Protein AF-A0A7E6EYT2-F1 (afdb_monomer)

pLDDT: mean 74.18, std 20.53, range [27.89, 96.69]

Mean predicted aligned error: 19.69 Å

Structure (mmCIF, N/CA/C/O backbone):
data_AF-A0A7E6EYT2-F1
#
_entry.id   AF-A0A7E6EYT2-F1
#
loop_
_atom_site.group_PDB
_atom_site.id
_atom_site.type_symbol
_atom_site.label_atom_id
_atom_site.label_alt_id
_atom_site.label_comp_id
_atom_site.label_asym_id
_atom_site.label_entity_id
_atom_site.label_seq_id
_atom_site.pdbx_PDB_ins_code
_atom_site.Cartn_x
_atom_site.Cartn_y
_atom_site.Cartn_z
_atom_site.occupancy
_atom_site.B_iso_or_equiv
_atom_site.auth_seq_id
_atom_site.auth_comp_id
_atom_site.auth_asym_id
_atom_site.auth_atom_id
_atom_site.pdbx_PDB_model_num
ATOM 1 N N . MET A 1 1 ? 39.490 -4.498 -5.759 1.00 29.00 1 MET A N 1
ATOM 2 C CA . MET A 1 1 ? 38.347 -5.374 -5.406 1.00 29.00 1 MET A CA 1
ATOM 3 C C . MET A 1 1 ? 37.064 -4.761 -5.963 1.00 29.00 1 MET A C 1
ATOM 5 O O . MET A 1 1 ? 36.734 -3.642 -5.595 1.00 29.00 1 MET A O 1
ATOM 9 N N . SER A 1 2 ? 36.392 -5.420 -6.915 1.00 32.00 2 SER A N 1
ATOM 10 C CA . SER A 1 2 ? 35.188 -4.877 -7.566 1.00 32.00 2 SER A CA 1
ATOM 11 C C . SER A 1 2 ? 33.991 -4.974 -6.620 1.00 32.00 2 SER A C 1
ATOM 13 O O . SER A 1 2 ? 33.563 -6.072 -6.261 1.00 32.00 2 SER A O 1
ATOM 15 N N . VAL A 1 3 ? 33.477 -3.822 -6.185 1.00 36.47 3 VAL A N 1
ATOM 16 C CA . VAL A 1 3 ? 32.246 -3.711 -5.395 1.00 36.47 3 VAL A CA 1
ATOM 17 C C . VAL A 1 3 ? 31.139 -4.429 -6.164 1.00 36.47 3 VAL A C 1
ATOM 19 O O . VAL A 1 3 ? 30.743 -3.981 -7.242 1.00 36.47 3 VAL A O 1
ATOM 22 N N . ARG A 1 4 ? 30.640 -5.554 -5.631 1.00 40.66 4 ARG A N 1
ATOM 23 C CA . ARG A 1 4 ? 29.461 -6.251 -6.161 1.00 40.66 4 ARG A CA 1
ATOM 24 C C . ARG A 1 4 ? 28.268 -5.298 -6.066 1.00 40.66 4 ARG A C 1
ATOM 26 O O . ARG A 1 4 ? 27.556 -5.288 -5.069 1.00 40.66 4 ARG A O 1
ATOM 33 N N . ARG A 1 5 ? 28.063 -4.465 -7.091 1.00 54.81 5 ARG A N 1
ATOM 34 C CA . ARG A 1 5 ? 26.854 -3.647 -7.212 1.00 54.81 5 ARG A CA 1
ATOM 35 C C . ARG A 1 5 ? 25.676 -4.608 -7.316 1.00 54.81 5 ARG A C 1
ATOM 37 O O . ARG A 1 5 ? 25.618 -5.427 -8.242 1.00 54.81 5 ARG A O 1
ATOM 44 N N . GLY A 1 6 ? 24.819 -4.555 -6.299 1.00 58.38 6 GLY A N 1
ATOM 45 C CA . GLY A 1 6 ? 23.594 -5.336 -6.230 1.00 58.38 6 GLY A CA 1
ATOM 46 C C . GLY A 1 6 ? 22.692 -5.011 -7.415 1.00 58.38 6 GLY A C 1
ATOM 47 O O . GLY A 1 6 ? 22.708 -3.888 -7.921 1.00 58.38 6 GLY A O 1
ATOM 48 N N . ARG A 1 7 ? 21.938 -6.016 -7.865 1.00 71.88 7 ARG A N 1
ATOM 49 C CA . ARG A 1 7 ? 20.916 -5.861 -8.900 1.00 71.88 7 ARG A CA 1
ATOM 50 C C . ARG A 1 7 ? 19.985 -4.694 -8.530 1.00 71.88 7 ARG A C 1
ATOM 52 O O . ARG A 1 7 ? 19.529 -4.660 -7.383 1.00 71.88 7 ARG A O 1
ATOM 59 N N . PRO A 1 8 ? 19.709 -3.753 -9.448 1.00 74.62 8 PRO A N 1
ATOM 60 C CA . PRO A 1 8 ? 18.767 -2.668 -9.197 1.00 74.62 8 PRO A CA 1
ATOM 61 C C . PRO A 1 8 ? 17.395 -3.202 -8.758 1.00 74.62 8 PRO A C 1
ATOM 63 O O . PRO A 1 8 ? 16.953 -4.250 -9.222 1.00 74.62 8 PRO A O 1
ATOM 66 N N . THR A 1 9 ? 16.721 -2.506 -7.842 1.00 68.94 9 THR A N 1
ATOM 67 C CA . THR A 1 9 ? 15.414 -2.926 -7.296 1.00 68.94 9 THR A CA 1
ATOM 68 C C . THR A 1 9 ? 14.226 -2.466 -8.134 1.00 68.94 9 THR A C 1
ATOM 70 O O . THR A 1 9 ? 13.137 -3.014 -7.995 1.00 68.94 9 THR A O 1
ATOM 73 N N . VAL A 1 10 ? 14.427 -1.470 -8.994 1.00 75.69 10 VAL A N 1
ATOM 74 C CA . VAL A 1 10 ? 13.397 -0.889 -9.860 1.00 75.69 10 VAL A CA 1
ATOM 75 C C . VAL A 1 10 ? 13.814 -1.136 -11.309 1.00 75.69 10 VAL A C 1
ATOM 77 O O . VAL A 1 10 ? 15.003 -1.007 -11.597 1.00 75.69 10 VAL A O 1
ATOM 80 N N . PRO A 1 11 ? 12.900 -1.512 -12.218 1.00 82.19 11 PRO A N 1
ATOM 81 C CA . PRO A 1 11 ? 13.237 -1.616 -13.631 1.00 82.19 11 PRO A CA 1
ATOM 82 C C . PRO A 1 11 ? 13.555 -0.229 -14.228 1.00 82.19 11 PRO A C 1
ATOM 84 O O . PRO A 1 11 ? 12.967 0.773 -13.807 1.00 82.19 11 PRO A O 1
ATOM 87 N N . PRO A 1 12 ? 14.466 -0.145 -15.213 1.00 84.06 12 PRO A N 1
ATOM 88 C CA . PRO A 1 12 ? 14.675 1.081 -15.988 1.00 84.06 12 PRO A CA 1
ATOM 89 C C . PRO A 1 12 ? 13.378 1.494 -16.701 1.00 84.06 12 PRO A C 1
ATOM 91 O O . PRO A 1 12 ? 12.661 0.640 -17.205 1.00 84.06 12 PRO A O 1
ATOM 94 N N . THR A 1 13 ? 13.071 2.795 -16.742 1.00 78.62 13 THR A N 1
ATOM 95 C CA . THR A 1 13 ? 11.832 3.301 -17.373 1.00 78.62 13 THR A CA 1
ATOM 96 C C . THR A 1 13 ? 11.981 3.442 -18.885 1.00 78.62 13 THR A C 1
ATOM 98 O O . THR A 1 13 ? 11.019 3.255 -19.624 1.00 78.62 13 THR A O 1
ATOM 101 N N . TYR A 1 14 ? 13.192 3.754 -19.348 1.00 85.44 14 TYR A N 1
ATOM 102 C CA . TYR A 1 14 ? 13.521 3.887 -20.761 1.00 85.44 14 TYR A CA 1
ATOM 103 C C . TYR A 1 14 ? 14.777 3.085 -21.098 1.00 85.44 14 TYR A C 1
ATOM 105 O O . TYR A 1 14 ? 15.676 2.939 -20.268 1.00 85.44 14 TYR A O 1
ATOM 113 N N . PHE A 1 15 ? 14.895 2.627 -22.346 1.00 87.00 15 PHE A N 1
ATOM 114 C CA . PHE A 1 15 ? 16.053 1.847 -22.785 1.00 87.00 15 PHE A CA 1
ATOM 115 C C . PHE A 1 15 ? 17.385 2.589 -22.600 1.00 87.00 15 PHE A C 1
ATOM 117 O O . PHE A 1 15 ? 18.375 2.002 -22.172 1.00 87.00 15 PHE A O 1
ATOM 124 N N . ARG A 1 16 ? 17.408 3.911 -22.803 1.00 86.88 16 ARG A N 1
ATOM 125 C CA . ARG A 1 16 ? 18.602 4.739 -22.546 1.00 86.88 16 ARG A CA 1
ATOM 126 C C . ARG A 1 16 ? 19.124 4.623 -21.107 1.00 86.88 16 ARG A C 1
ATOM 128 O O . ARG A 1 16 ? 20.330 4.709 -20.882 1.00 86.88 16 ARG A O 1
ATOM 135 N N . ASP A 1 17 ? 18.237 4.392 -20.138 1.00 84.94 17 ASP A N 1
ATOM 136 C CA . ASP A 1 17 ? 18.592 4.324 -18.719 1.00 84.94 17 ASP A CA 1
ATOM 137 C C . ASP A 1 17 ? 19.430 3.073 -18.426 1.00 84.94 17 ASP A C 1
ATOM 139 O O . ASP A 1 17 ? 20.234 3.061 -17.490 1.00 84.94 17 ASP A O 1
ATOM 143 N N . VAL A 1 18 ? 19.311 2.042 -19.270 1.00 86.81 18 VAL A N 1
ATOM 144 C CA . VAL A 1 18 ? 20.090 0.801 -19.202 1.00 86.81 18 VAL A CA 1
ATOM 145 C C . VAL A 1 18 ? 21.590 1.070 -19.315 1.00 86.81 18 VAL A C 1
ATOM 147 O O . VAL A 1 18 ? 22.387 0.393 -18.670 1.00 86.81 18 VAL A O 1
ATOM 150 N N . PHE A 1 19 ? 21.992 2.096 -20.067 1.00 84.94 19 PHE A N 1
ATOM 151 C CA . PHE A 1 19 ? 23.401 2.455 -20.252 1.00 84.94 19 PHE A CA 1
ATOM 152 C C . PHE A 1 19 ? 23.980 3.286 -19.098 1.00 84.94 19 PHE A C 1
ATOM 154 O O . PHE A 1 19 ? 25.182 3.564 -19.076 1.00 84.94 19 PHE A O 1
ATOM 161 N N . SER A 1 20 ? 23.163 3.660 -18.109 1.00 83.12 20 SER A N 1
ATOM 162 C CA . SER A 1 20 ? 23.640 4.338 -16.903 1.00 83.12 20 SER A CA 1
ATOM 163 C C . SER A 1 20 ? 24.510 3.417 -16.034 1.00 83.12 20 SER A C 1
ATOM 165 O O . SER A 1 20 ? 24.392 2.190 -16.055 1.00 83.12 20 SER A O 1
ATOM 167 N N . LYS A 1 21 ? 25.358 4.015 -15.183 1.00 78.50 21 LYS A N 1
ATOM 168 C CA . LYS A 1 21 ? 26.237 3.285 -14.242 1.00 78.50 21 LYS A CA 1
ATOM 169 C C . LYS A 1 21 ? 25.484 2.327 -13.301 1.00 78.50 21 LYS A C 1
ATOM 171 O O . LYS A 1 21 ? 26.125 1.458 -12.706 1.00 78.50 21 LYS A O 1
ATOM 176 N N . LEU A 1 22 ? 24.173 2.519 -13.133 1.00 79.00 22 LEU A N 1
ATOM 177 C CA . LEU A 1 22 ? 23.316 1.723 -12.259 1.00 79.00 22 LEU A CA 1
ATOM 178 C C . LEU A 1 22 ? 22.883 0.405 -12.917 1.00 79.00 22 LEU A C 1
ATOM 180 O O . LEU A 1 22 ? 22.969 -0.643 -12.284 1.00 79.00 22 LEU A O 1
ATOM 184 N N . TYR A 1 23 ? 22.458 0.452 -14.183 1.00 84.56 23 TYR A N 1
ATOM 185 C CA . TYR A 1 23 ? 21.845 -0.686 -14.878 1.00 84.56 23 TYR A CA 1
ATOM 186 C C . TYR A 1 23 ? 22.794 -1.416 -15.832 1.00 84.56 23 TYR A C 1
ATOM 188 O O . TYR A 1 23 ? 22.587 -2.601 -16.087 1.00 84.56 23 TYR A O 1
ATOM 196 N N . LYS A 1 24 ? 23.855 -0.755 -16.317 1.00 86.31 24 LYS A N 1
ATOM 197 C CA . LYS A 1 24 ? 24.719 -1.285 -17.386 1.00 86.31 24 LYS A CA 1
ATOM 198 C C . LYS A 1 24 ? 25.335 -2.640 -17.046 1.00 86.31 24 LYS A C 1
ATOM 200 O O . LYS A 1 24 ? 25.332 -3.547 -17.873 1.00 86.31 24 LYS A O 1
ATOM 205 N N . GLU A 1 25 ? 25.826 -2.797 -15.819 1.00 87.50 25 GLU A N 1
ATOM 206 C CA . GLU A 1 25 ? 26.486 -4.033 -15.390 1.00 87.50 25 GLU A CA 1
ATOM 207 C C . GLU A 1 25 ? 25.494 -5.184 -15.179 1.00 87.50 25 GLU A C 1
ATOM 209 O O . GLU A 1 25 ? 25.805 -6.339 -15.464 1.00 87.50 25 GLU A O 1
ATOM 214 N N . ASP A 1 26 ? 24.284 -4.880 -14.706 1.00 87.56 26 ASP A N 1
ATOM 215 C CA . ASP A 1 26 ? 23.232 -5.884 -14.527 1.00 87.56 26 ASP A CA 1
ATOM 216 C C . ASP A 1 26 ? 22.687 -6.351 -15.878 1.00 87.56 26 ASP A C 1
ATOM 218 O O . ASP A 1 26 ? 22.588 -7.550 -16.142 1.00 87.56 26 ASP A O 1
ATOM 222 N N . PHE A 1 27 ? 22.460 -5.408 -16.788 1.00 91.12 27 PHE A N 1
ATOM 223 C CA . PHE A 1 27 ? 22.047 -5.701 -18.149 1.00 91.12 27 PHE A CA 1
ATOM 224 C C . PHE A 1 27 ? 23.096 -6.508 -18.919 1.00 91.12 27 PHE A C 1
ATOM 226 O O . PHE A 1 27 ? 22.760 -7.471 -19.606 1.00 91.12 27 PHE A O 1
ATOM 233 N N . ARG A 1 28 ? 24.387 -6.201 -18.731 1.00 91.62 28 ARG A N 1
ATOM 234 C CA . ARG A 1 28 ? 25.496 -7.004 -19.264 1.00 91.62 28 ARG A CA 1
ATOM 235 C C . ARG A 1 28 ? 25.422 -8.457 -18.788 1.00 91.62 28 ARG A C 1
ATOM 237 O O . ARG A 1 28 ? 25.578 -9.370 -19.596 1.00 91.62 28 ARG A O 1
ATOM 244 N N . ARG A 1 29 ? 25.154 -8.691 -17.496 1.00 88.94 29 ARG A N 1
ATOM 245 C CA . ARG A 1 29 ? 24.977 -10.048 -16.939 1.00 88.94 29 ARG A CA 1
ATOM 246 C C . ARG A 1 29 ? 23.735 -10.736 -17.499 1.00 88.94 29 ARG A C 1
ATOM 248 O O . ARG A 1 29 ? 23.789 -11.927 -17.795 1.00 88.94 29 ARG A O 1
ATOM 255 N N . PHE A 1 30 ? 22.634 -10.004 -17.660 1.00 91.69 30 PHE A N 1
ATOM 256 C CA . PHE A 1 30 ? 21.414 -10.522 -18.274 1.00 91.69 30 PHE A CA 1
ATOM 257 C C . PHE A 1 30 ? 21.665 -10.987 -19.713 1.00 91.69 30 PHE A C 1
ATOM 259 O O . PHE A 1 30 ? 21.321 -12.116 -20.061 1.00 91.69 30 PHE A O 1
ATOM 266 N N . LEU A 1 31 ? 22.322 -10.166 -20.532 1.00 92.12 31 LEU A N 1
ATOM 267 C CA . LEU A 1 31 ? 22.670 -10.528 -21.905 1.00 92.12 31 LEU A CA 1
ATOM 268 C C . LEU A 1 31 ? 23.655 -11.698 -21.962 1.00 92.12 31 LEU A C 1
ATOM 270 O O . LEU A 1 31 ? 23.486 -12.592 -22.787 1.00 92.12 31 LEU A O 1
ATOM 274 N N . LEU A 1 32 ? 24.638 -11.741 -21.057 1.00 91.19 32 LEU A N 1
ATOM 275 C CA . LEU A 1 32 ? 25.566 -12.868 -20.944 1.00 91.19 32 LEU A CA 1
ATOM 276 C C . LEU A 1 32 ? 24.823 -14.179 -20.643 1.00 91.19 32 LEU A C 1
ATOM 278 O O . LEU A 1 32 ? 25.075 -15.189 -21.296 1.00 91.19 32 LEU A O 1
ATOM 282 N N . LYS A 1 33 ? 23.861 -14.156 -19.711 1.00 89.94 33 LYS A N 1
ATOM 283 C CA . LYS A 1 33 ? 23.032 -15.325 -19.375 1.00 89.94 33 LYS A CA 1
ATOM 284 C C . LYS A 1 33 ? 22.214 -15.825 -20.570 1.00 89.94 33 LYS A C 1
ATOM 286 O O . LYS A 1 33 ? 22.012 -17.026 -20.703 1.00 89.94 33 LYS A O 1
ATOM 291 N N . ASN A 1 34 ? 21.773 -14.917 -21.438 1.00 88.56 34 ASN A N 1
ATOM 292 C CA . ASN A 1 34 ? 21.004 -15.238 -22.640 1.00 88.56 34 ASN A CA 1
ATOM 293 C C . ASN A 1 34 ? 21.873 -15.388 -23.903 1.00 88.56 34 ASN A C 1
ATOM 295 O O . ASN A 1 34 ? 21.336 -15.399 -25.006 1.00 88.56 34 ASN A O 1
ATOM 299 N N . ARG A 1 35 ? 23.205 -15.490 -23.758 1.00 87.81 35 ARG A N 1
ATOM 300 C CA . ARG A 1 35 ? 24.170 -15.636 -24.867 1.00 87.81 35 ARG A CA 1
ATOM 301 C C . ARG A 1 35 ? 24.072 -14.537 -25.940 1.00 87.81 35 ARG A C 1
ATOM 303 O O . ARG A 1 35 ? 24.417 -14.764 -27.089 1.00 87.81 35 ARG A O 1
ATOM 310 N N . SER A 1 36 ? 23.657 -13.330 -25.558 1.00 90.62 36 SER A N 1
ATOM 311 C CA . SER A 1 36 ? 23.461 -12.188 -26.462 1.00 90.62 36 SER A CA 1
ATOM 312 C C . SER A 1 36 ? 24.298 -10.971 -26.055 1.00 90.62 36 SER A C 1
ATOM 314 O O . SER A 1 36 ? 23.836 -9.829 -26.036 1.00 90.62 36 SER A O 1
ATOM 316 N N . LEU A 1 37 ? 25.550 -11.207 -25.665 1.00 91.75 37 LEU A N 1
ATOM 317 C CA . LEU A 1 37 ? 26.445 -10.143 -25.207 1.00 91.75 37 LEU A CA 1
ATOM 318 C C . LEU A 1 37 ? 27.099 -9.361 -26.363 1.00 91.75 37 LEU A C 1
ATOM 320 O O . LEU A 1 37 ? 27.483 -8.205 -26.177 1.00 91.75 37 LEU A O 1
ATOM 324 N N . ALA A 1 38 ? 27.219 -9.971 -27.544 1.00 91.12 38 ALA A N 1
ATOM 325 C CA . ALA A 1 38 ? 27.900 -9.397 -28.704 1.00 91.12 38 ALA A CA 1
ATOM 326 C C . ALA A 1 38 ? 27.357 -8.017 -29.149 1.00 91.12 38 ALA A C 1
ATOM 328 O O . ALA A 1 38 ? 28.180 -7.112 -29.308 1.00 91.12 38 ALA A O 1
ATOM 329 N N . PRO A 1 39 ? 26.030 -7.774 -29.225 1.00 91.94 39 PRO A N 1
ATOM 330 C CA . PRO A 1 39 ? 25.482 -6.456 -29.561 1.00 91.94 39 PRO A CA 1
ATOM 331 C C . PRO A 1 39 ? 25.955 -5.345 -28.610 1.00 91.94 39 PRO A C 1
ATOM 333 O O . PRO A 1 39 ? 26.342 -4.261 -29.040 1.00 91.94 39 PRO A O 1
ATOM 336 N N . LEU A 1 40 ? 25.996 -5.619 -27.300 1.00 91.69 40 LEU A N 1
ATOM 337 C CA . LEU A 1 40 ? 26.439 -4.641 -26.301 1.00 91.69 40 LEU A CA 1
ATOM 338 C C . LEU A 1 40 ? 27.949 -4.368 -26.397 1.00 91.69 40 LEU A C 1
ATOM 340 O O . LEU A 1 40 ? 28.377 -3.224 -26.254 1.00 91.69 40 LEU A O 1
ATOM 344 N N . GLN A 1 41 ? 28.754 -5.402 -26.669 1.00 91.69 41 GLN A N 1
ATOM 345 C CA . GLN A 1 41 ? 30.199 -5.251 -26.880 1.00 91.69 41 GLN A CA 1
ATOM 346 C C . GLN A 1 41 ? 30.509 -4.397 -28.108 1.00 91.69 41 GLN A C 1
ATOM 348 O O . GLN A 1 41 ? 31.413 -3.565 -28.055 1.00 91.69 41 GLN A O 1
ATOM 353 N N . PHE A 1 42 ? 29.755 -4.581 -29.192 1.00 93.56 42 PHE A N 1
ATOM 354 C CA . PHE A 1 42 ? 29.883 -3.756 -30.386 1.00 93.56 42 PHE A CA 1
ATOM 355 C C . PHE A 1 42 ? 29.644 -2.273 -30.064 1.00 93.56 42 PHE A C 1
ATOM 357 O O . PHE A 1 42 ? 30.496 -1.435 -30.359 1.00 93.56 42 PHE A O 1
ATOM 364 N N . LEU A 1 43 ? 28.546 -1.945 -29.372 1.00 92.38 43 LEU A N 1
ATOM 365 C CA . LEU A 1 43 ? 28.231 -0.561 -28.986 1.00 92.38 43 LEU A CA 1
ATOM 366 C C . LEU A 1 43 ? 29.311 0.066 -28.084 1.00 92.38 43 LEU A C 1
ATOM 368 O O . LEU A 1 43 ? 29.651 1.244 -28.253 1.00 92.38 43 LEU A O 1
ATOM 372 N N . ASP A 1 44 ? 29.868 -0.705 -27.144 1.00 90.69 44 ASP A N 1
ATOM 373 C CA . ASP A 1 44 ? 30.968 -0.257 -26.280 1.00 90.69 44 ASP A CA 1
ATOM 374 C C . ASP A 1 44 ? 32.224 0.076 -27.108 1.00 90.69 44 ASP A C 1
ATOM 376 O O . ASP A 1 44 ? 32.788 1.162 -26.961 1.00 90.69 44 ASP A O 1
ATOM 380 N N . LEU A 1 45 ? 32.609 -0.796 -28.044 1.00 91.88 45 LEU A N 1
ATOM 381 C CA . LEU A 1 45 ? 33.794 -0.612 -28.890 1.00 91.88 45 LEU A CA 1
ATOM 382 C C . LEU A 1 45 ? 33.660 0.582 -29.847 1.00 91.88 45 LEU A C 1
ATOM 384 O O . LEU A 1 45 ? 34.610 1.348 -30.012 1.00 91.88 45 LEU A O 1
ATOM 388 N N . ILE A 1 46 ? 32.479 0.811 -30.430 1.00 92.00 46 ILE A N 1
ATOM 389 C CA . ILE A 1 46 ? 32.225 2.012 -31.246 1.00 92.00 46 ILE A CA 1
ATOM 390 C C . ILE A 1 46 ? 32.324 3.287 -30.396 1.00 92.00 46 ILE A C 1
ATOM 392 O O . ILE A 1 46 ? 32.872 4.303 -30.836 1.00 92.00 46 ILE A O 1
ATOM 396 N N . SER A 1 47 ? 31.841 3.234 -29.153 1.00 89.81 47 SER A N 1
ATOM 397 C CA . SER A 1 47 ? 31.935 4.356 -28.212 1.00 89.81 47 SER A CA 1
ATOM 398 C C . SER A 1 47 ? 33.383 4.647 -27.797 1.00 89.81 47 SER A C 1
ATOM 400 O O . SER A 1 47 ? 33.730 5.804 -27.564 1.00 89.81 47 SER A O 1
ATOM 402 N N . GLU A 1 48 ? 34.238 3.625 -27.725 1.00 89.19 48 GLU A N 1
ATOM 403 C CA . GLU A 1 48 ? 35.680 3.769 -27.491 1.00 89.19 48 GLU A CA 1
ATOM 404 C C . GLU A 1 48 ? 36.402 4.367 -28.700 1.00 89.19 48 GLU A C 1
ATOM 406 O O . GLU A 1 48 ? 37.174 5.310 -28.534 1.00 89.19 48 GLU A O 1
ATOM 411 N N . ILE A 1 49 ? 36.092 3.907 -29.917 1.00 91.00 49 ILE A N 1
ATOM 412 C CA . ILE A 1 49 ? 36.649 4.452 -31.168 1.00 91.00 49 ILE A CA 1
ATOM 413 C C . ILE A 1 49 ? 36.418 5.966 -31.2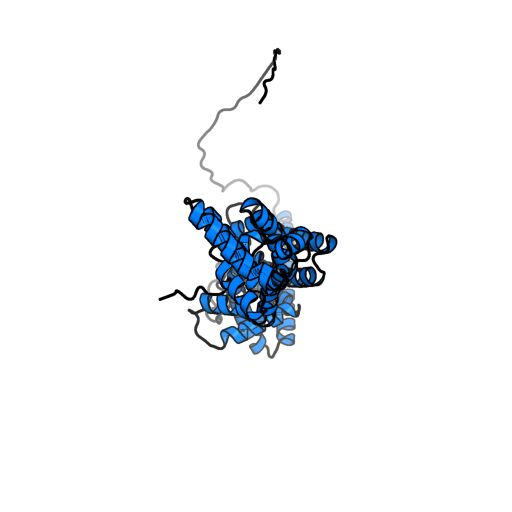58 1.00 91.00 49 ILE A C 1
ATOM 415 O O . ILE A 1 49 ? 37.292 6.709 -31.707 1.00 91.00 49 ILE A O 1
ATOM 419 N N . ASN A 1 50 ? 35.269 6.456 -30.788 1.00 85.19 50 ASN A N 1
ATOM 420 C CA . ASN A 1 50 ? 34.965 7.888 -30.773 1.00 85.19 50 ASN A CA 1
ATOM 421 C C . ASN A 1 50 ? 35.911 8.724 -29.905 1.00 85.19 50 ASN A C 1
ATOM 423 O O . ASN A 1 50 ? 36.107 9.895 -30.217 1.00 85.19 50 ASN A O 1
ATOM 427 N N . LYS A 1 51 ? 36.514 8.134 -28.871 1.00 87.88 51 LYS A N 1
ATOM 428 C CA . LYS A 1 51 ? 37.424 8.821 -27.942 1.00 87.88 51 LYS A CA 1
ATOM 429 C C . LYS A 1 51 ? 38.870 8.860 -28.441 1.00 87.88 51 LYS A C 1
ATOM 431 O O . LYS A 1 51 ? 39.677 9.605 -27.897 1.00 87.88 51 LYS A O 1
ATOM 436 N N . ILE A 1 52 ? 39.198 8.066 -29.461 1.00 89.81 52 ILE A N 1
ATOM 437 C CA . ILE A 1 52 ? 40.532 8.022 -30.063 1.00 89.81 52 ILE A CA 1
ATOM 438 C C . ILE A 1 52 ? 40.722 9.252 -30.961 1.00 89.81 52 ILE A C 1
ATOM 440 O O . ILE A 1 52 ? 39.913 9.493 -31.868 1.00 89.81 52 ILE A O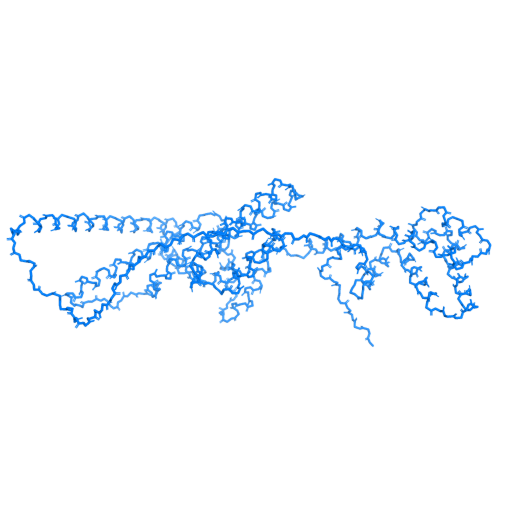 1
ATOM 444 N N . GLN A 1 53 ? 41.804 9.992 -30.702 1.00 83.81 53 GLN A N 1
ATOM 445 C CA . GLN A 1 53 ? 42.221 11.179 -31.458 1.00 83.81 53 GLN A CA 1
ATOM 446 C C . GLN A 1 53 ? 43.081 10.819 -32.682 1.00 83.81 53 GLN A C 1
ATOM 448 O O . GLN A 1 53 ? 42.891 11.389 -33.753 1.00 83.81 53 GLN A O 1
ATOM 453 N N . ASP A 1 54 ? 43.978 9.835 -32.551 1.00 88.62 54 ASP A N 1
ATOM 454 C CA . ASP A 1 54 ? 44.839 9.380 -33.648 1.00 88.62 54 ASP A CA 1
ATOM 455 C C . ASP A 1 54 ? 44.031 8.655 -34.739 1.00 88.62 54 ASP A C 1
ATOM 457 O O . ASP A 1 54 ? 43.415 7.613 -34.500 1.00 88.62 54 ASP A O 1
ATOM 461 N N . LYS A 1 55 ? 44.057 9.203 -35.958 1.00 85.56 55 LYS A N 1
ATOM 462 C CA . LYS A 1 55 ? 43.329 8.689 -37.125 1.00 85.56 55 LYS A CA 1
ATOM 463 C C . LYS A 1 55 ? 43.799 7.293 -37.543 1.00 85.56 55 LYS A C 1
ATOM 465 O O . LYS A 1 55 ? 42.955 6.461 -37.882 1.00 85.56 55 LYS A O 1
ATOM 470 N N . ASN A 1 56 ? 45.101 7.012 -37.470 1.00 82.44 56 ASN A N 1
ATOM 471 C CA . ASN A 1 56 ? 45.666 5.729 -37.895 1.00 82.44 56 ASN A CA 1
ATOM 472 C C . ASN A 1 56 ? 45.259 4.619 -36.924 1.00 82.44 56 ASN A C 1
ATOM 474 O O . ASN A 1 56 ? 44.736 3.576 -37.326 1.00 82.44 56 ASN A O 1
ATOM 478 N N . PHE A 1 57 ? 45.388 4.885 -35.623 1.00 84.44 57 PHE A N 1
ATOM 479 C CA . PHE A 1 57 ? 44.953 3.954 -34.587 1.00 84.44 57 PHE A CA 1
ATOM 480 C C . PHE A 1 57 ? 43.428 3.746 -34.578 1.00 84.44 57 PHE A C 1
ATOM 482 O O . PHE A 1 57 ? 42.938 2.637 -34.343 1.00 84.44 57 PHE A O 1
ATOM 489 N N . LYS A 1 58 ? 42.656 4.790 -34.899 1.00 86.19 58 LYS A N 1
ATOM 490 C CA . LYS A 1 58 ? 41.195 4.718 -35.032 1.00 86.19 58 LYS A CA 1
ATOM 491 C C . LYS A 1 58 ? 40.775 3.800 -36.178 1.00 86.19 58 LYS A C 1
ATOM 493 O O . LYS A 1 58 ? 39.915 2.946 -35.970 1.00 86.19 58 LYS A O 1
ATOM 498 N N . GLN A 1 59 ? 41.409 3.917 -37.346 1.00 87.94 59 GLN A N 1
ATOM 499 C CA . GLN A 1 59 ? 41.144 3.035 -38.487 1.00 87.94 59 GLN A CA 1
ATOM 500 C C . GLN A 1 59 ? 41.573 1.587 -38.204 1.00 87.94 59 GLN A C 1
ATOM 502 O O . GLN A 1 59 ? 40.852 0.647 -38.540 1.00 87.94 59 GLN A O 1
ATOM 507 N N . TYR A 1 60 ? 42.696 1.384 -37.510 1.00 89.31 60 TYR A N 1
ATOM 508 C CA . TYR A 1 60 ? 43.095 0.056 -37.043 1.00 89.31 60 TYR A CA 1
ATOM 509 C C . TYR A 1 60 ? 42.027 -0.580 -36.136 1.00 89.31 60 TYR A C 1
ATOM 511 O O . TYR A 1 60 ? 41.638 -1.733 -36.337 1.00 89.31 60 TYR A O 1
ATOM 519 N N . LYS A 1 61 ? 41.490 0.181 -35.172 1.00 88.94 61 LYS A N 1
ATOM 520 C CA . LYS A 1 61 ? 40.416 -0.292 -34.286 1.00 88.94 61 LYS A CA 1
ATOM 521 C C . LYS A 1 61 ? 39.108 -0.573 -35.023 1.00 88.94 61 LYS A C 1
ATOM 523 O O . LYS A 1 61 ? 38.462 -1.569 -34.711 1.00 88.94 61 LYS A O 1
ATOM 528 N N . VAL A 1 62 ? 38.748 0.234 -36.019 1.00 90.38 62 VAL A N 1
ATOM 529 C CA . VAL A 1 62 ? 37.604 -0.028 -36.915 1.00 90.38 62 VAL A CA 1
ATOM 530 C C . VAL A 1 62 ? 37.762 -1.374 -37.605 1.00 90.38 62 VAL A C 1
ATOM 532 O O . VAL A 1 62 ? 36.860 -2.202 -37.519 1.00 90.38 62 VAL A O 1
ATOM 535 N N . ASN A 1 63 ? 38.928 -1.636 -38.198 1.00 89.19 63 ASN A N 1
ATOM 536 C CA . ASN A 1 63 ? 39.201 -2.902 -38.873 1.00 89.19 63 ASN A CA 1
ATOM 537 C C . ASN A 1 63 ? 39.131 -4.097 -37.906 1.00 89.19 63 ASN A C 1
ATOM 539 O O . ASN A 1 63 ? 38.631 -5.156 -38.281 1.00 89.19 63 ASN A O 1
ATOM 543 N N . GLN A 1 64 ? 39.583 -3.941 -36.654 1.00 90.62 64 GLN A N 1
ATOM 544 C CA . GLN A 1 64 ? 39.437 -4.985 -35.631 1.00 90.62 64 GLN A CA 1
ATOM 545 C C . GLN A 1 64 ? 37.971 -5.270 -35.284 1.00 90.62 64 GLN A C 1
ATOM 547 O O . GLN A 1 64 ? 37.575 -6.433 -35.215 1.00 90.62 64 GLN A O 1
ATOM 552 N N . VAL A 1 65 ? 37.167 -4.226 -35.056 1.00 91.06 65 VAL A N 1
ATOM 553 C CA . VAL A 1 65 ? 35.735 -4.371 -34.749 1.00 91.06 65 VAL A CA 1
ATOM 554 C C . VAL A 1 65 ? 35.008 -5.004 -35.931 1.00 91.06 65 VAL A C 1
ATOM 556 O O . VAL A 1 65 ? 34.260 -5.961 -35.747 1.00 91.06 65 VAL A O 1
ATOM 559 N N . TRP A 1 66 ? 35.277 -4.523 -37.142 1.00 90.81 66 TRP A N 1
ATOM 560 C CA . TRP A 1 66 ? 34.690 -5.056 -38.362 1.00 90.81 66 TRP A CA 1
ATOM 561 C C . TRP A 1 66 ? 34.983 -6.553 -38.536 1.00 90.81 66 TRP A C 1
ATOM 563 O O . TRP A 1 66 ? 34.054 -7.353 -38.647 1.00 90.81 66 TRP A O 1
ATOM 573 N N . ARG A 1 67 ? 36.256 -6.965 -38.438 1.00 89.00 67 ARG A N 1
ATOM 574 C CA . ARG A 1 67 ? 36.634 -8.386 -38.531 1.00 89.00 67 ARG A CA 1
ATOM 575 C C . ARG A 1 67 ? 35.922 -9.245 -37.489 1.00 89.00 67 ARG A C 1
ATOM 577 O O . ARG A 1 67 ? 35.480 -10.338 -37.809 1.00 89.00 67 ARG A O 1
ATOM 584 N N . ARG A 1 68 ? 35.799 -8.743 -36.258 1.00 88.56 68 ARG A N 1
ATOM 585 C CA . ARG A 1 68 ? 35.224 -9.491 -35.136 1.00 88.56 68 ARG A CA 1
ATOM 586 C C . ARG A 1 68 ? 33.721 -9.738 -35.263 1.00 88.56 68 ARG A C 1
ATOM 588 O O . ARG A 1 68 ? 33.280 -10.800 -34.849 1.00 88.56 68 ARG A O 1
ATOM 595 N N . PHE A 1 69 ? 32.947 -8.766 -35.745 1.00 87.69 69 PHE A N 1
ATOM 596 C CA . PHE A 1 69 ? 31.479 -8.859 -35.735 1.00 87.69 69 PHE A CA 1
ATOM 597 C C . PHE A 1 69 ? 30.862 -9.116 -37.110 1.00 87.69 69 PHE A C 1
ATOM 599 O O . PHE A 1 69 ? 29.778 -9.680 -37.170 1.00 87.69 69 PHE A O 1
ATOM 606 N N . PHE A 1 70 ? 31.533 -8.730 -38.198 1.00 87.94 70 PHE A N 1
ATOM 607 C CA . PHE A 1 70 ? 30.952 -8.768 -39.544 1.00 87.94 70 PHE A CA 1
ATOM 608 C C . PHE A 1 70 ? 31.635 -9.766 -40.474 1.00 87.94 70 PHE A C 1
ATOM 610 O O . PHE A 1 70 ? 30.952 -10.326 -41.321 1.00 87.94 70 PHE A O 1
ATOM 617 N N . LYS A 1 71 ? 32.945 -10.014 -40.318 1.00 82.88 71 LYS A N 1
ATOM 618 C CA . LYS A 1 71 ? 33.687 -10.942 -41.192 1.00 82.88 71 LYS A CA 1
ATOM 619 C C . LYS A 1 71 ? 33.567 -12.410 -40.770 1.00 82.88 71 LYS A C 1
ATOM 621 O O . LYS A 1 71 ? 33.597 -13.282 -41.626 1.00 82.88 71 LYS A O 1
ATOM 626 N N . THR A 1 72 ? 33.484 -12.683 -39.468 1.00 77.31 72 THR A N 1
ATOM 627 C CA . THR A 1 72 ? 33.417 -14.062 -38.952 1.00 77.31 72 THR A CA 1
ATOM 628 C C . THR A 1 72 ? 31.998 -14.627 -38.994 1.00 77.31 72 THR A C 1
ATOM 630 O O . THR A 1 72 ? 31.814 -15.755 -39.430 1.00 77.31 72 THR A O 1
ATOM 633 N N . ASP A 1 73 ? 31.011 -13.825 -38.586 1.00 73.94 73 ASP A N 1
ATOM 634 C CA . ASP A 1 73 ? 29.632 -14.283 -38.357 1.00 73.94 73 ASP A CA 1
ATOM 635 C C . ASP A 1 73 ? 28.608 -13.528 -39.224 1.00 73.94 73 ASP A C 1
ATOM 637 O O . ASP A 1 73 ? 27.434 -13.501 -38.887 1.00 73.94 73 ASP A O 1
ATOM 641 N N . ASN A 1 74 ? 29.034 -12.824 -40.280 1.00 79.44 74 ASN A N 1
ATOM 642 C CA . ASN A 1 74 ? 28.153 -12.017 -41.143 1.00 79.44 74 ASN A CA 1
ATOM 643 C C . ASN A 1 74 ? 27.211 -11.041 -40.401 1.00 79.44 74 ASN A C 1
ATOM 645 O O . ASN A 1 74 ? 26.139 -10.702 -40.885 1.00 79.44 74 ASN A O 1
ATOM 649 N N . GLY A 1 75 ? 27.594 -10.579 -39.207 1.00 77.94 75 GLY A N 1
ATOM 650 C CA . GLY A 1 75 ? 26.731 -9.727 -38.389 1.00 77.94 75 GLY A CA 1
ATOM 651 C C . GLY A 1 75 ? 25.633 -10.476 -37.622 1.00 77.94 75 GLY A C 1
ATOM 652 O O . GLY A 1 75 ? 24.970 -9.850 -36.795 1.00 77.94 75 GLY A O 1
ATOM 653 N N . ASP A 1 76 ? 25.491 -11.797 -37.771 1.00 82.31 76 ASP A N 1
ATOM 654 C CA . ASP A 1 76 ? 24.475 -12.611 -37.082 1.00 82.31 76 ASP A CA 1
ATOM 655 C C . ASP A 1 76 ? 24.605 -12.519 -35.558 1.00 82.31 76 ASP A C 1
ATOM 657 O O . ASP A 1 76 ? 23.614 -12.457 -34.822 1.00 82.31 76 ASP A O 1
ATOM 661 N N . ALA A 1 77 ? 25.842 -12.411 -35.063 1.00 83.69 77 ALA A N 1
ATOM 662 C CA . ALA A 1 77 ? 26.137 -12.200 -33.649 1.00 83.69 77 ALA A CA 1
ATOM 663 C C . ALA A 1 77 ? 25.517 -10.902 -33.086 1.00 83.69 77 ALA A C 1
ATOM 665 O O . ALA A 1 77 ? 25.313 -10.789 -31.875 1.00 83.69 77 ALA A O 1
ATOM 666 N N . LEU A 1 78 ? 25.208 -9.919 -33.941 1.00 87.00 78 LEU A N 1
ATOM 667 C CA . LEU A 1 78 ? 24.557 -8.663 -33.562 1.00 87.00 78 LEU A CA 1
ATOM 668 C C . LEU A 1 78 ? 23.028 -8.785 -33.476 1.00 87.00 78 LEU A C 1
ATOM 670 O O . LEU A 1 78 ? 22.386 -7.892 -32.920 1.00 87.00 78 LEU A O 1
ATOM 674 N N . GLN A 1 79 ? 22.459 -9.900 -33.953 1.00 85.38 79 GLN A N 1
ATOM 675 C CA . GLN A 1 79 ? 21.027 -10.211 -33.896 1.00 85.38 79 GLN A CA 1
ATOM 676 C C . GLN A 1 79 ? 20.143 -9.097 -34.474 1.00 85.38 79 GLN A C 1
ATOM 678 O O . GLN A 1 79 ? 19.079 -8.771 -33.935 1.00 85.38 79 GLN A O 1
ATOM 683 N N . CYS A 1 80 ? 20.604 -8.491 -35.564 1.00 86.06 80 CYS A N 1
ATOM 684 C CA . CYS A 1 80 ? 19.890 -7.464 -36.304 1.00 86.06 80 CYS A CA 1
ATOM 685 C C . CYS A 1 80 ? 19.903 -7.803 -37.795 1.00 86.06 80 CYS A C 1
ATOM 687 O O . CYS A 1 80 ? 20.953 -8.131 -38.334 1.00 86.06 80 CYS A O 1
ATOM 689 N N . SER A 1 81 ? 18.748 -7.682 -38.449 1.00 80.25 81 SER A N 1
ATOM 690 C CA . SER A 1 81 ? 18.614 -7.795 -39.901 1.00 80.25 81 SER A CA 1
ATOM 691 C C . SER A 1 81 ? 18.385 -6.405 -40.490 1.00 80.25 81 SER A C 1
ATOM 693 O O . SER A 1 81 ? 17.333 -5.796 -40.298 1.00 80.25 81 SER A O 1
ATOM 695 N N . ASP A 1 82 ? 19.398 -5.873 -41.168 1.00 88.62 82 ASP A N 1
ATOM 696 C CA . ASP A 1 82 ? 19.325 -4.594 -41.871 1.00 88.62 82 ASP A CA 1
ATOM 697 C C . ASP A 1 82 ? 20.313 -4.602 -43.040 1.00 88.62 82 ASP A C 1
ATOM 699 O O . ASP A 1 82 ? 21.421 -5.122 -42.918 1.00 88.62 82 ASP A O 1
ATOM 703 N N . ARG A 1 83 ? 19.941 -3.958 -44.148 1.00 86.38 83 ARG A N 1
ATOM 704 C CA . ARG A 1 83 ? 20.759 -3.889 -45.367 1.00 86.38 83 ARG A CA 1
ATOM 705 C C . ARG A 1 83 ? 22.156 -3.321 -45.112 1.00 86.38 83 ARG A C 1
ATOM 707 O O . ARG A 1 83 ? 23.097 -3.680 -45.809 1.00 86.38 83 ARG A O 1
ATOM 714 N N . ILE A 1 84 ? 22.306 -2.427 -44.132 1.00 86.31 84 ILE A N 1
ATOM 715 C CA . ILE A 1 84 ? 23.610 -1.852 -43.769 1.00 86.31 84 ILE A CA 1
ATOM 716 C C . ILE A 1 84 ? 24.519 -2.897 -43.105 1.00 86.31 84 ILE A C 1
ATOM 718 O O . ILE A 1 84 ? 25.732 -2.850 -43.295 1.00 86.31 84 ILE A O 1
ATOM 722 N N . ILE A 1 85 ? 23.951 -3.836 -42.345 1.00 88.62 85 ILE A N 1
ATOM 723 C CA . ILE A 1 85 ? 24.694 -4.928 -41.703 1.00 88.62 85 ILE A CA 1
ATOM 724 C C . ILE A 1 85 ? 25.176 -5.912 -42.767 1.00 88.62 85 ILE A C 1
ATOM 726 O O . ILE A 1 85 ? 26.366 -6.218 -42.797 1.00 88.62 85 ILE A O 1
ATOM 730 N N . ASP A 1 86 ? 24.292 -6.286 -43.695 1.00 87.25 86 ASP A N 1
ATOM 731 C CA . ASP A 1 86 ? 24.626 -7.158 -44.826 1.00 87.25 86 ASP A CA 1
ATOM 732 C C . ASP A 1 86 ? 25.753 -6.545 -45.671 1.00 87.25 86 ASP A C 1
ATOM 734 O O . ASP A 1 86 ? 26.761 -7.192 -45.959 1.00 87.25 86 ASP A O 1
ATOM 738 N N . LEU A 1 87 ? 25.632 -5.251 -45.992 1.00 87.00 87 LEU A N 1
ATOM 739 C CA . LEU A 1 87 ? 26.633 -4.526 -46.772 1.00 87.00 87 LEU A CA 1
ATOM 740 C C . LEU A 1 87 ? 27.978 -4.426 -46.036 1.00 87.00 87 LEU A C 1
ATOM 742 O O . LEU A 1 87 ? 29.032 -4.528 -46.663 1.00 87.00 87 LEU A O 1
ATOM 746 N N . LEU A 1 88 ? 27.975 -4.244 -44.710 1.00 87.69 88 LEU A N 1
ATOM 747 C CA . LEU A 1 88 ? 29.199 -4.250 -43.902 1.00 87.69 88 LEU A CA 1
ATOM 748 C C . LEU A 1 88 ? 29.882 -5.620 -43.899 1.00 87.69 88 LEU A C 1
ATOM 750 O O . LEU A 1 88 ? 31.108 -5.674 -43.840 1.00 87.69 88 LEU A O 1
ATOM 754 N N . SER A 1 89 ? 29.125 -6.710 -43.976 1.00 87.31 89 SER A N 1
ATOM 755 C CA . SER A 1 89 ? 29.672 -8.066 -44.032 1.00 87.31 89 SER A CA 1
ATOM 756 C C . SER A 1 89 ? 30.276 -8.423 -45.387 1.00 87.31 89 SER A C 1
ATOM 758 O O . SER A 1 89 ? 31.274 -9.140 -45.427 1.00 87.31 89 SER A O 1
ATOM 760 N N . THR A 1 90 ? 29.753 -7.869 -46.482 1.00 87.12 90 THR A N 1
ATOM 761 C CA . THR A 1 90 ? 30.291 -8.098 -47.834 1.00 87.12 90 THR A CA 1
ATOM 762 C C . THR A 1 90 ? 31.392 -7.117 -48.244 1.00 87.12 90 THR A C 1
ATOM 764 O O . THR A 1 90 ? 32.072 -7.342 -49.240 1.00 87.12 90 THR A O 1
ATOM 767 N N . SER A 1 91 ? 31.566 -6.008 -47.524 1.00 87.56 91 SER A N 1
ATOM 768 C CA . SER A 1 91 ? 32.529 -4.962 -47.892 1.00 87.56 91 SER A CA 1
ATOM 769 C C . SER A 1 91 ? 33.976 -5.375 -47.620 1.00 87.56 91 SER A C 1
ATOM 771 O O . SER A 1 91 ? 34.301 -5.796 -46.519 1.00 87.56 91 SER A O 1
ATOM 773 N N . GLU A 1 92 ? 34.886 -5.164 -48.573 1.00 84.56 92 GLU A N 1
ATOM 774 C CA . GLU A 1 92 ? 36.323 -5.434 -48.377 1.00 84.56 92 GLU A CA 1
ATOM 775 C C . GLU A 1 92 ? 37.023 -4.384 -47.500 1.00 84.56 92 GLU A C 1
ATOM 777 O O . GLU A 1 92 ? 37.994 -4.681 -46.796 1.00 84.56 92 GLU A O 1
ATOM 782 N N . TYR A 1 93 ? 36.513 -3.151 -47.526 1.00 84.69 93 TYR A N 1
ATOM 783 C CA . TYR A 1 93 ? 37.042 -2.015 -46.783 1.00 84.69 93 TYR A CA 1
ATOM 784 C C . TYR A 1 93 ? 35.923 -1.273 -46.054 1.00 84.69 93 TYR A C 1
ATOM 786 O O . TYR A 1 93 ? 34.881 -0.965 -46.631 1.00 84.69 93 TYR A O 1
ATOM 794 N N . VAL A 1 94 ? 36.153 -0.944 -44.780 1.00 88.00 94 VAL A N 1
ATOM 795 C CA . VAL A 1 94 ? 35.161 -0.273 -43.933 1.00 88.00 94 VAL A CA 1
ATOM 796 C C . VAL A 1 94 ? 35.716 1.031 -43.378 1.00 88.00 94 VAL A C 1
ATOM 798 O O . VAL A 1 94 ? 36.724 1.069 -42.670 1.00 88.00 94 VAL A O 1
ATOM 801 N N . THR A 1 95 ? 35.013 2.121 -43.674 1.00 89.19 95 THR A N 1
ATOM 802 C CA . THR A 1 95 ? 35.310 3.450 -43.135 1.00 89.19 95 THR A CA 1
ATOM 803 C C . THR A 1 95 ? 34.654 3.652 -41.766 1.00 89.19 95 THR A C 1
ATOM 805 O O . THR A 1 95 ? 33.641 3.031 -41.433 1.00 89.19 95 THR A O 1
ATOM 808 N N . ILE A 1 96 ? 35.198 4.574 -40.962 1.00 88.75 96 ILE A N 1
ATOM 809 C CA . ILE A 1 96 ? 34.619 4.948 -39.657 1.00 88.75 96 ILE A CA 1
ATOM 810 C C . ILE A 1 96 ? 33.131 5.347 -39.766 1.00 88.75 96 ILE A C 1
ATOM 812 O O . ILE A 1 96 ? 32.345 4.858 -38.952 1.00 88.75 96 ILE A O 1
ATOM 816 N N . PRO A 1 97 ? 32.704 6.223 -40.705 1.00 89.88 97 PRO A N 1
ATOM 817 C CA . PRO A 1 97 ? 31.298 6.614 -40.814 1.00 89.88 97 PRO A CA 1
ATOM 818 C C . PRO A 1 97 ? 30.396 5.434 -41.170 1.00 89.88 97 PRO A C 1
ATOM 820 O O . PRO A 1 97 ? 29.297 5.324 -40.630 1.00 89.88 97 PRO A O 1
ATOM 823 N N . PHE A 1 98 ? 30.883 4.525 -42.015 1.00 90.62 98 PHE A N 1
ATOM 824 C CA . PHE A 1 98 ? 30.109 3.370 -42.441 1.00 90.62 98 PHE A CA 1
ATOM 825 C C . PHE A 1 98 ? 29.885 2.381 -41.290 1.00 90.62 98 PHE A C 1
ATOM 827 O O . PHE A 1 98 ? 28.753 1.982 -41.030 1.00 90.62 98 PHE A O 1
ATOM 834 N N . LEU A 1 99 ? 30.916 2.107 -40.483 1.00 90.62 99 LEU A N 1
ATOM 835 C CA . LEU A 1 99 ? 30.762 1.301 -39.268 1.00 90.62 99 LEU A CA 1
ATOM 836 C C . LEU A 1 99 ? 29.843 1.975 -38.227 1.00 90.62 99 LEU A C 1
ATOM 838 O O . LEU A 1 99 ? 29.108 1.303 -37.505 1.00 90.62 99 LEU A O 1
ATOM 842 N N . LYS A 1 100 ? 29.853 3.313 -38.144 1.00 90.12 100 LYS A N 1
ATOM 843 C CA . LYS A 1 100 ? 28.963 4.073 -37.249 1.00 90.12 100 LYS A CA 1
ATOM 844 C C . LYS A 1 100 ? 27.498 4.016 -37.663 1.00 90.12 100 LYS A C 1
ATOM 846 O O . LYS A 1 100 ? 26.646 4.096 -36.781 1.00 90.12 100 LYS A O 1
ATOM 851 N N . ALA A 1 101 ? 27.197 3.863 -38.952 1.00 91.31 101 ALA A N 1
ATOM 852 C CA . ALA A 1 101 ? 25.822 3.731 -39.429 1.00 91.31 101 ALA A CA 1
ATOM 853 C C . ALA A 1 101 ? 25.120 2.495 -38.830 1.00 91.31 101 ALA A C 1
ATOM 855 O O . ALA A 1 101 ? 23.920 2.537 -38.575 1.00 91.31 101 ALA A O 1
ATOM 856 N N . ALA A 1 102 ? 25.877 1.445 -38.489 1.00 90.88 102 ALA A N 1
ATOM 857 C CA . ALA A 1 102 ? 25.355 0.270 -37.790 1.00 90.88 102 ALA A CA 1
ATOM 858 C C . ALA A 1 102 ? 25.004 0.519 -36.311 1.00 90.88 102 ALA A C 1
ATOM 860 O O . ALA A 1 102 ? 24.218 -0.227 -35.732 1.00 90.88 102 ALA A O 1
ATOM 861 N N . TYR A 1 103 ? 25.541 1.566 -35.673 1.00 91.75 103 TYR A N 1
ATOM 862 C CA . TYR A 1 103 ? 25.310 1.842 -34.249 1.00 91.75 103 TYR A CA 1
ATOM 863 C C . TYR A 1 103 ? 23.824 2.014 -33.882 1.00 91.75 103 TYR A C 1
ATOM 865 O O . TYR A 1 103 ? 23.350 1.272 -33.019 1.00 91.75 103 TYR A O 1
ATOM 873 N N . PRO A 1 104 ? 23.054 2.937 -34.499 1.00 91.00 104 PRO A N 1
ATOM 874 C CA . PRO A 1 104 ? 21.634 3.098 -34.177 1.00 91.00 104 PRO A CA 1
ATOM 875 C C . PRO A 1 104 ? 20.796 1.854 -34.512 1.00 91.00 104 PRO A C 1
ATOM 877 O O . PRO A 1 104 ? 19.801 1.597 -33.838 1.00 91.00 104 PRO A O 1
ATOM 880 N N . ILE A 1 105 ? 21.212 1.064 -35.505 1.00 92.69 105 ILE A N 1
ATOM 881 C CA . ILE A 1 105 ? 20.534 -0.172 -35.923 1.00 92.69 105 ILE A CA 1
ATOM 882 C C . ILE A 1 105 ? 20.673 -1.236 -34.835 1.00 92.69 105 ILE A C 1
ATOM 884 O O . ILE A 1 105 ? 19.673 -1.746 -34.330 1.00 92.69 105 ILE A O 1
ATOM 888 N N . VAL A 1 106 ? 21.909 -1.506 -34.407 1.00 92.50 106 VAL A N 1
ATOM 889 C CA . VAL A 1 106 ? 22.198 -2.461 -33.330 1.00 92.50 106 VAL A CA 1
ATOM 890 C C . VAL A 1 106 ? 21.557 -2.001 -32.024 1.00 92.50 106 VAL A C 1
ATOM 892 O O . VAL A 1 106 ? 20.982 -2.812 -31.304 1.00 92.50 106 VAL A O 1
ATOM 895 N N . LEU A 1 107 ? 21.588 -0.698 -31.731 1.00 91.56 107 LEU A N 1
ATOM 896 C CA . LEU A 1 107 ? 20.944 -0.126 -30.550 1.00 91.56 107 LEU A CA 1
ATOM 897 C C . LEU A 1 107 ? 19.431 -0.410 -30.534 1.00 91.56 107 LEU A C 1
ATOM 899 O O . LEU A 1 107 ? 18.906 -0.867 -29.519 1.00 91.56 107 LEU A O 1
ATOM 903 N N . LYS A 1 108 ? 18.749 -0.206 -31.666 1.00 90.75 108 LYS A N 1
ATOM 904 C CA . LYS A 1 108 ? 17.309 -0.458 -31.819 1.00 90.75 108 LYS A CA 1
ATOM 905 C C . LYS A 1 108 ? 16.965 -1.948 -31.774 1.00 90.75 108 LYS A C 1
ATOM 907 O O . LYS A 1 108 ? 15.971 -2.326 -31.158 1.00 90.75 108 LYS A O 1
ATOM 912 N N . ALA A 1 109 ? 17.789 -2.802 -32.378 1.00 90.81 109 ALA A N 1
ATOM 913 C CA . ALA A 1 109 ? 17.620 -4.252 -32.300 1.00 90.81 109 ALA A CA 1
ATOM 914 C C . ALA A 1 109 ? 17.752 -4.753 -30.855 1.00 90.81 109 ALA A C 1
ATOM 916 O O . ALA A 1 109 ? 16.962 -5.576 -30.396 1.00 90.81 109 ALA A O 1
ATOM 917 N N . LEU A 1 110 ? 18.704 -4.201 -30.103 1.00 92.12 110 LEU A N 1
ATOM 918 C CA . LEU A 1 110 ? 18.925 -4.524 -28.698 1.00 92.12 110 LEU A CA 1
ATOM 919 C C . LEU A 1 110 ? 17.731 -4.087 -27.829 1.00 92.12 110 LEU A C 1
ATOM 921 O O . LEU A 1 110 ? 17.272 -4.850 -26.974 1.00 92.12 110 LEU A O 1
ATOM 925 N N . GLU A 1 111 ? 17.174 -2.904 -28.095 1.00 92.00 111 GLU A N 1
ATOM 926 C CA . GLU A 1 111 ? 15.933 -2.443 -27.469 1.00 92.00 111 GLU A CA 1
ATOM 927 C C . GLU A 1 111 ? 14.767 -3.398 -27.760 1.00 92.00 111 GLU A C 1
ATOM 929 O O . GLU A 1 111 ? 14.116 -3.901 -26.844 1.00 92.00 111 GLU A O 1
ATOM 934 N N . TYR A 1 112 ? 14.530 -3.718 -29.029 1.00 90.12 112 TYR A N 1
ATOM 935 C CA . TYR A 1 112 ? 13.391 -4.537 -29.433 1.00 90.12 112 TYR A CA 1
ATOM 936 C C . TYR A 1 112 ? 13.481 -5.984 -28.916 1.00 90.12 112 TYR A C 1
ATOM 938 O O . TYR A 1 112 ? 12.518 -6.510 -28.354 1.00 90.12 112 TYR A O 1
ATOM 946 N N . ASN A 1 113 ? 14.651 -6.614 -29.050 1.00 90.31 113 ASN A N 1
ATOM 947 C CA . ASN A 1 113 ? 14.836 -8.039 -28.771 1.00 90.31 113 ASN A CA 1
ATOM 948 C C . ASN A 1 113 ? 15.031 -8.351 -27.282 1.00 90.31 113 ASN A C 1
ATOM 950 O O . ASN A 1 113 ? 14.645 -9.436 -26.826 1.00 90.31 113 ASN A O 1
ATOM 954 N N . TRP A 1 114 ? 15.637 -7.428 -26.523 1.00 92.31 114 TRP A N 1
ATOM 955 C CA . TRP A 1 114 ? 16.146 -7.722 -25.180 1.00 92.31 114 TRP A CA 1
ATOM 956 C C . TRP A 1 114 ? 15.639 -6.805 -24.081 1.00 92.31 114 TRP A C 1
ATOM 958 O O . TRP A 1 114 ? 15.520 -7.273 -22.949 1.00 92.31 114 TRP A O 1
ATOM 968 N N . PHE A 1 115 ? 15.310 -5.543 -24.368 1.00 90.19 115 PHE A N 1
ATOM 969 C CA . PHE A 1 115 ? 14.899 -4.613 -23.314 1.00 90.19 115 PHE A CA 1
ATOM 970 C C . PHE A 1 115 ? 13.616 -5.071 -22.613 1.00 90.19 115 PHE A C 1
ATOM 972 O O . PHE A 1 115 ? 13.610 -5.196 -21.390 1.00 90.19 115 PHE A O 1
ATOM 979 N N . ARG A 1 116 ? 12.576 -5.454 -23.368 1.00 87.38 116 ARG A N 1
ATOM 980 C CA . ARG A 1 116 ? 11.323 -5.970 -22.779 1.00 87.38 116 ARG A CA 1
ATOM 981 C C . ARG A 1 116 ? 11.543 -7.225 -21.935 1.00 87.38 116 ARG A C 1
ATOM 983 O O . ARG A 1 116 ? 11.061 -7.309 -20.809 1.00 87.38 116 ARG A O 1
ATOM 990 N N . LYS A 1 117 ? 12.328 -8.180 -22.445 1.00 90.12 117 LYS A N 1
ATOM 991 C CA . LYS A 1 117 ? 12.665 -9.418 -21.719 1.00 90.12 117 LYS A CA 1
ATOM 992 C C . LYS A 1 117 ? 13.441 -9.113 -20.438 1.00 90.12 117 LYS A C 1
ATOM 994 O O . LYS A 1 117 ? 13.220 -9.748 -19.410 1.00 90.12 117 LYS A O 1
ATOM 999 N N . TYR A 1 118 ? 14.335 -8.128 -20.483 1.00 89.38 118 TYR A N 1
ATOM 1000 C CA . TYR A 1 118 ? 15.064 -7.659 -19.314 1.00 89.38 118 TYR A CA 1
ATOM 1001 C C . TYR A 1 118 ? 14.127 -7.023 -18.282 1.00 89.38 118 TYR A C 1
ATOM 1003 O O . TYR A 1 118 ? 14.191 -7.405 -17.116 1.00 89.38 118 TYR A O 1
ATOM 1011 N N . GLU A 1 119 ? 13.207 -6.141 -18.680 1.00 88.00 119 GLU A N 1
ATOM 1012 C CA . GLU A 1 119 ? 12.190 -5.567 -17.784 1.00 88.00 119 GLU A CA 1
ATOM 1013 C C . GLU A 1 119 ? 11.309 -6.648 -17.131 1.00 88.00 119 GLU A C 1
ATOM 1015 O O . GLU A 1 119 ? 11.012 -6.596 -15.933 1.00 88.00 119 GLU A O 1
ATOM 1020 N N . GLU A 1 120 ? 10.931 -7.681 -17.884 1.00 85.06 120 GLU A N 1
ATOM 1021 C CA . GLU A 1 120 ? 10.153 -8.814 -17.377 1.00 85.06 120 GLU A CA 1
ATOM 1022 C C . GLU A 1 120 ? 10.887 -9.600 -16.284 1.00 85.06 120 GLU A C 1
ATOM 1024 O O . GLU A 1 120 ? 10.247 -10.101 -15.353 1.00 85.06 120 GLU A O 1
ATOM 1029 N N . THR A 1 121 ? 12.225 -9.638 -16.303 1.00 82.56 121 THR A N 1
ATOM 1030 C CA . THR A 1 121 ? 12.993 -10.287 -15.228 1.00 82.56 121 THR A CA 1
ATOM 1031 C C . THR A 1 121 ? 12.817 -9.610 -13.868 1.00 82.56 121 THR A C 1
ATOM 1033 O O . THR A 1 121 ? 13.035 -10.259 -12.839 1.00 82.56 121 THR A O 1
ATOM 1036 N N . PHE A 1 122 ? 12.430 -8.330 -13.826 1.00 77.06 122 PHE A N 1
ATOM 1037 C CA . PHE A 1 122 ? 12.090 -7.637 -12.580 1.00 77.06 122 PHE A CA 1
ATOM 1038 C C . PHE A 1 122 ? 10.708 -8.086 -12.083 1.00 77.06 122 PHE A C 1
ATOM 1040 O O . PHE A 1 122 ? 10.540 -8.376 -10.898 1.00 77.06 122 PHE A O 1
ATOM 1047 N N . ARG A 1 123 ? 9.749 -8.289 -12.998 1.00 67.81 123 ARG A N 1
ATOM 1048 C CA . ARG A 1 123 ? 8.395 -8.792 -12.687 1.00 67.81 123 ARG A CA 1
ATOM 1049 C C . ARG A 1 123 ? 8.396 -10.247 -12.203 1.00 67.81 123 ARG A C 1
ATOM 1051 O O . ARG A 1 123 ? 7.630 -10.601 -11.310 1.00 67.81 123 ARG A O 1
ATOM 1058 N N . GLN A 1 124 ? 9.282 -11.088 -12.735 1.00 53.91 124 GLN A N 1
ATOM 1059 C CA . GLN A 1 124 ? 9.435 -12.478 -12.282 1.00 53.91 124 GLN A CA 1
ATOM 1060 C C . GLN A 1 124 ? 10.136 -12.583 -10.915 1.00 53.91 124 GLN A C 1
ATOM 1062 O O . GLN A 1 124 ? 9.814 -13.471 -10.118 1.00 53.91 124 GLN A O 1
ATOM 1067 N N . SER A 1 125 ? 11.033 -11.643 -10.577 1.00 47.56 125 SER A N 1
ATOM 1068 C CA . SER A 1 125 ? 11.554 -11.545 -9.204 1.00 47.56 125 SER A CA 1
ATOM 1069 C C . SER A 1 125 ? 10.506 -11.057 -8.197 1.00 47.56 125 SER A C 1
ATOM 1071 O O . SER A 1 125 ? 10.538 -11.483 -7.045 1.00 47.56 125 SER A O 1
ATOM 1073 N N . GLU A 1 126 ? 9.517 -10.263 -8.629 1.00 43.81 126 GLU A N 1
ATOM 1074 C CA . GLU A 1 126 ? 8.367 -9.885 -7.789 1.00 43.81 126 GLU A CA 1
ATOM 1075 C C . GLU A 1 126 ? 7.404 -11.056 -7.520 1.00 43.81 126 GLU A C 1
ATOM 1077 O O . GLU A 1 126 ? 6.783 -11.110 -6.459 1.00 43.81 126 GLU A O 1
ATOM 1082 N N . GLN A 1 127 ? 7.274 -12.023 -8.438 1.00 40.47 127 GLN A N 1
ATOM 1083 C CA . GLN A 1 127 ? 6.399 -13.191 -8.240 1.00 40.47 127 GLN A CA 1
ATOM 1084 C C . GLN A 1 127 ? 7.003 -14.256 -7.309 1.00 40.47 127 GLN A C 1
ATOM 1086 O O . GLN A 1 127 ? 6.260 -14.963 -6.627 1.00 40.47 127 GLN A O 1
ATOM 1091 N N . SER A 1 128 ? 8.333 -14.339 -7.224 1.00 38.84 128 SER A N 1
ATOM 1092 C CA . SER A 1 128 ? 9.052 -15.279 -6.347 1.00 38.84 128 SER A CA 1
ATOM 1093 C C . SER A 1 128 ? 9.448 -14.676 -4.989 1.00 38.84 128 SER A C 1
ATOM 1095 O O . SER A 1 128 ? 9.669 -15.413 -4.024 1.00 38.84 128 SER A O 1
ATOM 1097 N N . GLN A 1 129 ? 9.432 -13.348 -4.836 1.00 39.16 129 GLN A N 1
ATOM 1098 C CA . GLN A 1 129 ? 9.557 -12.692 -3.534 1.00 39.16 129 GLN A CA 1
ATOM 1099 C C . GLN A 1 129 ? 8.189 -12.383 -2.914 1.00 39.16 129 GLN A C 1
ATOM 1101 O O . GLN A 1 129 ? 7.621 -11.310 -3.056 1.00 39.16 129 GLN A O 1
ATOM 1106 N N . LYS A 1 130 ? 7.716 -13.364 -2.136 1.00 37.50 130 LYS A N 1
ATOM 1107 C CA . LYS A 1 130 ? 6.908 -13.219 -0.912 1.00 37.50 130 LYS A CA 1
ATOM 1108 C C . LYS A 1 130 ? 5.735 -12.228 -0.974 1.00 37.50 130 LYS A C 1
ATOM 1110 O O . LYS A 1 130 ? 5.878 -11.027 -0.793 1.00 37.50 130 LYS A O 1
ATOM 1115 N N . ARG A 1 131 ? 4.534 -12.818 -1.007 1.00 35.38 131 ARG A N 1
ATOM 1116 C CA . ARG A 1 131 ? 3.244 -12.297 -0.509 1.00 35.38 131 ARG A CA 1
ATOM 1117 C C . ARG A 1 131 ? 3.330 -10.919 0.202 1.00 35.38 131 ARG A C 1
ATOM 1119 O O . ARG A 1 131 ? 3.946 -10.837 1.269 1.00 35.38 131 ARG A O 1
ATOM 1126 N N . PRO A 1 132 ? 2.523 -9.912 -0.195 1.00 45.25 132 PRO A N 1
ATOM 1127 C CA . PRO A 1 132 ? 2.430 -8.593 0.459 1.00 45.25 132 PRO A CA 1
ATOM 1128 C C . PRO A 1 132 ? 1.815 -8.617 1.879 1.00 45.25 132 PRO A C 1
ATOM 1130 O O . PRO A 1 132 ? 1.391 -7.585 2.404 1.00 45.25 132 PRO A O 1
ATOM 1133 N N . LYS A 1 133 ? 1.744 -9.795 2.517 1.00 47.75 133 LYS A N 1
ATOM 1134 C CA . LYS A 1 133 ? 1.484 -9.955 3.951 1.00 47.75 133 LYS A CA 1
ATOM 1135 C C . LYS A 1 133 ? 2.723 -9.625 4.789 1.00 47.75 133 LYS A C 1
ATOM 1137 O O . LYS A 1 133 ? 2.546 -9.235 5.931 1.00 47.75 133 LYS A O 1
ATOM 1142 N N . PHE A 1 134 ? 3.940 -9.782 4.254 1.00 45.41 134 PHE A N 1
ATOM 1143 C CA . PHE A 1 134 ? 5.164 -9.729 5.062 1.00 45.41 134 PHE A CA 1
ATOM 1144 C C . PHE A 1 134 ? 5.764 -8.324 5.198 1.00 45.41 134 PHE A C 1
ATOM 1146 O O . PHE A 1 134 ? 6.313 -8.006 6.240 1.00 45.41 134 PHE A O 1
ATOM 1153 N N . GLU A 1 135 ? 5.629 -7.452 4.201 1.00 46.75 135 GLU A N 1
ATOM 1154 C CA . GLU A 1 135 ? 6.294 -6.140 4.212 1.00 46.75 135 GLU A CA 1
ATOM 1155 C C . GLU A 1 135 ? 5.683 -5.173 5.237 1.00 46.75 135 GLU A C 1
ATOM 1157 O O . GLU A 1 135 ? 6.398 -4.629 6.072 1.00 46.75 135 GLU A O 1
ATOM 1162 N N . LEU A 1 136 ? 4.347 -5.086 5.269 1.00 51.75 136 LEU A N 1
ATOM 1163 C CA . LEU A 1 136 ? 3.591 -4.333 6.280 1.00 51.75 136 LEU A CA 1
ATOM 1164 C C . LEU A 1 136 ? 3.811 -4.904 7.690 1.00 51.75 136 LEU A C 1
ATOM 1166 O O . LEU A 1 136 ? 3.850 -4.172 8.667 1.00 51.75 136 LEU A O 1
ATOM 1170 N N . LEU A 1 137 ? 3.986 -6.224 7.789 1.00 50.38 137 LEU A N 1
ATOM 1171 C CA . LEU A 1 137 ? 4.239 -6.927 9.045 1.00 50.38 137 LEU A CA 1
ATOM 1172 C C . LEU A 1 137 ? 5.677 -6.700 9.550 1.00 50.38 137 LEU A C 1
ATOM 1174 O O . LEU A 1 137 ? 5.906 -6.607 10.753 1.00 50.38 137 LEU A O 1
ATOM 1178 N N . MET A 1 138 ? 6.651 -6.589 8.642 1.00 51.50 138 MET A N 1
ATOM 1179 C CA . MET A 1 138 ? 8.069 -6.403 8.964 1.00 51.50 138 MET A CA 1
ATOM 1180 C C . MET A 1 138 ? 8.436 -4.941 9.218 1.00 51.50 138 MET A C 1
ATOM 1182 O O . MET A 1 138 ? 9.254 -4.686 10.103 1.00 51.50 138 MET A O 1
ATOM 1186 N N . SER A 1 139 ? 7.826 -3.981 8.514 1.00 56.06 139 SER A N 1
ATOM 1187 C CA . SER A 1 139 ? 7.917 -2.560 8.874 1.00 56.06 139 SER A CA 1
ATOM 1188 C C . SER A 1 139 ? 7.281 -2.311 10.246 1.00 56.06 139 SER A C 1
ATOM 1190 O O .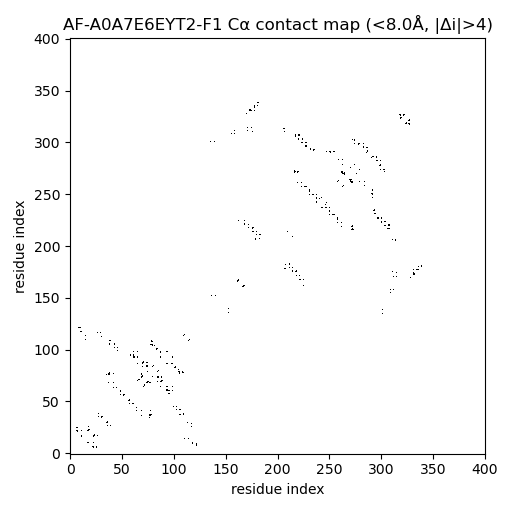 SER A 1 139 ? 7.853 -1.605 11.074 1.00 56.06 139 SER A O 1
ATOM 1192 N N . PHE A 1 140 ? 6.197 -3.021 10.567 1.00 56.59 140 PHE A N 1
ATOM 1193 C CA . PHE A 1 140 ? 5.578 -2.969 11.890 1.00 56.59 140 PHE A CA 1
ATOM 1194 C C . PHE A 1 140 ? 6.389 -3.684 12.979 1.00 56.59 140 PHE A C 1
ATOM 1196 O O . PHE A 1 140 ? 6.521 -3.156 14.076 1.00 56.59 140 PHE A O 1
ATOM 1203 N N . LYS A 1 141 ? 7.034 -4.827 12.689 1.00 55.72 141 LYS A N 1
ATOM 1204 C CA . LYS A 1 141 ? 8.009 -5.462 13.606 1.00 55.72 141 LYS A CA 1
ATOM 1205 C C . LYS A 1 141 ? 9.159 -4.509 13.958 1.00 55.72 141 LYS A C 1
ATOM 1207 O O . LYS A 1 141 ? 9.737 -4.615 15.036 1.00 55.72 141 LYS A O 1
ATOM 1212 N N . ARG A 1 142 ? 9.528 -3.599 13.048 1.00 62.66 142 ARG A N 1
ATOM 1213 C CA . ARG A 1 142 ? 10.517 -2.541 13.317 1.00 62.66 142 ARG A CA 1
ATOM 1214 C C . ARG A 1 142 ? 9.935 -1.444 14.214 1.00 62.66 142 ARG A C 1
ATOM 1216 O O . ARG A 1 142 ? 10.606 -1.075 15.168 1.00 62.66 142 ARG A O 1
ATOM 1223 N N . ALA A 1 143 ? 8.703 -0.998 13.965 1.00 55.44 143 ALA A N 1
ATOM 1224 C CA . ALA A 1 143 ? 8.032 0.039 14.759 1.00 55.44 143 ALA A CA 1
ATOM 1225 C C . ALA A 1 143 ? 7.650 -0.420 16.185 1.00 55.44 143 ALA A C 1
ATOM 1227 O O . ALA A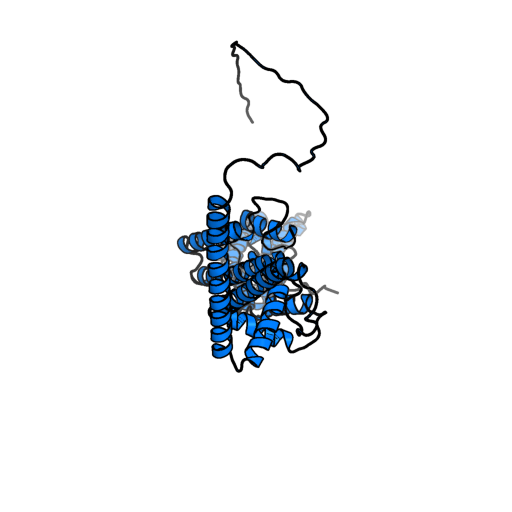 1 143 ? 7.810 0.323 17.145 1.00 55.44 143 ALA A O 1
ATOM 1228 N N . MET A 1 144 ? 7.213 -1.672 16.342 1.00 51.03 144 MET A N 1
ATOM 1229 C CA . MET A 1 144 ? 6.731 -2.256 17.605 1.00 51.03 144 MET A CA 1
ATOM 1230 C C . MET A 1 144 ? 7.787 -3.076 18.348 1.00 51.03 144 MET A C 1
ATOM 1232 O O . MET A 1 144 ? 7.467 -3.768 19.308 1.00 51.03 144 MET A O 1
ATOM 1236 N N . ARG A 1 145 ? 9.059 -3.007 17.938 1.00 55.53 145 ARG A N 1
ATOM 1237 C CA . ARG A 1 145 ? 10.161 -3.776 18.545 1.00 55.53 145 ARG A CA 1
ATOM 1238 C C . ARG A 1 145 ? 10.371 -3.471 20.041 1.00 55.53 145 ARG A C 1
ATOM 1240 O O . ARG A 1 145 ? 11.020 -4.250 20.724 1.00 55.53 145 ARG A O 1
ATOM 1247 N N . LYS A 1 146 ? 9.794 -2.367 20.537 1.00 54.56 146 LYS A N 1
ATOM 1248 C CA . LYS A 1 146 ? 9.761 -1.972 21.955 1.00 54.56 146 LYS A CA 1
ATOM 1249 C C . LYS A 1 146 ? 8.687 -2.696 22.788 1.00 54.56 146 LYS A C 1
ATOM 1251 O O . LYS A 1 146 ? 8.729 -2.613 24.006 1.00 54.56 146 LYS A O 1
ATOM 1256 N N . ILE A 1 147 ? 7.739 -3.401 22.164 1.00 52.56 147 ILE A N 1
ATOM 1257 C CA . ILE A 1 147 ? 6.666 -4.141 22.844 1.00 52.56 147 ILE A CA 1
ATOM 1258 C C . ILE A 1 147 ? 6.941 -5.634 22.619 1.00 52.56 147 ILE A C 1
ATOM 1260 O O . ILE A 1 147 ? 6.774 -6.165 21.523 1.00 52.56 147 ILE A O 1
ATOM 1264 N N . SER A 1 148 ? 7.481 -6.277 23.653 1.00 41.28 148 SER A N 1
ATOM 1265 C CA . SER A 1 148 ? 8.014 -7.644 23.642 1.00 41.28 148 SER A CA 1
ATOM 1266 C C . SER A 1 148 ? 6.958 -8.708 23.282 1.00 41.28 148 SER A C 1
ATOM 1268 O O . SER A 1 148 ? 5.846 -8.682 23.806 1.00 41.28 148 SER A O 1
ATOM 1270 N N . GLY A 1 149 ? 7.313 -9.669 22.413 1.00 55.47 149 GLY A N 1
ATOM 1271 C CA . GLY A 1 149 ? 6.592 -10.945 22.259 1.00 55.47 149 GLY A CA 1
ATOM 1272 C C . GLY A 1 149 ? 6.361 -11.433 20.818 1.00 55.47 149 GLY A C 1
ATOM 1273 O O . GLY A 1 149 ? 5.705 -10.777 20.008 1.00 55.47 149 GLY A O 1
ATOM 1274 N N . SER A 1 150 ? 6.802 -12.661 20.516 1.00 59.56 150 SER A N 1
ATOM 1275 C CA . SER A 1 150 ? 6.551 -13.397 19.257 1.00 59.56 150 SER A CA 1
ATOM 1276 C C . SER A 1 150 ? 5.058 -13.562 18.906 1.00 59.56 150 SER A C 1
ATOM 1278 O O . SER A 1 150 ? 4.705 -13.732 17.737 1.00 59.56 150 SER A O 1
ATOM 1280 N N . ASN A 1 151 ? 4.165 -13.426 19.892 1.00 72.44 151 ASN A N 1
ATOM 1281 C CA . ASN A 1 151 ? 2.714 -13.557 19.742 1.00 72.44 151 ASN A CA 1
ATOM 1282 C C . ASN A 1 151 ? 2.018 -12.326 19.134 1.00 72.44 151 ASN A C 1
ATOM 1284 O O . ASN A 1 151 ? 0.910 -12.451 18.607 1.00 72.44 151 ASN A O 1
ATOM 1288 N N . ILE A 1 152 ? 2.656 -11.151 19.141 1.00 74.81 152 ILE A N 1
ATOM 1289 C CA . ILE A 1 152 ? 2.056 -9.907 18.628 1.00 74.81 152 ILE A CA 1
ATOM 1290 C C . ILE A 1 152 ? 1.794 -9.995 17.123 1.00 74.81 152 ILE A C 1
ATOM 1292 O O . ILE A 1 152 ? 0.726 -9.613 16.653 1.00 74.81 152 ILE A O 1
ATOM 1296 N N . LEU A 1 153 ? 2.719 -10.575 16.353 1.00 73.75 153 LEU A N 1
ATOM 1297 C CA . LEU A 1 153 ? 2.544 -10.736 14.906 1.00 73.75 153 LEU A CA 1
ATOM 1298 C C . LEU A 1 153 ? 1.355 -11.640 14.567 1.00 73.75 153 LEU A C 1
ATOM 1300 O O . LEU A 1 153 ? 0.633 -11.383 13.603 1.00 73.75 153 LEU A O 1
ATOM 1304 N N . ARG A 1 154 ? 1.131 -12.676 15.382 1.00 80.25 154 ARG A N 1
ATOM 1305 C CA . ARG A 1 154 ? -0.012 -13.582 15.245 1.00 80.25 154 ARG A CA 1
ATOM 1306 C C . ARG A 1 154 ? -1.317 -12.854 15.553 1.00 80.25 154 ARG A C 1
ATOM 1308 O O . ARG A 1 154 ? -2.248 -12.940 14.757 1.00 80.25 154 ARG A O 1
ATOM 1315 N N . LYS A 1 155 ? -1.353 -12.081 16.645 1.00 80.12 155 LYS A N 1
ATOM 1316 C CA . LYS A 1 155 ? -2.501 -11.248 17.034 1.00 80.12 155 LYS A CA 1
ATOM 1317 C C . LYS A 1 155 ? -2.834 -10.181 15.985 1.00 80.12 155 LYS A C 1
ATOM 1319 O O . LYS A 1 155 ? -3.990 -10.039 15.615 1.00 80.12 155 LYS A O 1
ATOM 1324 N N . ILE A 1 156 ? -1.837 -9.492 15.430 1.00 80.88 156 ILE A N 1
ATOM 1325 C CA . ILE A 1 156 ? -2.039 -8.518 14.343 1.00 80.88 156 ILE A CA 1
ATOM 1326 C C . ILE A 1 156 ? -2.523 -9.215 13.074 1.00 80.88 156 ILE A C 1
ATOM 1328 O O . ILE A 1 156 ? -3.440 -8.737 12.411 1.00 80.88 156 ILE A O 1
ATOM 1332 N N . GLY A 1 157 ? -1.924 -10.356 12.723 1.00 83.38 157 GLY A N 1
ATOM 1333 C CA . GLY A 1 157 ? -2.385 -11.168 11.603 1.00 83.38 157 GLY A CA 1
ATOM 1334 C C . GLY A 1 157 ? -3.856 -11.548 11.759 1.00 83.38 157 GLY A C 1
ATOM 1335 O O . GLY A 1 157 ? -4.619 -11.440 10.798 1.00 83.38 157 GLY A O 1
ATOM 1336 N N . TYR A 1 158 ? -4.261 -11.919 12.972 1.00 85.06 158 TYR A N 1
ATOM 1337 C CA . TYR A 1 158 ? -5.645 -12.209 13.317 1.00 85.06 158 TYR A CA 1
ATOM 1338 C C . TYR A 1 158 ? -6.540 -10.965 13.213 1.00 85.06 158 TYR A C 1
ATOM 1340 O O . TYR A 1 158 ? -7.513 -11.010 12.467 1.00 85.06 158 TYR A O 1
ATOM 1348 N N . LEU A 1 159 ? -6.157 -9.828 13.807 1.00 86.31 159 LEU A N 1
ATOM 1349 C CA . LEU A 1 159 ? -6.849 -8.538 13.667 1.00 86.31 159 LEU A CA 1
ATOM 1350 C C . LEU A 1 159 ? -7.088 -8.170 12.196 1.00 86.31 159 LEU A C 1
ATOM 1352 O O . LEU A 1 159 ? -8.216 -7.915 11.787 1.00 86.31 159 LEU A O 1
ATOM 1356 N N . LEU A 1 160 ? -6.042 -8.194 11.367 1.00 84.44 160 LEU A N 1
ATOM 1357 C CA . LEU A 1 160 ? -6.145 -7.872 9.941 1.00 84.44 160 LEU A CA 1
ATOM 1358 C C . LEU A 1 160 ? -7.036 -8.857 9.179 1.00 84.44 160 LEU A C 1
ATOM 1360 O O . LEU A 1 160 ? -7.649 -8.492 8.176 1.00 84.44 160 LEU A O 1
ATOM 1364 N N . THR A 1 161 ? -7.071 -10.117 9.609 1.00 84.00 161 THR A N 1
ATOM 1365 C CA . THR A 1 161 ? -7.938 -11.135 9.008 1.00 84.00 161 THR A CA 1
ATOM 1366 C C . THR A 1 161 ? -9.391 -10.899 9.405 1.00 84.00 161 THR A C 1
ATOM 1368 O O . THR A 1 161 ? -10.267 -10.958 8.548 1.00 84.00 161 THR A O 1
ATOM 1371 N N . GLU A 1 162 ? -9.638 -10.547 10.662 1.00 81.56 162 GLU A N 1
ATOM 1372 C CA . GLU A 1 162 ? -10.966 -10.254 11.192 1.00 81.56 162 GLU A CA 1
ATOM 1373 C C . GLU A 1 162 ? -11.549 -8.941 10.646 1.00 81.56 162 GLU A C 1
ATOM 1375 O O . GLU A 1 162 ? -12.718 -8.911 10.261 1.00 81.56 162 GLU A O 1
ATOM 1380 N N . ILE A 1 163 ? -10.740 -7.884 10.490 1.00 82.12 163 ILE A N 1
ATOM 1381 C CA . ILE A 1 163 ? -11.165 -6.636 9.824 1.00 82.12 163 ILE A CA 1
ATOM 1382 C C . ILE A 1 163 ? -11.593 -6.920 8.377 1.00 82.12 163 ILE A C 1
ATOM 1384 O O . ILE A 1 163 ? -12.614 -6.412 7.917 1.00 82.12 163 ILE A O 1
ATOM 1388 N N . ARG A 1 164 ? -10.857 -7.775 7.651 1.00 78.19 164 ARG A N 1
ATOM 1389 C CA . ARG A 1 164 ? -11.187 -8.128 6.256 1.00 78.19 164 ARG A CA 1
ATOM 1390 C C . ARG A 1 164 ? -12.474 -8.931 6.105 1.00 78.19 164 ARG A C 1
ATOM 1392 O O . ARG A 1 164 ? -13.067 -8.886 5.034 1.00 78.19 164 ARG A O 1
ATOM 1399 N N . LYS A 1 165 ? -12.896 -9.669 7.132 1.00 78.44 165 LYS A N 1
ATOM 1400 C CA . LYS A 1 165 ? -14.134 -10.462 7.110 1.00 78.44 165 LYS A CA 1
ATOM 1401 C C . LYS A 1 165 ? -15.399 -9.613 7.327 1.00 78.44 165 LYS A C 1
ATOM 1403 O O . LYS A 1 165 ? -16.464 -10.175 7.537 1.00 78.44 165 LYS A O 1
ATOM 1408 N N . HIS A 1 166 ? -15.294 -8.279 7.279 1.00 60.72 166 HIS A N 1
ATOM 1409 C CA . HIS A 1 166 ? -16.362 -7.278 7.443 1.00 60.72 166 HIS A CA 1
ATOM 1410 C C . HIS A 1 166 ? -17.085 -7.264 8.809 1.00 60.72 166 HIS A C 1
ATOM 1412 O O . HIS A 1 166 ? -17.526 -6.206 9.241 1.00 60.72 166 HIS A O 1
ATOM 1418 N N . GLY A 1 167 ? -17.130 -8.369 9.559 1.00 66.69 167 GLY A N 1
ATOM 1419 C CA . GLY A 1 167 ? -17.838 -8.434 10.843 1.00 66.69 167 GLY A CA 1
ATOM 1420 C C . GLY A 1 167 ? -17.121 -7.789 12.037 1.00 66.69 167 GLY A C 1
ATOM 1421 O O . GLY A 1 167 ? -17.770 -7.468 13.032 1.00 66.69 167 GLY A O 1
ATOM 1422 N N . LEU A 1 168 ? -15.789 -7.635 12.006 1.00 75.12 168 LEU A N 1
ATOM 1423 C CA . LEU A 1 168 ? -15.057 -7.034 13.135 1.00 75.12 168 LEU A CA 1
ATOM 1424 C C . LEU A 1 168 ? -15.170 -5.512 13.141 1.00 75.12 168 LEU A C 1
ATOM 1426 O O . LEU A 1 168 ? -15.217 -4.930 14.213 1.00 75.12 168 LEU A O 1
ATOM 1430 N N . SER A 1 169 ? -15.238 -4.885 11.964 1.00 77.25 169 SER A N 1
ATOM 1431 C CA . SER A 1 169 ? -15.370 -3.431 11.841 1.00 77.25 169 SER A CA 1
ATOM 1432 C C . SER A 1 169 ? -16.595 -2.932 12.601 1.00 77.25 169 SER A C 1
ATOM 1434 O O . SER A 1 169 ? -16.443 -2.105 13.490 1.00 77.25 169 SER A O 1
ATOM 1436 N N . SER A 1 170 ? -17.775 -3.503 12.334 1.00 82.69 170 SER A N 1
ATOM 1437 C CA . SER A 1 170 ? -18.996 -3.071 13.014 1.00 82.69 170 SER A CA 1
ATOM 1438 C C . SER A 1 170 ? -18.931 -3.353 14.514 1.00 82.69 170 SER A C 1
ATOM 1440 O O . SER A 1 170 ? -19.281 -2.501 15.310 1.00 82.69 170 SER A O 1
ATOM 1442 N N . THR A 1 171 ? -18.405 -4.515 14.916 1.00 84.56 171 THR A N 1
ATOM 1443 C CA . THR A 1 171 ? -18.342 -4.901 16.336 1.00 84.56 171 THR A CA 1
ATOM 1444 C C . THR A 1 171 ? -17.361 -4.023 17.118 1.00 84.56 171 THR A C 1
ATOM 1446 O O . THR A 1 171 ? -17.643 -3.651 18.251 1.00 84.56 171 THR A O 1
ATOM 1449 N N . LEU A 1 172 ? -16.218 -3.677 16.518 1.00 86.62 172 LEU A N 1
ATOM 1450 C CA . LEU A 1 172 ? -15.229 -2.790 17.122 1.00 86.62 172 LEU A CA 1
ATOM 1451 C C . LEU A 1 172 ? -15.750 -1.354 17.194 1.00 86.62 172 LEU A C 1
ATOM 1453 O O . LEU A 1 172 ? -15.591 -0.716 18.230 1.00 86.62 172 LEU A O 1
ATOM 1457 N N . SER A 1 173 ? -16.403 -0.862 16.140 1.00 85.75 173 SER A N 1
ATOM 1458 C CA . SER A 1 173 ? -17.031 0.462 16.150 1.00 85.75 173 SER A CA 1
ATOM 1459 C C . SER A 1 173 ? -18.172 0.543 17.171 1.00 85.75 173 SER A C 1
ATOM 1461 O O . SER A 1 173 ? -18.211 1.502 17.936 1.00 85.75 173 SER A O 1
ATOM 1463 N N . ASP A 1 174 ? -19.031 -0.479 17.262 1.00 86.19 174 ASP A N 1
ATOM 1464 C CA . ASP A 1 174 ? -20.096 -0.581 18.273 1.00 86.19 174 ASP A CA 1
ATOM 1465 C C . ASP A 1 174 ? -19.511 -0.613 19.693 1.00 86.19 174 ASP A C 1
ATOM 1467 O O . ASP A 1 174 ? -20.035 0.022 20.604 1.00 86.19 174 ASP A O 1
ATOM 1471 N N . TYR A 1 175 ? -18.404 -1.332 19.894 1.00 87.06 175 TYR A N 1
ATOM 1472 C CA . TYR A 1 175 ? -17.721 -1.389 21.185 1.00 87.06 175 TYR A CA 1
ATOM 1473 C C . TYR A 1 175 ? -17.118 -0.036 21.582 1.00 87.06 175 TYR A C 1
ATOM 1475 O O . TYR A 1 175 ? -17.299 0.404 22.715 1.00 87.06 175 TYR A O 1
ATOM 1483 N N . ILE A 1 176 ? -16.442 0.649 20.653 1.00 86.75 176 ILE A N 1
ATOM 1484 C CA . ILE A 1 176 ? -15.896 1.996 20.881 1.00 86.75 176 ILE A CA 1
ATOM 1485 C C . ILE A 1 176 ? -17.027 2.981 21.202 1.00 86.75 176 ILE A C 1
ATOM 1487 O O . ILE A 1 176 ? -16.887 3.778 22.127 1.00 86.75 176 ILE A O 1
ATOM 1491 N N . GLU A 1 177 ? -18.149 2.906 20.482 1.00 86.12 177 GLU A N 1
ATOM 1492 C CA . GLU A 1 177 ? -19.334 3.725 20.752 1.00 86.12 177 GLU A CA 1
ATOM 1493 C C . GLU A 1 177 ? -19.919 3.418 22.134 1.00 86.12 177 GLU A C 1
ATOM 1495 O O . GLU A 1 177 ? -20.206 4.333 22.896 1.00 86.12 177 GLU A O 1
ATOM 1500 N N . CYS A 1 178 ? -20.032 2.141 22.503 1.00 84.31 178 CYS A N 1
ATOM 1501 C CA . CYS A 1 178 ? -20.517 1.732 23.819 1.00 84.31 178 CYS A CA 1
ATOM 1502 C C . CYS A 1 178 ? -19.659 2.332 24.937 1.00 84.31 178 CYS A C 1
ATOM 1504 O O . CYS A 1 178 ? -20.201 2.897 25.880 1.00 84.31 178 CYS A O 1
ATOM 1506 N N . LEU A 1 179 ? -18.331 2.260 24.815 1.00 81.06 179 LEU A N 1
ATOM 1507 C CA . LEU A 1 179 ? -17.415 2.845 25.796 1.00 81.06 179 LEU A CA 1
ATOM 1508 C C . LEU A 1 179 ? -17.513 4.375 25.859 1.00 81.06 179 LEU A C 1
ATOM 1510 O O . LEU A 1 179 ? -17.448 4.947 26.945 1.00 81.06 179 LEU A O 1
ATOM 1514 N N . TYR A 1 180 ? -17.681 5.034 24.710 1.00 82.88 180 TYR A N 1
ATOM 1515 C CA . TYR A 1 180 ? -17.877 6.481 24.639 1.00 82.88 180 TYR A CA 1
ATOM 1516 C C . TYR A 1 180 ? -19.153 6.913 25.373 1.00 82.88 180 TYR A C 1
ATOM 1518 O O . TYR A 1 180 ? -19.123 7.839 26.182 1.00 82.88 180 TYR A O 1
ATOM 1526 N N . GLN A 1 181 ? -20.258 6.212 25.124 1.00 81.62 181 GLN A N 1
ATOM 1527 C CA . GLN A 1 181 ? -21.551 6.492 25.744 1.00 81.62 181 GLN A CA 1
ATOM 1528 C C . GLN A 1 181 ? -21.553 6.163 27.247 1.00 81.62 181 GLN A C 1
ATOM 1530 O O . GLN A 1 181 ? -22.104 6.928 28.034 1.00 81.62 181 GLN A O 1
ATOM 1535 N N . GLU A 1 182 ? -20.889 5.077 27.668 1.00 78.25 182 GLU A N 1
ATOM 1536 C CA . GLU A 1 182 ? -20.665 4.773 29.092 1.00 78.25 182 GLU A CA 1
ATOM 1537 C C . GLU A 1 182 ? -19.896 5.914 29.784 1.00 78.25 182 GLU A C 1
ATOM 1539 O O . GLU A 1 182 ? -20.281 6.346 30.863 1.00 78.25 182 GLU A O 1
ATOM 1544 N N . GLN A 1 183 ? -18.847 6.456 29.156 1.00 77.19 183 GLN A N 1
ATOM 1545 C CA . GLN A 1 183 ? -18.087 7.563 29.742 1.00 77.19 183 GLN A CA 1
ATOM 1546 C C . GLN A 1 183 ? -18.880 8.877 29.789 1.00 77.19 183 GLN A C 1
ATOM 1548 O O . GLN A 1 183 ? -18.742 9.629 30.751 1.00 77.19 183 GLN A O 1
ATOM 1553 N N . LEU A 1 184 ? -19.687 9.180 28.766 1.00 76.62 184 LEU A N 1
ATOM 1554 C CA . LEU A 1 184 ? -20.572 10.350 28.787 1.00 76.62 184 LEU A CA 1
ATOM 1555 C C . LEU A 1 184 ? -21.562 10.275 29.947 1.00 76.62 184 LEU A C 1
ATOM 1557 O O . LEU A 1 184 ? -21.712 11.260 30.666 1.00 76.62 184 LEU A O 1
ATOM 1561 N N . ARG A 1 185 ? -22.175 9.104 30.144 1.00 74.62 185 ARG A N 1
ATOM 1562 C CA . ARG A 1 185 ? -23.053 8.845 31.283 1.00 74.62 185 ARG A CA 1
ATOM 1563 C C . ARG A 1 185 ? -22.311 9.039 32.601 1.00 74.62 185 ARG A C 1
ATOM 1565 O O . ARG A 1 185 ? -22.772 9.826 33.408 1.00 74.62 185 ARG A O 1
ATOM 1572 N N . ASP A 1 186 ? -21.143 8.415 32.783 1.00 72.06 186 ASP A N 1
ATOM 1573 C CA . ASP A 1 186 ? -20.344 8.576 34.008 1.00 72.06 186 ASP A CA 1
ATOM 1574 C C . ASP A 1 186 ? -20.033 10.067 34.286 1.00 72.06 186 ASP A C 1
ATOM 1576 O O . ASP A 1 186 ? -20.026 10.501 35.431 1.00 72.06 186 ASP A O 1
ATOM 1580 N N . ILE A 1 187 ? -19.769 10.883 33.255 1.00 70.50 187 ILE A N 1
ATOM 1581 C CA . ILE A 1 187 ? -19.511 12.328 33.411 1.00 70.50 187 ILE A CA 1
ATOM 1582 C C . ILE A 1 187 ? -20.785 13.102 33.787 1.00 70.50 187 ILE A C 1
ATOM 1584 O O . ILE A 1 187 ? -20.708 14.034 34.591 1.00 70.50 187 ILE A O 1
ATOM 1588 N N . GLN A 1 188 ? -21.937 12.740 33.219 1.00 71.38 188 GLN A N 1
ATOM 1589 C CA . GLN A 1 188 ? -23.235 13.317 33.584 1.00 71.38 188 GLN A CA 1
ATOM 1590 C C . GLN A 1 188 ? -23.598 12.946 35.026 1.00 71.38 188 GLN A C 1
ATOM 1592 O O . GLN A 1 188 ? -23.850 13.836 35.832 1.00 71.38 188 GLN A O 1
ATOM 1597 N N . GLU A 1 189 ? -23.469 11.667 35.380 1.00 68.62 189 GLU A N 1
ATOM 1598 C CA . GLU A 1 189 ? -23.678 11.153 36.734 1.00 68.62 189 GLU A CA 1
ATOM 1599 C C . GLU A 1 189 ? -22.714 11.803 37.729 1.00 68.62 189 GLU A C 1
ATOM 1601 O O . GLU A 1 189 ? -23.156 12.222 38.780 1.00 68.62 189 GLU A O 1
ATOM 1606 N N . ILE A 1 190 ? -21.430 12.015 37.410 1.00 65.38 190 ILE A N 1
ATOM 1607 C CA . ILE A 1 190 ? -20.498 12.742 38.300 1.00 65.38 190 ILE A CA 1
ATOM 1608 C C . ILE A 1 190 ? -20.883 14.223 38.451 1.00 65.38 190 ILE A C 1
ATOM 1610 O O . ILE A 1 190 ? -20.618 14.824 39.495 1.00 65.38 190 ILE A O 1
ATOM 1614 N N . THR A 1 191 ? -21.468 14.841 37.423 1.00 58.72 191 THR A N 1
ATOM 1615 C CA . THR A 1 191 ? -21.990 16.214 37.518 1.00 58.72 191 THR A CA 1
ATOM 1616 C C . THR A 1 191 ? -23.187 16.278 38.475 1.00 58.72 191 THR A C 1
ATOM 1618 O O . THR A 1 191 ? -23.295 17.242 39.229 1.00 58.72 191 THR A O 1
ATOM 1621 N N . GLU A 1 192 ? -24.011 15.229 38.521 1.00 54.69 192 GLU A N 1
ATOM 1622 C CA . GLU A 1 192 ? -25.168 15.098 39.420 1.00 54.69 192 GLU A CA 1
ATOM 1623 C C . GLU A 1 192 ? -24.783 14.592 40.836 1.00 54.69 192 GLU A C 1
ATOM 1625 O O . GLU A 1 192 ? -25.216 15.147 41.843 1.00 54.69 192 GLU A O 1
ATOM 1630 N N . GLU A 1 193 ? -23.881 13.613 40.957 1.00 50.00 193 GLU A N 1
ATOM 1631 C CA . GLU A 1 193 ? -23.367 13.018 42.205 1.00 50.00 193 GLU A CA 1
ATOM 1632 C C . GLU A 1 193 ? -22.282 13.860 42.889 1.00 50.00 193 GLU A C 1
ATOM 1634 O O . GLU A 1 193 ? -21.955 13.627 44.054 1.00 50.00 193 GLU A O 1
ATOM 1639 N N . LYS A 1 194 ? -21.751 14.914 42.257 1.00 46.41 194 LYS A N 1
ATOM 1640 C CA . LYS A 1 194 ? -21.032 15.956 43.013 1.00 46.41 194 LYS A CA 1
ATOM 1641 C C . LYS A 1 194 ? -21.940 16.704 44.001 1.00 46.41 194 LYS A C 1
ATOM 1643 O O . LYS A 1 194 ? -21.406 17.421 44.847 1.00 46.41 194 LYS A O 1
ATOM 1648 N N . LEU A 1 195 ? -23.255 16.457 43.980 1.00 45.78 195 LEU A N 1
ATOM 1649 C CA . LEU A 1 195 ? -24.174 16.796 45.066 1.00 45.78 195 LEU A CA 1
ATOM 1650 C C . LEU A 1 195 ? -24.213 15.751 46.204 1.00 45.78 195 LEU A C 1
ATOM 1652 O O . LEU A 1 195 ? -24.595 16.105 47.312 1.00 45.78 195 LEU A O 1
ATOM 1656 N N . ASN A 1 196 ? -23.779 14.500 45.995 1.00 44.19 196 ASN A N 1
ATOM 1657 C CA . ASN A 1 196 ? -23.827 13.428 46.999 1.00 44.19 196 ASN A CA 1
ATOM 1658 C C . ASN A 1 196 ? -22.580 12.526 46.958 1.00 44.19 196 ASN A C 1
ATOM 1660 O O . ASN A 1 196 ? -22.430 11.596 46.173 1.00 44.19 196 ASN A O 1
ATOM 1664 N N . ARG A 1 197 ? -21.649 12.822 47.866 1.00 43.41 197 ARG A N 1
ATOM 1665 C CA . ARG A 1 197 ? -20.332 12.190 47.999 1.00 43.41 197 ARG A CA 1
ATOM 1666 C C . ARG A 1 197 ? -20.362 10.660 48.213 1.00 43.41 197 ARG A C 1
ATOM 1668 O O . ARG A 1 197 ? -21.069 10.161 49.078 1.00 43.41 197 ARG A O 1
ATOM 1675 N N . ARG A 1 198 ? -19.323 10.025 47.638 1.00 49.59 198 ARG A N 1
ATOM 1676 C CA . ARG A 1 198 ? -18.636 8.757 48.009 1.00 49.59 198 ARG A CA 1
ATOM 1677 C C . ARG A 1 198 ? -19.301 7.438 47.587 1.00 49.59 198 ARG A C 1
ATOM 1679 O O . ARG A 1 198 ? -20.009 6.817 48.370 1.00 49.59 198 ARG A O 1
ATOM 1686 N N . ARG A 1 199 ? -18.814 6.886 46.473 1.00 46.38 199 ARG A N 1
ATOM 1687 C CA . ARG A 1 199 ? -18.142 5.569 46.293 1.00 46.38 199 ARG A CA 1
ATOM 1688 C C . ARG A 1 199 ? -17.935 5.431 44.777 1.00 46.38 199 ARG A C 1
ATOM 1690 O O . ARG A 1 199 ? -18.765 5.884 44.018 1.00 46.38 199 ARG A O 1
ATOM 1697 N N . ILE A 1 200 ? -16.793 4.991 44.260 1.00 42.66 200 ILE A N 1
ATOM 1698 C CA . ILE A 1 200 ? -16.593 3.614 43.778 1.00 42.66 200 ILE A CA 1
ATOM 1699 C C . ILE A 1 200 ? -15.106 3.514 43.395 1.00 42.66 200 ILE A C 1
ATOM 1701 O O . ILE A 1 200 ? -14.652 4.159 42.452 1.00 42.66 200 ILE A O 1
ATOM 1705 N N . SER A 1 201 ? -14.332 2.706 44.122 1.00 39.62 201 SER A N 1
ATOM 1706 C CA . SER A 1 201 ? -12.883 2.525 43.923 1.00 39.62 201 SER A CA 1
ATOM 1707 C C . SER A 1 201 ? -12.519 1.134 43.389 1.00 39.62 201 SER A C 1
ATOM 1709 O O . SER A 1 201 ? -11.444 0.612 43.671 1.00 39.62 201 SER A O 1
ATOM 1711 N N . HIS A 1 202 ? -13.401 0.492 42.617 1.00 40.53 202 HIS A N 1
ATOM 1712 C CA . HIS A 1 202 ? -13.181 -0.896 42.183 1.00 40.53 202 HIS A CA 1
ATOM 1713 C C . HIS A 1 202 ? -13.678 -1.146 40.754 1.00 40.53 202 HIS A C 1
ATOM 1715 O O . HIS A 1 202 ? -14.630 -1.885 40.524 1.00 40.53 202 HIS A O 1
ATOM 1721 N N . LEU A 1 203 ? -13.019 -0.557 39.751 1.00 39.47 203 LEU A N 1
ATOM 1722 C CA . LEU A 1 203 ? -13.227 -0.949 38.354 1.00 39.47 203 LEU A CA 1
ATOM 1723 C C . LEU A 1 203 ? -11.886 -1.151 37.631 1.00 39.47 203 LEU A C 1
ATOM 1725 O O . LEU A 1 203 ? -11.117 -0.222 37.418 1.00 39.47 203 LEU A O 1
ATOM 1729 N N . LYS A 1 204 ? -11.663 -2.431 37.299 1.00 43.91 204 LYS A N 1
ATOM 1730 C CA . LYS A 1 204 ? -10.602 -3.089 36.508 1.00 43.91 204 LYS A CA 1
ATOM 1731 C C . LYS A 1 204 ? -10.102 -2.291 35.283 1.00 43.91 204 LYS A C 1
ATOM 1733 O O . LYS A 1 204 ? -10.832 -1.429 34.801 1.00 43.91 204 LYS A O 1
ATOM 1738 N N . PRO A 1 205 ? -8.913 -2.619 34.724 1.00 41.00 205 PRO A N 1
ATOM 1739 C CA . PRO A 1 205 ? -8.277 -1.863 33.639 1.00 41.00 205 PRO A CA 1
ATOM 1740 C C . PRO A 1 205 ? -9.170 -1.815 32.394 1.00 41.00 205 PRO A C 1
ATOM 1742 O O . PRO A 1 205 ? -9.206 -2.744 31.591 1.00 41.00 205 PRO A O 1
ATOM 1745 N N . ARG A 1 206 ? -9.921 -0.723 32.256 1.00 53.00 206 ARG A N 1
ATOM 1746 C CA . ARG A 1 206 ? -10.767 -0.397 31.106 1.00 53.00 206 ARG A CA 1
ATOM 1747 C C . ARG A 1 206 ? -10.086 0.702 30.295 1.00 53.00 206 ARG A C 1
ATOM 1749 O O . ARG A 1 206 ? -9.287 1.471 30.821 1.00 53.00 206 ARG A O 1
ATOM 1756 N N . LEU A 1 207 ? -10.501 0.869 29.042 1.00 53.00 207 LEU A N 1
ATOM 1757 C CA . LEU A 1 207 ? -10.242 2.079 28.243 1.00 53.00 207 LEU A CA 1
ATOM 1758 C C . LEU A 1 207 ? -10.777 3.383 28.883 1.00 53.00 207 LEU A C 1
ATOM 1760 O O . LEU A 1 207 ? -10.582 4.445 28.302 1.00 53.00 207 LEU A O 1
ATOM 1764 N N . LYS A 1 208 ? -11.374 3.325 30.089 1.00 52.41 208 LYS A N 1
ATOM 1765 C CA . LYS A 1 208 ? -11.950 4.430 30.886 1.00 52.41 208 LYS A CA 1
ATOM 1766 C C . LYS A 1 208 ? -11.056 5.670 31.056 1.00 52.41 208 LYS A C 1
ATOM 1768 O O . LYS A 1 208 ? -11.557 6.703 31.478 1.00 52.41 208 LYS A O 1
ATOM 1773 N N . TYR A 1 209 ? -9.771 5.591 30.723 1.00 56.47 209 TYR A N 1
ATOM 1774 C CA . TYR A 1 209 ? -8.828 6.708 30.817 1.00 56.47 209 TYR A CA 1
ATOM 1775 C C . TYR A 1 209 ? -8.654 7.508 29.523 1.00 56.47 209 TYR A C 1
ATOM 1777 O O . TYR A 1 209 ? -7.933 8.503 29.538 1.00 56.47 209 TYR A O 1
ATOM 1785 N N . LEU A 1 210 ? -9.264 7.091 28.407 1.00 63.41 210 LEU A N 1
ATOM 1786 C CA . LEU A 1 210 ? -9.257 7.920 27.206 1.00 63.41 210 LEU A CA 1
ATOM 1787 C C . LEU A 1 210 ? -10.134 9.157 27.423 1.00 63.41 210 LEU A C 1
ATOM 1789 O O . LEU A 1 210 ? -11.216 9.069 28.002 1.00 63.41 210 LEU A O 1
ATOM 1793 N N . LYS A 1 211 ? -9.690 10.314 26.935 1.00 76.06 211 LYS A N 1
ATOM 1794 C CA . LYS A 1 211 ? -10.536 11.515 26.877 1.00 76.06 211 LYS A CA 1
ATOM 1795 C C . LYS A 1 211 ? -11.678 11.276 25.881 1.00 76.06 211 LYS A C 1
ATOM 1797 O O . LYS A 1 211 ? -11.486 10.591 24.880 1.00 76.06 211 LYS A O 1
ATOM 1802 N N . LEU A 1 212 ? -12.842 11.900 26.079 1.00 73.56 212 LEU A N 1
ATOM 1803 C CA . LEU A 1 212 ? -13.980 11.802 25.141 1.00 73.56 212 LEU A CA 1
ATOM 1804 C C . LEU A 1 212 ? -13.586 12.104 23.680 1.00 73.56 212 LEU A C 1
ATOM 1806 O O . LEU A 1 212 ? -14.081 11.472 22.746 1.00 73.56 212 LEU A O 1
ATOM 1810 N N . SER A 1 213 ? -12.662 13.047 23.473 1.00 74.69 213 SER A N 1
ATOM 1811 C CA . SER A 1 213 ? -12.110 13.373 22.153 1.00 74.69 213 SER A CA 1
ATOM 1812 C C . SER A 1 213 ? -11.319 12.216 21.529 1.00 74.69 213 SER A C 1
ATOM 1814 O O . SER A 1 213 ? -11.366 12.023 20.315 1.00 74.69 213 SER A O 1
ATOM 1816 N N . GLU A 1 214 ? -10.643 11.399 22.335 1.00 82.94 214 GLU A N 1
ATOM 1817 C CA . GLU A 1 214 ? -9.833 10.270 21.874 1.00 82.94 214 GLU A CA 1
ATOM 1818 C C . GLU A 1 214 ? -10.691 9.104 21.374 1.00 82.94 214 GLU A C 1
ATOM 1820 O O . GLU A 1 214 ? -10.272 8.417 20.445 1.00 82.94 214 GLU A O 1
ATOM 1825 N N . TYR A 1 215 ? -11.910 8.917 21.896 1.00 82.88 215 TYR A N 1
ATOM 1826 C CA . TYR A 1 215 ? -12.863 7.935 21.358 1.00 82.88 215 TYR A CA 1
ATOM 1827 C C . TYR A 1 215 ? -13.304 8.285 19.939 1.00 82.88 215 TYR A C 1
ATOM 1829 O O . TYR A 1 215 ? -13.290 7.429 19.052 1.00 82.88 215 TYR A O 1
ATOM 1837 N N . ARG A 1 216 ? -13.640 9.559 19.701 1.00 84.00 216 ARG A N 1
ATOM 1838 C CA . ARG A 1 216 ? -14.005 10.046 18.363 1.00 84.00 216 ARG A CA 1
ATOM 1839 C C . ARG A 1 216 ? -12.842 9.888 17.384 1.00 84.00 216 ARG A C 1
ATOM 1841 O O . ARG A 1 216 ? -13.038 9.381 16.282 1.00 84.00 216 ARG A O 1
ATOM 1848 N N . ILE A 1 217 ? -11.626 10.240 17.810 1.00 88.88 217 ILE A N 1
ATOM 1849 C CA . ILE A 1 217 ? -10.403 10.042 17.015 1.00 88.88 217 ILE A CA 1
ATOM 1850 C C . ILE A 1 217 ? -10.183 8.556 16.715 1.00 88.88 217 ILE A C 1
ATOM 1852 O O . ILE A 1 217 ? -9.913 8.189 15.574 1.00 88.88 217 ILE A O 1
ATOM 1856 N N . LEU A 1 218 ? -10.319 7.682 17.711 1.00 89.06 218 LEU A N 1
ATOM 1857 C CA . LEU A 1 218 ? -10.134 6.245 17.541 1.00 89.06 218 LEU A CA 1
ATOM 1858 C C . LEU A 1 218 ? -11.148 5.649 16.555 1.00 89.06 218 LEU A C 1
ATOM 1860 O O . LEU A 1 218 ? -10.754 4.863 15.695 1.00 89.06 218 LEU A O 1
ATOM 1864 N N . LYS A 1 219 ? -12.421 6.054 16.632 1.00 88.31 219 LYS A N 1
ATOM 1865 C CA . LYS A 1 219 ? -13.461 5.652 15.674 1.00 88.31 219 LYS A CA 1
ATOM 1866 C C . LYS A 1 219 ? -13.090 6.073 14.250 1.00 88.31 219 LYS A C 1
ATOM 1868 O O . LYS A 1 219 ? -13.011 5.224 13.367 1.00 88.31 219 LYS A O 1
ATOM 1873 N N . MET A 1 220 ? -12.716 7.341 14.056 1.00 89.75 220 MET A N 1
ATOM 1874 C CA . MET A 1 220 ? -12.250 7.836 12.753 1.00 89.75 220 MET A CA 1
ATOM 1875 C C . MET A 1 220 ? -11.025 7.074 12.233 1.00 89.75 220 MET A C 1
ATOM 1877 O O . MET A 1 220 ? -10.938 6.781 11.043 1.00 89.75 220 MET A O 1
ATOM 1881 N N . ARG A 1 221 ? -10.082 6.712 13.111 1.00 91.69 221 ARG A N 1
ATOM 1882 C CA . ARG A 1 221 ? -8.912 5.900 12.750 1.00 91.69 221 ARG A CA 1
ATOM 1883 C C . ARG A 1 221 ? -9.301 4.501 12.281 1.00 91.69 221 ARG A C 1
ATOM 1885 O O . ARG A 1 221 ? -8.720 4.021 11.308 1.00 91.69 221 ARG A O 1
ATOM 1892 N N . VAL A 1 222 ? -10.257 3.854 12.949 1.00 90.69 222 VAL A N 1
ATOM 1893 C CA . VAL A 1 222 ? -10.792 2.546 12.536 1.00 90.69 222 VAL A CA 1
ATOM 1894 C C . VAL A 1 222 ? -11.416 2.648 11.145 1.00 90.69 222 VAL A C 1
ATOM 1896 O O . VAL A 1 222 ? -11.031 1.881 10.259 1.00 90.69 222 VAL A O 1
ATOM 1899 N N . ASP A 1 223 ? -12.296 3.627 10.933 1.00 90.06 223 ASP A N 1
ATOM 1900 C CA . ASP A 1 223 ? -12.992 3.838 9.659 1.00 90.06 223 ASP A CA 1
ATOM 1901 C C . ASP A 1 223 ? -12.007 4.129 8.517 1.00 90.06 223 ASP A C 1
ATOM 1903 O O . ASP A 1 223 ? -12.046 3.484 7.464 1.00 90.06 223 ASP A O 1
ATOM 1907 N N . PHE A 1 224 ? -11.035 5.014 8.757 1.00 93.88 224 PHE A N 1
ATOM 1908 C CA . PHE A 1 224 ? -9.952 5.283 7.815 1.00 93.88 224 PHE A CA 1
ATOM 1909 C C . PHE A 1 224 ? -9.147 4.024 7.485 1.00 93.88 224 PHE A C 1
ATOM 1911 O O . PHE A 1 224 ? -8.849 3.762 6.319 1.00 93.88 224 PHE A O 1
ATOM 1918 N N . PHE A 1 225 ? -8.783 3.225 8.490 1.00 92.81 225 PHE A N 1
ATOM 1919 C CA . PHE A 1 225 ? -7.982 2.022 8.282 1.00 92.81 225 PHE A CA 1
ATOM 1920 C C . PHE A 1 225 ? -8.722 0.985 7.426 1.00 92.81 225 PHE A C 1
ATOM 1922 O O . PHE A 1 225 ? -8.123 0.354 6.549 1.00 92.81 225 PHE A O 1
ATOM 1929 N N . ILE A 1 226 ? -10.033 0.836 7.631 1.00 90.56 226 ILE A N 1
ATOM 1930 C CA . ILE A 1 226 ? -10.895 -0.017 6.806 1.00 90.56 226 ILE A CA 1
ATOM 1931 C C . ILE A 1 226 ? -10.922 0.484 5.362 1.00 90.56 226 ILE A C 1
ATOM 1933 O O . ILE A 1 226 ? -10.700 -0.304 4.437 1.00 90.56 226 ILE A O 1
ATOM 1937 N N . GLU A 1 227 ? -11.124 1.785 5.153 1.00 93.56 227 GLU A N 1
ATOM 1938 C CA . GLU A 1 227 ? -11.126 2.365 3.811 1.00 93.56 227 GLU A CA 1
ATOM 1939 C C . GLU A 1 227 ? -9.760 2.262 3.122 1.00 93.56 227 GLU A C 1
ATOM 1941 O O . GLU A 1 227 ? -9.688 1.926 1.938 1.00 93.56 227 GLU A O 1
ATOM 1946 N N . ALA A 1 228 ? -8.658 2.423 3.856 1.00 93.81 228 ALA A N 1
ATOM 1947 C CA . ALA A 1 228 ? -7.307 2.221 3.338 1.00 93.81 228 ALA A CA 1
ATOM 1948 C C . ALA A 1 228 ? -7.074 0.763 2.888 1.00 93.81 228 ALA A C 1
ATOM 1950 O O . ALA A 1 228 ? -6.479 0.511 1.833 1.00 93.81 228 ALA A O 1
ATOM 1951 N N . LEU A 1 229 ? -7.581 -0.222 3.640 1.00 90.44 229 LEU A N 1
ATOM 1952 C CA . LEU A 1 229 ? -7.547 -1.633 3.236 1.00 90.44 229 LEU A CA 1
ATOM 1953 C C . LEU A 1 229 ? -8.444 -1.909 2.020 1.00 90.44 229 LEU A C 1
ATOM 1955 O O . LEU A 1 229 ? -8.045 -2.660 1.123 1.00 90.44 229 LEU A O 1
ATOM 1959 N N . SER A 1 230 ? -9.625 -1.290 1.971 1.00 91.56 230 SER A N 1
ATOM 1960 C CA . SER A 1 230 ? -10.559 -1.358 0.842 1.00 91.56 230 SER A CA 1
ATOM 1961 C C . SER A 1 230 ? -9.927 -0.786 -0.431 1.00 91.56 230 SER A C 1
ATOM 1963 O O . SER A 1 230 ? -9.958 -1.424 -1.485 1.00 91.56 230 SER A O 1
ATOM 1965 N N . TYR A 1 231 ? -9.247 0.360 -0.327 1.00 94.94 231 TYR A N 1
ATOM 1966 C CA . TYR A 1 231 ? -8.470 0.962 -1.409 1.00 94.94 231 TYR A CA 1
ATOM 1967 C C . TYR A 1 231 ? -7.361 0.029 -1.899 1.00 94.94 231 TYR A C 1
ATOM 1969 O O . TYR A 1 231 ? -7.233 -0.184 -3.103 1.00 94.94 231 TYR A O 1
ATOM 1977 N N . LYS A 1 232 ? -6.600 -0.599 -0.992 1.00 93.12 232 LYS A N 1
ATOM 1978 C CA . LYS A 1 232 ? -5.558 -1.565 -1.376 1.00 93.12 232 LYS A CA 1
ATOM 1979 C C . LYS A 1 232 ? -6.133 -2.743 -2.171 1.00 93.12 232 LYS A C 1
ATOM 1981 O O . LYS A 1 232 ? -5.538 -3.149 -3.167 1.00 93.12 232 LYS A O 1
ATOM 1986 N N . LYS A 1 233 ? -7.284 -3.286 -1.757 1.00 90.88 233 LYS A N 1
ATOM 1987 C CA . LYS A 1 233 ? -7.980 -4.366 -2.482 1.00 90.88 233 LYS A CA 1
ATOM 1988 C C . LYS A 1 233 ? -8.449 -3.895 -3.863 1.00 90.88 233 LYS A C 1
ATOM 1990 O O . LYS A 1 233 ? -8.218 -4.588 -4.850 1.00 90.88 233 LYS A O 1
ATOM 1995 N N . ALA A 1 234 ? -9.043 -2.706 -3.942 1.00 91.50 234 ALA A N 1
ATOM 1996 C CA . ALA A 1 234 ? -9.474 -2.111 -5.204 1.00 91.50 234 ALA A CA 1
ATOM 1997 C C . ALA A 1 234 ? -8.286 -1.869 -6.155 1.00 91.50 234 ALA A C 1
ATOM 1999 O O . ALA A 1 234 ? -8.362 -2.217 -7.329 1.00 91.50 234 ALA A O 1
ATOM 2000 N N . PHE A 1 235 ? -7.143 -1.404 -5.639 1.00 93.62 235 PHE A N 1
ATOM 2001 C CA . PHE A 1 235 ? -5.923 -1.229 -6.430 1.00 93.62 235 PHE A CA 1
ATOM 2002 C C . PHE A 1 235 ? -5.402 -2.561 -6.988 1.00 93.62 235 PHE A C 1
ATOM 2004 O O . PHE A 1 235 ? -4.946 -2.630 -8.126 1.00 93.62 235 PHE A O 1
ATOM 2011 N N . GLN A 1 236 ? -5.469 -3.641 -6.205 1.00 90.38 236 GLN A N 1
ATOM 2012 C CA . GLN A 1 236 ? -5.087 -4.972 -6.687 1.00 90.38 236 GLN A CA 1
ATOM 2013 C C . GLN A 1 236 ? -5.990 -5.446 -7.827 1.00 90.38 236 GLN A C 1
ATOM 2015 O O . GLN A 1 236 ? -5.487 -6.028 -8.785 1.00 90.38 236 GLN A O 1
ATOM 2020 N N . ASN A 1 237 ? -7.292 -5.172 -7.753 1.00 88.06 237 ASN A N 1
ATOM 2021 C CA . ASN A 1 237 ? -8.219 -5.466 -8.845 1.00 88.06 237 ASN A CA 1
ATOM 2022 C C . ASN A 1 237 ? -7.917 -4.599 -10.073 1.00 88.06 237 ASN A C 1
ATOM 2024 O O . ASN A 1 237 ? -7.792 -5.126 -11.172 1.00 88.06 237 ASN A O 1
ATOM 2028 N N . TYR A 1 238 ? -7.676 -3.303 -9.883 1.00 88.75 238 TYR A N 1
ATOM 2029 C CA . TYR A 1 238 ? -7.248 -2.398 -10.950 1.00 88.75 238 TYR A CA 1
ATOM 2030 C C . TYR A 1 238 ? -5.983 -2.891 -11.674 1.00 88.75 238 TYR A C 1
ATOM 2032 O O . TYR A 1 238 ? -5.941 -2.898 -12.904 1.00 88.75 238 TYR A O 1
ATOM 2040 N N . LYS A 1 239 ? -4.981 -3.385 -10.928 1.00 89.12 239 LYS A N 1
ATOM 2041 C CA . LYS A 1 239 ? -3.763 -3.989 -11.499 1.00 89.12 239 LYS A CA 1
ATOM 2042 C C . LYS A 1 239 ? -4.072 -5.255 -12.310 1.00 89.12 239 LYS A C 1
ATOM 2044 O O . LYS A 1 239 ? -3.445 -5.472 -13.340 1.00 89.12 239 LYS A O 1
ATOM 2049 N N . LYS A 1 240 ? -5.021 -6.088 -11.860 1.00 87.88 240 LYS A N 1
ATOM 2050 C CA . LYS A 1 240 ? -5.444 -7.301 -12.585 1.00 87.88 240 LYS A CA 1
ATOM 2051 C C . LYS A 1 240 ? -6.153 -6.980 -13.900 1.00 87.88 240 LYS A C 1
ATOM 2053 O O . LYS A 1 240 ? -5.979 -7.712 -14.863 1.00 87.88 240 LYS A O 1
ATOM 2058 N N . HIS A 1 241 ? -6.909 -5.888 -13.952 1.00 81.50 241 HIS A N 1
ATOM 2059 C CA . HIS A 1 241 ? -7.635 -5.452 -15.146 1.00 81.50 241 HIS A CA 1
ATOM 2060 C C . HIS A 1 241 ? -6.797 -4.555 -16.070 1.00 81.50 241 HIS A C 1
ATOM 2062 O O . HIS A 1 241 ? -7.344 -3.662 -16.708 1.00 81.50 241 HIS A O 1
ATOM 2068 N N . CYS A 1 242 ? -5.472 -4.744 -16.117 1.00 82.38 242 CYS A N 1
ATOM 2069 C CA . CYS A 1 242 ? -4.559 -4.062 -17.045 1.00 82.38 242 CYS A CA 1
ATOM 2070 C C . CYS A 1 242 ? -4.775 -2.542 -17.184 1.00 82.38 242 CYS A C 1
ATOM 2072 O O . CYS A 1 242 ? -4.622 -1.989 -18.268 1.00 82.38 242 CYS A O 1
ATOM 2074 N N . TYR A 1 243 ? -5.097 -1.852 -16.086 1.00 84.50 243 TYR A N 1
ATOM 2075 C CA . TYR A 1 243 ? -5.199 -0.391 -16.056 1.00 84.50 243 TYR A CA 1
ATOM 2076 C C . TYR A 1 243 ? -6.291 0.219 -16.962 1.00 84.50 243 TYR A C 1
ATOM 2078 O O . TYR A 1 243 ? -6.116 1.326 -17.475 1.00 84.50 243 TYR A O 1
ATOM 2086 N N . LEU A 1 244 ? -7.440 -0.455 -17.121 1.00 84.88 244 LEU A N 1
ATOM 2087 C CA . LEU A 1 244 ? -8.579 0.087 -17.876 1.00 84.88 244 LEU A CA 1
ATOM 2088 C C . LEU A 1 244 ? -8.970 1.515 -17.419 1.00 84.88 244 LEU A C 1
ATOM 2090 O O . LEU A 1 244 ? -9.028 1.777 -16.210 1.00 84.88 244 LEU A O 1
ATOM 2094 N N . PRO A 1 245 ? -9.321 2.437 -18.344 1.00 89.12 245 PRO A N 1
ATOM 2095 C CA . PRO A 1 245 ? -9.664 3.824 -18.005 1.00 89.12 245 PRO A CA 1
ATOM 2096 C C . PRO A 1 245 ? -10.818 3.968 -17.001 1.00 89.12 245 PRO A C 1
ATOM 2098 O O . PRO A 1 245 ? -10.771 4.825 -16.115 1.00 89.12 245 PRO A O 1
ATOM 2101 N N . VAL A 1 246 ? -11.836 3.107 -17.099 1.00 91.19 246 VAL A N 1
ATOM 2102 C CA . VAL A 1 246 ? -12.992 3.095 -16.183 1.00 91.19 246 VAL A CA 1
ATOM 2103 C C . VAL A 1 246 ? -12.557 2.750 -14.758 1.00 91.19 246 VAL A C 1
ATOM 2105 O O . VAL A 1 246 ? -12.917 3.444 -13.805 1.00 91.19 246 VAL A O 1
ATOM 2108 N N . GLU A 1 247 ? -11.713 1.730 -14.608 1.00 89.75 247 GLU A N 1
ATOM 2109 C CA . GLU A 1 247 ? -11.173 1.316 -13.311 1.00 89.75 247 GLU A CA 1
ATOM 2110 C C . GLU A 1 247 ? -10.204 2.363 -12.747 1.00 89.75 247 GLU A C 1
ATOM 2112 O O . GLU A 1 247 ? -10.234 2.657 -11.550 1.00 89.75 247 GLU A O 1
ATOM 2117 N N . LYS A 1 248 ? -9.422 3.029 -13.610 1.00 91.25 248 LYS A N 1
ATOM 2118 C CA . LYS A 1 248 ? -8.591 4.178 -13.222 1.00 91.25 248 LYS A CA 1
ATOM 2119 C C . LYS A 1 248 ? -9.450 5.301 -12.636 1.00 91.25 248 LYS A C 1
ATOM 2121 O O . LYS A 1 248 ? -9.113 5.842 -11.585 1.00 91.25 248 LYS A O 1
ATOM 2126 N N . ARG A 1 249 ? -10.584 5.634 -13.264 1.00 93.06 249 ARG A N 1
ATOM 2127 C CA . ARG A 1 249 ? -11.518 6.656 -12.756 1.00 93.06 249 ARG A CA 1
ATOM 2128 C C . ARG A 1 249 ? -12.124 6.251 -11.411 1.00 93.06 249 ARG A C 1
ATOM 2130 O O . ARG A 1 249 ? -12.103 7.053 -10.481 1.00 93.06 249 ARG A O 1
ATOM 2137 N N . ARG A 1 250 ? -12.584 5.002 -11.270 1.00 92.69 250 ARG A N 1
ATOM 2138 C CA . ARG A 1 250 ? -13.103 4.458 -9.998 1.00 92.69 250 ARG A CA 1
ATOM 2139 C C . ARG A 1 250 ? -12.070 4.549 -8.874 1.00 92.69 250 ARG A C 1
ATOM 2141 O O . ARG A 1 250 ? -12.382 5.024 -7.784 1.00 92.69 250 ARG A O 1
ATOM 2148 N N . MET A 1 251 ? -10.827 4.165 -9.155 1.00 95.19 251 MET A N 1
ATOM 2149 C CA . MET A 1 251 ? -9.724 4.247 -8.198 1.00 95.19 251 MET A CA 1
ATOM 2150 C C . MET A 1 251 ? -9.382 5.687 -7.809 1.00 95.19 251 MET A C 1
ATOM 2152 O O . MET A 1 251 ? -9.157 5.958 -6.628 1.00 95.19 251 MET A O 1
ATOM 2156 N N . LYS A 1 252 ? -9.386 6.618 -8.773 1.00 96.00 252 LYS A N 1
ATOM 2157 C CA . LYS A 1 252 ? -9.184 8.049 -8.510 1.00 96.00 252 LYS A CA 1
ATOM 2158 C C . LYS A 1 252 ? -10.268 8.591 -7.579 1.00 96.00 252 LYS A C 1
ATOM 2160 O O . LYS A 1 252 ? -9.936 9.213 -6.575 1.00 96.00 252 LYS A O 1
ATOM 2165 N N . ASN A 1 253 ? -11.533 8.294 -7.873 1.00 95.88 253 ASN A N 1
ATOM 2166 C CA . ASN A 1 253 ? -12.671 8.732 -7.066 1.00 95.88 253 ASN A CA 1
ATOM 2167 C C . ASN A 1 253 ? -12.595 8.169 -5.641 1.00 95.88 253 ASN A C 1
ATOM 2169 O O . ASN A 1 253 ? -12.815 8.899 -4.678 1.00 95.88 253 ASN A O 1
ATOM 2173 N N . LYS A 1 254 ? -12.214 6.893 -5.481 1.00 96.56 254 LYS A N 1
ATOM 2174 C CA . LYS A 1 254 ? -12.037 6.288 -4.154 1.00 96.56 254 LYS A CA 1
ATOM 2175 C C . LYS A 1 254 ? -10.906 6.954 -3.366 1.00 96.56 254 LYS A C 1
ATOM 2177 O O . LYS A 1 254 ? -11.097 7.275 -2.198 1.00 96.56 254 LYS A O 1
ATOM 2182 N N . ALA A 1 255 ? -9.754 7.205 -3.992 1.00 96.69 255 ALA A N 1
ATOM 2183 C CA . ALA A 1 255 ? -8.659 7.934 -3.347 1.00 96.69 255 ALA A CA 1
ATOM 2184 C C . ALA A 1 255 ? -9.089 9.347 -2.922 1.00 96.69 255 ALA A C 1
ATOM 2186 O O . ALA A 1 255 ? -8.833 9.745 -1.789 1.00 96.69 255 ALA A O 1
ATOM 2187 N N . GLN A 1 256 ? -9.784 10.075 -3.801 1.00 95.81 256 GLN A N 1
ATOM 2188 C CA . GLN A 1 256 ? -10.314 11.408 -3.503 1.00 95.81 256 GLN A CA 1
ATOM 2189 C C . GLN A 1 256 ? -11.319 11.386 -2.356 1.00 95.81 256 GLN A C 1
ATOM 2191 O O . GLN A 1 256 ? -11.263 12.265 -1.507 1.00 95.81 256 GLN A O 1
ATOM 2196 N N . SER A 1 257 ? -12.192 10.378 -2.295 1.00 95.75 257 SER A N 1
ATOM 2197 C CA . SER A 1 257 ? -13.128 10.207 -1.183 1.00 95.75 257 SER A CA 1
ATOM 2198 C C . SER A 1 257 ? -12.390 10.020 0.140 1.00 95.75 257 SER A C 1
ATOM 2200 O O . SER A 1 257 ? -12.713 10.695 1.106 1.00 95.75 257 SER A O 1
ATOM 2202 N N . ILE A 1 258 ? -11.367 9.160 0.185 1.00 95.38 258 ILE A N 1
ATOM 2203 C CA . ILE A 1 258 ? -10.580 8.934 1.409 1.00 95.38 258 ILE A CA 1
ATOM 2204 C C . ILE A 1 258 ? -9.860 10.218 1.830 1.00 95.38 258 ILE A C 1
ATOM 2206 O O . ILE A 1 258 ? -9.886 10.583 3.003 1.00 95.38 258 ILE A O 1
ATOM 2210 N N . ILE A 1 259 ? -9.251 10.926 0.873 1.00 93.81 259 ILE A N 1
ATOM 2211 C CA . ILE A 1 259 ? -8.589 12.206 1.140 1.00 93.81 259 ILE A CA 1
ATOM 2212 C C . ILE A 1 259 ? -9.601 13.215 1.686 1.00 93.81 259 ILE A C 1
ATOM 2214 O O . ILE A 1 259 ? -9.362 13.788 2.741 1.00 93.81 259 ILE A O 1
ATOM 2218 N N . LYS A 1 260 ? -10.751 13.379 1.026 1.00 92.38 260 LYS A N 1
ATOM 2219 C CA . LYS A 1 260 ? -11.783 14.337 1.429 1.00 92.38 260 LYS A CA 1
ATOM 2220 C C . LYS A 1 260 ? -12.349 14.040 2.816 1.00 92.38 260 LYS A C 1
ATOM 2222 O O . LYS A 1 260 ? -12.534 14.959 3.599 1.00 92.38 260 LYS A O 1
ATOM 2227 N N . THR A 1 261 ? -12.627 12.776 3.117 1.00 91.31 261 THR A N 1
ATOM 2228 C CA . THR A 1 261 ? -13.283 12.389 4.370 1.00 91.31 261 THR A CA 1
ATOM 2229 C C . THR A 1 261 ? -12.327 12.383 5.561 1.00 91.31 261 THR A C 1
ATOM 2231 O O . THR A 1 261 ? -12.725 12.774 6.651 1.00 91.31 261 THR A O 1
ATOM 2234 N N . PHE A 1 262 ? -11.079 11.937 5.379 1.00 91.69 262 PHE A N 1
ATOM 2235 C CA . PHE A 1 262 ? -10.177 11.674 6.509 1.00 91.69 262 PHE A CA 1
ATOM 2236 C C . PHE A 1 262 ? -8.952 12.588 6.570 1.00 91.69 262 PHE A C 1
ATOM 2238 O O . PHE A 1 262 ? -8.331 12.696 7.627 1.00 91.69 262 PHE A O 1
ATOM 2245 N N . LEU A 1 263 ? -8.566 13.204 5.450 1.00 89.62 263 LEU A N 1
ATOM 2246 C CA . LEU A 1 263 ? -7.315 13.963 5.334 1.00 89.62 263 LEU A CA 1
ATOM 2247 C C . LEU A 1 263 ? -7.539 15.455 5.065 1.00 89.62 263 LEU A C 1
ATOM 2249 O O . LEU A 1 263 ? -6.633 16.240 5.335 1.00 89.62 263 LEU A O 1
ATOM 2253 N N . SER A 1 264 ? -8.704 15.860 4.552 1.00 80.44 264 SER A N 1
ATOM 2254 C CA . SER A 1 264 ? -9.021 17.272 4.347 1.00 80.44 264 SER A CA 1
ATOM 2255 C C . SER A 1 264 ? -9.209 17.976 5.684 1.00 80.44 264 SER A C 1
ATOM 2257 O O . SER A 1 264 ? -10.128 17.684 6.445 1.00 80.44 264 SER A O 1
ATOM 2259 N N . THR A 1 265 ? -8.330 18.932 5.950 1.00 64.25 265 THR A N 1
ATOM 2260 C CA . THR A 1 265 ? -8.431 19.868 7.062 1.00 64.25 265 THR A CA 1
ATOM 2261 C C . THR A 1 265 ? -9.063 21.152 6.541 1.00 64.25 265 THR A C 1
ATOM 2263 O O . THR A 1 265 ? -8.354 22.034 6.066 1.00 64.25 265 THR A O 1
ATOM 2266 N N . GLU A 1 266 ? -10.390 21.270 6.595 1.00 58.09 266 GLU A N 1
ATOM 2267 C CA . GLU A 1 266 ? -11.025 22.590 6.429 1.00 58.09 266 GLU A CA 1
ATOM 2268 C C . GLU A 1 266 ? -10.658 23.521 7.602 1.00 58.09 266 GLU A C 1
ATOM 2270 O O . GLU A 1 266 ? -10.592 24.729 7.423 1.00 58.09 266 GLU A O 1
ATOM 2275 N N . ASN A 1 267 ? -10.268 22.956 8.757 1.00 51.22 267 ASN A N 1
ATOM 2276 C CA . ASN A 1 267 ? -9.717 23.681 9.903 1.00 51.22 267 ASN A CA 1
ATOM 2277 C C . ASN A 1 267 ? -8.309 23.150 10.240 1.00 51.22 267 ASN A C 1
ATOM 2279 O O . ASN A 1 267 ? -8.144 22.007 10.668 1.00 51.22 267 ASN A O 1
ATOM 2283 N N . PHE A 1 268 ? -7.283 23.971 10.003 1.00 46.34 268 PHE A N 1
ATOM 2284 C CA . PHE A 1 268 ? -5.855 23.608 9.962 1.00 46.34 268 PHE A CA 1
ATOM 2285 C C . PHE A 1 268 ? -5.192 23.251 11.305 1.00 46.34 268 PHE A C 1
ATOM 2287 O O . PHE A 1 268 ? -3.997 22.961 11.329 1.00 46.34 268 PHE A O 1
ATOM 2294 N N . THR A 1 269 ? -5.914 23.245 12.424 1.00 50.50 269 THR A N 1
ATOM 2295 C CA . THR A 1 269 ? -5.284 23.100 13.745 1.00 50.50 269 THR A CA 1
ATOM 2296 C C . THR A 1 269 ? -5.085 21.647 14.179 1.00 50.50 269 THR A C 1
ATOM 2298 O O . THR A 1 269 ? -4.096 21.356 14.845 1.00 50.50 269 THR A O 1
ATOM 2301 N N . TYR A 1 270 ? -5.954 20.711 13.770 1.00 61.16 270 TYR A N 1
ATOM 2302 C CA . TYR A 1 270 ? -5.825 19.290 14.120 1.00 61.16 270 TYR A CA 1
ATOM 2303 C C . TYR A 1 270 ? -6.388 18.389 13.017 1.00 61.16 270 TYR A C 1
ATOM 2305 O O . TYR A 1 270 ? -7.545 18.511 12.623 1.00 61.16 270 TYR A O 1
ATOM 2313 N N . SER A 1 271 ? -5.581 17.443 12.532 1.00 68.69 271 SER A N 1
ATOM 2314 C CA . SER A 1 271 ? -6.074 16.393 11.637 1.00 68.69 271 SER A CA 1
ATOM 2315 C C . SER A 1 271 ? -7.149 15.552 12.331 1.00 68.69 271 SER A C 1
ATOM 2317 O O . SER A 1 271 ? -6.925 15.156 13.480 1.00 68.69 271 SER A O 1
ATOM 2319 N N . PRO A 1 272 ? -8.240 15.166 11.640 1.00 76.62 272 PRO A N 1
ATOM 2320 C CA . PRO A 1 272 ? -9.239 14.247 12.188 1.00 76.62 272 PRO A CA 1
ATOM 2321 C C . PRO A 1 272 ? -8.617 12.937 12.697 1.00 76.62 272 PRO A C 1
ATOM 2323 O O . PRO A 1 272 ? -9.031 12.379 13.709 1.00 76.62 272 PRO A O 1
ATOM 2326 N N . LEU A 1 273 ? -7.558 12.461 12.038 1.00 84.06 273 LEU A N 1
ATOM 2327 C CA . LEU A 1 273 ? -6.871 11.228 12.417 1.00 84.06 273 LEU A CA 1
ATOM 2328 C C . LEU A 1 273 ? -5.866 11.413 13.560 1.00 84.06 273 LEU A C 1
ATOM 2330 O O . LEU A 1 273 ? -5.365 10.415 14.082 1.00 84.06 273 LEU A O 1
ATOM 2334 N N . ASN A 1 274 ? -5.561 12.653 13.958 1.00 86.31 274 ASN A N 1
ATOM 2335 C CA . ASN A 1 274 ? -4.509 12.983 14.920 1.00 86.31 274 ASN A CA 1
ATOM 2336 C C . ASN A 1 274 ? -3.178 12.280 14.577 1.00 86.31 274 ASN A C 1
ATOM 2338 O O . ASN A 1 274 ? -2.610 11.552 15.391 1.00 86.31 274 ASN A O 1
ATOM 2342 N N . VAL A 1 275 ? -2.760 12.407 13.320 1.00 86.94 275 VAL A N 1
ATOM 2343 C CA . VAL A 1 275 ? -1.499 11.881 12.776 1.00 86.94 275 VAL A CA 1
ATOM 2344 C C . VAL A 1 275 ? -0.591 13.053 12.415 1.00 86.94 275 VAL A C 1
ATOM 2346 O O . VAL A 1 275 ? -1.066 14.183 12.276 1.00 86.94 275 VAL A O 1
ATOM 2349 N N . SER A 1 276 ? 0.706 12.796 12.232 1.00 86.31 276 SER A N 1
ATOM 2350 C CA . SER A 1 276 ? 1.655 13.860 11.887 1.00 86.31 276 SER A CA 1
ATOM 2351 C C . SER A 1 276 ? 1.222 14.625 10.620 1.00 86.31 276 SER A C 1
ATOM 2353 O O . SER A 1 276 ? 0.958 13.989 9.590 1.00 86.31 276 SER A O 1
ATOM 2355 N N . PRO A 1 277 ? 1.215 15.975 10.630 1.00 84.69 277 PRO A N 1
ATOM 2356 C CA . PRO A 1 277 ? 0.864 16.779 9.458 1.00 84.69 277 PRO A CA 1
ATOM 2357 C C . PRO A 1 277 ? 1.798 16.525 8.268 1.00 84.69 277 PRO A C 1
ATOM 2359 O O . PRO A 1 277 ? 1.383 16.654 7.113 1.00 84.69 277 PRO A O 1
ATOM 2362 N N . THR A 1 278 ? 3.033 16.082 8.529 1.00 86.62 278 THR A N 1
ATOM 2363 C CA . THR A 1 278 ? 3.982 15.675 7.486 1.00 86.62 278 THR A CA 1
ATOM 2364 C C . THR A 1 278 ? 3.495 14.452 6.708 1.00 86.62 278 THR A C 1
ATOM 2366 O O . THR A 1 278 ? 3.540 14.467 5.482 1.00 86.62 278 THR A O 1
ATOM 2369 N N . LEU A 1 279 ? 2.953 13.433 7.386 1.00 89.00 279 LEU A N 1
ATOM 2370 C CA . LEU A 1 279 ? 2.444 12.209 6.751 1.00 89.00 279 LEU A CA 1
ATOM 2371 C C . LEU A 1 279 ? 1.169 12.469 5.939 1.00 89.00 279 LEU A C 1
ATOM 2373 O O . LEU A 1 279 ? 0.970 11.875 4.878 1.00 89.00 279 LEU A O 1
ATOM 2377 N N . LEU A 1 280 ? 0.309 13.372 6.420 1.00 89.38 280 LEU A N 1
ATOM 2378 C CA . LEU A 1 280 ? -0.884 13.812 5.686 1.00 89.38 280 LEU A CA 1
ATOM 2379 C C . LEU A 1 280 ? -0.489 14.519 4.396 1.00 89.38 280 LEU A C 1
ATOM 2381 O O . LEU A 1 280 ? -0.957 14.160 3.314 1.00 89.38 280 LEU A O 1
ATOM 2385 N N . SER A 1 281 ? 0.412 15.494 4.521 1.00 87.12 281 SER A N 1
ATOM 2386 C CA . SER A 1 281 ? 0.921 16.272 3.396 1.00 87.12 281 SER A CA 1
ATOM 2387 C C . SER A 1 281 ? 1.621 15.371 2.385 1.00 87.12 281 SER A C 1
ATOM 2389 O O . SER A 1 281 ? 1.384 15.508 1.189 1.00 87.12 281 SER A O 1
ATOM 2391 N N . GLU A 1 282 ? 2.411 14.396 2.844 1.00 90.00 282 GLU A N 1
ATOM 2392 C CA . GLU A 1 282 ? 3.053 13.398 1.987 1.00 90.00 282 GLU A CA 1
ATOM 2393 C C . GLU A 1 282 ? 2.019 12.608 1.174 1.00 90.00 282 GLU A C 1
ATOM 2395 O O . GLU A 1 282 ? 2.134 12.540 -0.049 1.00 90.00 282 GLU A O 1
ATOM 2400 N N . ALA A 1 283 ? 0.978 12.061 1.808 1.00 90.75 283 ALA A N 1
ATOM 2401 C CA . ALA A 1 283 ? -0.049 11.286 1.111 1.00 90.75 283 ALA A CA 1
ATOM 2402 C C . ALA A 1 283 ? -0.836 12.134 0.094 1.00 90.75 283 ALA A C 1
ATOM 2404 O O . ALA A 1 283 ? -1.069 11.694 -1.037 1.00 90.75 283 ALA A O 1
ATOM 2405 N N . ILE A 1 284 ? -1.203 13.367 0.461 1.00 91.56 284 ILE A N 1
ATOM 2406 C CA . ILE A 1 284 ? -1.912 14.302 -0.425 1.00 91.56 284 ILE A CA 1
ATOM 2407 C C . ILE A 1 284 ? -1.023 14.697 -1.609 1.00 91.56 284 ILE A C 1
ATOM 2409 O O . ILE A 1 284 ? -1.465 14.656 -2.759 1.00 91.56 284 ILE A O 1
ATOM 2413 N N . MET A 1 285 ? 0.237 15.054 -1.356 1.00 89.50 285 MET A N 1
ATOM 2414 C CA . MET A 1 285 ? 1.179 15.448 -2.404 1.00 89.50 285 MET A CA 1
ATOM 2415 C C . MET A 1 285 ? 1.529 14.280 -3.317 1.00 89.50 285 MET A C 1
ATOM 2417 O O . MET A 1 285 ? 1.608 14.464 -4.531 1.00 89.50 285 MET A O 1
ATOM 2421 N N . LYS A 1 286 ? 1.664 13.071 -2.768 1.00 90.88 286 LYS A N 1
ATOM 2422 C CA . LYS A 1 286 ? 1.859 11.848 -3.547 1.00 90.88 286 LYS A CA 1
ATOM 2423 C C . LYS A 1 286 ? 0.681 11.591 -4.480 1.00 90.88 286 LYS A C 1
ATOM 2425 O O . LYS A 1 286 ? 0.895 11.334 -5.659 1.00 90.88 286 LYS A O 1
ATOM 2430 N N . PHE A 1 287 ? -0.554 11.752 -4.000 1.00 94.50 287 PHE A N 1
ATOM 2431 C CA . PHE A 1 287 ? -1.736 11.656 -4.859 1.00 94.50 287 PHE A CA 1
ATOM 2432 C C . PHE A 1 287 ? -1.759 12.736 -5.950 1.00 94.50 287 PHE A C 1
ATOM 2434 O O . PHE A 1 287 ? -2.084 12.440 -7.096 1.00 94.50 287 PHE A O 1
ATOM 2441 N N . LYS A 1 288 ? -1.396 13.984 -5.623 1.00 91.75 288 LYS A N 1
ATOM 2442 C CA . LYS A 1 288 ? -1.361 15.088 -6.597 1.00 91.75 288 LYS A CA 1
ATOM 2443 C C . LYS A 1 288 ? -0.293 14.894 -7.681 1.00 91.75 288 LYS A C 1
ATOM 2445 O O . LYS A 1 288 ? -0.560 15.203 -8.835 1.00 91.75 288 LYS A O 1
ATOM 2450 N N . ARG A 1 289 ? 0.894 14.393 -7.317 1.00 89.25 289 ARG A N 1
ATOM 2451 C CA . ARG A 1 289 ? 2.039 14.215 -8.231 1.00 89.25 289 ARG A CA 1
ATOM 2452 C C . ARG A 1 289 ? 1.958 12.927 -9.043 1.00 89.25 289 ARG A C 1
ATOM 2454 O O . ARG A 1 289 ? 2.113 12.954 -10.256 1.00 89.25 289 ARG A O 1
ATOM 2461 N N . GLU A 1 290 ? 1.734 11.801 -8.371 1.00 90.19 290 GLU A N 1
ATOM 2462 C CA . GLU A 1 290 ? 1.811 10.460 -8.969 1.00 90.19 290 GLU A CA 1
ATOM 2463 C C . GLU A 1 290 ? 0.428 9.902 -9.338 1.00 90.19 290 GLU A C 1
ATOM 2465 O O . GLU A 1 290 ? 0.314 8.925 -10.079 1.00 90.19 290 GLU A O 1
ATOM 2470 N N . GLY A 1 291 ? -0.650 10.494 -8.818 1.00 92.31 291 GLY A N 1
ATOM 2471 C CA . GLY A 1 291 ? -1.996 9.958 -8.961 1.00 92.31 291 GLY A CA 1
ATOM 2472 C C . GLY A 1 291 ? -2.221 8.719 -8.091 1.00 92.31 291 GLY A C 1
ATOM 2473 O O . GLY A 1 291 ? -1.959 8.697 -6.888 1.00 92.31 291 GLY A O 1
ATOM 2474 N N . ILE A 1 292 ? -2.782 7.675 -8.698 1.00 93.81 292 ILE A N 1
ATOM 2475 C CA . ILE A 1 292 ? -3.185 6.453 -7.997 1.00 93.81 292 ILE A CA 1
ATOM 2476 C C . ILE A 1 292 ? -1.959 5.550 -7.839 1.00 93.81 292 ILE A C 1
ATOM 2478 O O . ILE A 1 292 ? -1.433 5.035 -8.823 1.00 93.81 292 ILE A O 1
ATOM 2482 N N . SER A 1 293 ? -1.557 5.282 -6.598 1.00 93.62 293 SER A N 1
ATOM 2483 C CA . SER A 1 293 ? -0.447 4.376 -6.282 1.00 93.62 293 SER A CA 1
ATOM 2484 C C . SER A 1 293 ? -0.857 3.287 -5.284 1.00 93.62 293 SER A C 1
ATOM 2486 O O . SER A 1 293 ? -1.774 3.468 -4.478 1.00 93.62 293 SER A O 1
ATOM 2488 N N . HIS A 1 294 ? -0.176 2.133 -5.330 1.00 90.19 294 HIS A N 1
ATOM 2489 C CA . HIS A 1 294 ? -0.466 0.975 -4.466 1.00 90.19 294 HIS A CA 1
ATOM 2490 C C . HIS A 1 294 ? -0.306 1.301 -2.973 1.00 90.19 294 HIS A C 1
ATOM 2492 O O . HIS A 1 294 ? -1.077 0.832 -2.138 1.00 90.19 294 HIS A O 1
ATOM 2498 N N . GLY A 1 295 ? 0.708 2.100 -2.641 1.00 91.19 295 GLY A N 1
ATOM 2499 C CA . GLY A 1 295 ? 1.085 2.439 -1.271 1.00 91.19 295 GLY A CA 1
ATOM 2500 C C . GLY A 1 295 ? 0.578 3.797 -0.794 1.00 91.19 295 GLY A C 1
ATOM 2501 O O . GLY A 1 295 ? 1.151 4.322 0.153 1.00 91.19 295 GLY A O 1
ATOM 2502 N N . LEU A 1 296 ? -0.437 4.380 -1.443 1.00 94.25 296 LEU A N 1
ATOM 2503 C CA . LEU A 1 296 ? -0.831 5.775 -1.216 1.00 94.25 296 LEU A CA 1
ATOM 2504 C C . LEU A 1 296 ? -1.119 6.102 0.259 1.00 94.25 296 LEU A C 1
ATOM 2506 O O . LEU A 1 296 ? -0.633 7.099 0.777 1.00 94.25 296 LEU A O 1
ATOM 2510 N N . PHE A 1 297 ? -1.850 5.225 0.949 1.00 95.62 297 PHE A N 1
ATOM 2511 C CA . PHE A 1 297 ? -2.234 5.403 2.356 1.00 95.62 297 PHE A CA 1
ATOM 2512 C C . PHE A 1 297 ? -1.431 4.517 3.317 1.00 95.62 297 PHE A C 1
ATOM 2514 O O . PHE A 1 297 ? -1.825 4.3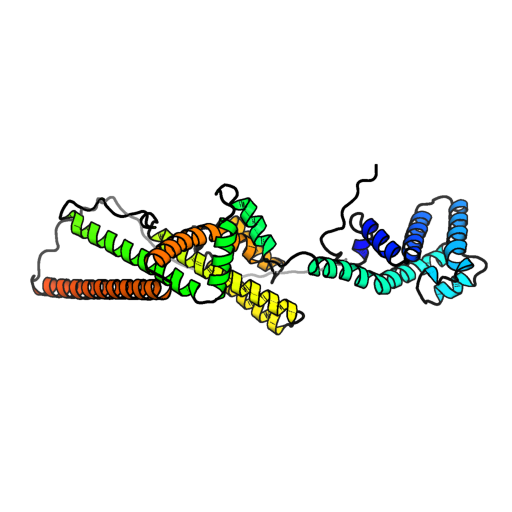31 4.465 1.00 95.62 297 PHE A O 1
ATOM 2521 N N . HIS A 1 298 ? -0.329 3.916 2.857 1.00 91.81 298 HIS A N 1
ATOM 2522 C CA . HIS A 1 298 ? 0.387 2.899 3.628 1.00 91.81 298 HIS A CA 1
ATOM 2523 C C . HIS A 1 298 ? 0.966 3.447 4.936 1.00 91.81 298 HIS A C 1
ATOM 2525 O O . HIS A 1 298 ? 0.719 2.865 5.991 1.00 91.81 298 HIS A O 1
ATOM 2531 N N . ASN A 1 299 ? 1.687 4.568 4.869 1.00 90.75 299 ASN A N 1
ATOM 2532 C CA . ASN A 1 299 ? 2.343 5.164 6.034 1.00 90.75 299 ASN A CA 1
ATOM 2533 C C . ASN A 1 299 ? 1.312 5.643 7.065 1.00 90.75 299 ASN A C 1
ATOM 2535 O O . ASN A 1 299 ? 1.440 5.347 8.247 1.00 90.75 299 ASN A O 1
ATOM 2539 N N . LEU A 1 300 ? 0.233 6.280 6.603 1.00 93.50 300 LEU A N 1
ATOM 2540 C CA . LEU A 1 300 ? -0.884 6.698 7.455 1.00 93.50 300 LEU A CA 1
ATOM 2541 C C . LEU A 1 300 ? -1.571 5.506 8.135 1.00 93.50 300 LEU A C 1
ATOM 2543 O O . LEU A 1 300 ? -1.860 5.548 9.326 1.00 93.50 300 LEU A O 1
ATOM 2547 N N . ALA A 1 301 ? -1.803 4.415 7.397 1.00 93.06 301 ALA A N 1
ATOM 2548 C CA . ALA A 1 301 ? -2.388 3.202 7.961 1.00 93.06 301 ALA A CA 1
ATOM 2549 C C . ALA A 1 301 ? -1.487 2.576 9.039 1.00 93.06 301 ALA A C 1
ATOM 2551 O O . ALA A 1 301 ? -1.995 2.040 10.021 1.00 93.06 301 ALA A O 1
ATOM 2552 N N . LEU A 1 302 ? -0.161 2.645 8.874 1.00 89.56 302 LEU A N 1
ATOM 2553 C CA . LEU A 1 302 ? 0.793 2.185 9.884 1.00 89.56 302 LEU A CA 1
ATOM 2554 C C . LEU A 1 302 ? 0.786 3.059 11.142 1.00 89.56 302 LEU A C 1
ATOM 2556 O O . LEU A 1 302 ? 0.940 2.514 12.231 1.00 89.56 302 LEU A O 1
ATOM 2560 N N . ASP A 1 303 ? 0.584 4.367 10.995 1.00 90.44 303 ASP A N 1
ATOM 2561 C CA . ASP A 1 303 ? 0.571 5.322 12.108 1.00 90.44 303 ASP A CA 1
ATOM 2562 C C . ASP A 1 303 ? -0.660 5.146 13.013 1.00 90.44 303 ASP A C 1
ATOM 2564 O O . ASP A 1 303 ? -0.560 5.157 14.239 1.00 90.44 303 ASP A O 1
ATOM 2568 N N . VAL A 1 304 ? -1.833 4.882 12.426 1.00 92.56 304 VAL A N 1
ATOM 2569 C CA . VAL A 1 304 ? -3.075 4.706 13.202 1.00 92.56 304 VAL A CA 1
ATOM 2570 C C . VAL A 1 304 ? -3.220 3.309 13.820 1.00 92.56 304 VAL A C 1
ATOM 2572 O O . VAL A 1 304 ? -3.886 3.147 14.850 1.00 92.56 304 VAL A O 1
ATOM 2575 N N . LEU A 1 305 ? -2.589 2.291 13.224 1.00 90.19 305 LEU A N 1
ATOM 2576 C CA . LEU A 1 305 ? -2.755 0.879 13.589 1.00 90.19 305 LEU A CA 1
ATOM 2577 C C . LEU A 1 305 ? -2.466 0.557 15.069 1.00 90.19 305 LEU A C 1
ATOM 2579 O O . LEU A 1 305 ? -3.239 -0.213 15.639 1.00 90.19 305 LEU A O 1
ATOM 2583 N N . PRO A 1 306 ? -1.434 1.110 15.739 1.00 88.81 306 PRO A N 1
ATOM 2584 C CA . PRO A 1 306 ? -1.178 0.832 17.152 1.00 88.81 306 PRO A CA 1
ATOM 2585 C C . PRO A 1 306 ? -2.368 1.168 18.058 1.00 88.81 306 PRO A C 1
ATOM 2587 O O . PRO A 1 306 ? -2.698 0.393 18.957 1.00 88.81 306 PRO A O 1
ATOM 2590 N N . SER A 1 307 ? -3.053 2.286 17.796 1.00 89.06 307 SER A N 1
ATOM 2591 C CA . SER A 1 307 ? -4.223 2.692 18.585 1.00 89.06 307 SER A CA 1
ATOM 2592 C C . SER A 1 307 ? -5.420 1.763 18.370 1.00 89.06 307 SER A C 1
ATOM 2594 O O . SER A 1 307 ? -6.057 1.344 19.335 1.00 89.06 307 SER A O 1
ATOM 2596 N N . ILE A 1 308 ? -5.646 1.345 17.121 1.00 90.38 308 ILE A N 1
ATOM 2597 C CA . ILE A 1 308 ? -6.678 0.367 16.758 1.00 90.38 308 ILE A CA 1
ATOM 2598 C C . ILE A 1 308 ? -6.380 -0.986 17.409 1.00 90.38 308 ILE A C 1
ATOM 2600 O O . ILE A 1 308 ? -7.268 -1.608 17.983 1.00 90.38 308 ILE A O 1
ATOM 2604 N N . TYR A 1 309 ? -5.124 -1.434 17.354 1.00 89.12 309 TYR A N 1
ATOM 2605 C CA . TYR A 1 309 ? -4.696 -2.695 17.949 1.00 89.12 309 TYR A CA 1
ATOM 2606 C C . TYR A 1 309 ? -4.906 -2.705 19.462 1.00 89.12 309 TYR A C 1
ATOM 2608 O O . TYR A 1 309 ? -5.435 -3.680 19.984 1.00 89.12 309 TYR A O 1
ATOM 2616 N N . LYS A 1 310 ? -4.543 -1.623 20.163 1.00 86.31 310 LYS A N 1
ATOM 2617 C CA . LYS A 1 310 ? -4.758 -1.507 21.612 1.00 86.31 310 LYS A CA 1
ATOM 2618 C C . LYS A 1 310 ? -6.242 -1.623 21.968 1.00 86.31 310 LYS A C 1
ATOM 2620 O O . LYS A 1 310 ? -6.587 -2.358 22.888 1.00 86.31 310 LYS A O 1
ATOM 2625 N N . ALA A 1 311 ? -7.111 -0.936 21.226 1.00 86.44 311 ALA A N 1
ATOM 2626 C CA . ALA A 1 311 ? -8.555 -1.008 21.440 1.00 86.44 311 ALA A CA 1
ATOM 2627 C C . ALA A 1 311 ? -9.110 -2.410 21.162 1.00 86.44 311 ALA A C 1
ATOM 2629 O O . ALA A 1 311 ? -9.886 -2.952 21.948 1.00 86.44 311 ALA A O 1
ATOM 2630 N N . TRP A 1 312 ? -8.654 -3.022 20.071 1.00 90.00 312 TRP A N 1
ATOM 2631 C CA . TRP A 1 312 ? -9.036 -4.375 19.706 1.00 90.00 312 TRP A CA 1
ATOM 2632 C C . TRP A 1 312 ? -8.563 -5.422 20.720 1.00 90.00 312 TRP A C 1
ATOM 2634 O O . TRP A 1 312 ? -9.333 -6.320 21.032 1.00 90.00 312 TRP A O 1
ATOM 2644 N N . ASP A 1 313 ? -7.339 -5.333 21.247 1.00 86.06 313 ASP A N 1
ATOM 2645 C CA . ASP A 1 313 ? -6.815 -6.314 22.211 1.00 86.06 313 ASP A CA 1
ATOM 2646 C C . ASP A 1 313 ? -7.641 -6.287 23.507 1.00 86.06 313 ASP A C 1
ATOM 2648 O O . ASP A 1 313 ? -7.996 -7.339 24.032 1.00 86.06 313 ASP A O 1
ATOM 2652 N N . ILE A 1 314 ? -8.054 -5.097 23.960 1.00 83.06 314 ILE A N 1
ATOM 2653 C CA . ILE A 1 314 ? -8.951 -4.942 25.115 1.00 83.06 314 ILE A CA 1
ATOM 2654 C C . ILE A 1 314 ? -10.335 -5.528 24.813 1.00 83.06 314 ILE A C 1
ATOM 2656 O O . ILE A 1 314 ? -10.828 -6.361 25.573 1.00 83.06 314 ILE A O 1
ATOM 2660 N N . MET A 1 315 ? -10.927 -5.167 23.670 1.00 87.62 315 MET A N 1
ATOM 2661 C CA . MET A 1 315 ? -12.204 -5.733 23.226 1.00 87.62 315 MET A CA 1
ATOM 2662 C C . MET A 1 315 ? -12.139 -7.264 23.141 1.00 87.62 315 MET A C 1
ATOM 2664 O O . MET A 1 315 ? -13.059 -7.959 23.558 1.00 87.62 315 MET A O 1
ATOM 2668 N N . HIS A 1 316 ? -11.043 -7.807 22.617 1.00 84.88 316 HIS A N 1
ATOM 2669 C CA . HIS A 1 316 ? -10.838 -9.238 22.446 1.00 84.88 316 HIS A CA 1
ATOM 2670 C C . HIS A 1 316 ? -10.707 -9.966 23.792 1.00 84.88 316 HIS A C 1
ATOM 2672 O O . HIS A 1 316 ? -11.234 -11.068 23.950 1.00 84.88 316 HIS A O 1
ATOM 2678 N N . LEU A 1 317 ? -10.047 -9.357 24.781 1.00 83.56 317 LEU A N 1
ATOM 2679 C CA . LEU A 1 317 ? -10.008 -9.879 26.150 1.00 83.56 317 LEU A CA 1
ATOM 2680 C C . LEU A 1 317 ? -11.411 -9.925 26.768 1.00 83.56 317 LEU A C 1
ATOM 2682 O O . LEU A 1 317 ? -11.794 -10.948 27.337 1.00 83.56 317 LEU A O 1
ATOM 2686 N N . GLU A 1 318 ? -12.203 -8.864 26.608 1.00 80.38 318 GLU A N 1
ATOM 2687 C CA . GLU A 1 318 ? -13.590 -8.847 27.083 1.00 80.38 318 GLU A CA 1
ATOM 2688 C C . GLU A 1 318 ? -14.477 -9.853 26.347 1.00 80.38 318 GLU A C 1
ATOM 2690 O O . GLU A 1 318 ? -15.312 -10.516 26.964 1.00 80.38 318 GLU A O 1
ATOM 2695 N N . GLN A 1 319 ? -14.275 -10.011 25.040 1.00 84.62 319 GLN A N 1
ATOM 2696 C CA . GLN A 1 319 ? -14.979 -10.994 24.229 1.00 84.62 319 GLN A CA 1
ATOM 2697 C C . GLN A 1 319 ? -14.725 -12.416 24.736 1.00 84.62 319 GLN A C 1
ATOM 2699 O O . GLN A 1 319 ? -15.666 -13.202 24.879 1.00 84.62 319 GLN A O 1
ATOM 2704 N N . ASN A 1 320 ? -13.469 -12.739 25.047 1.00 82.31 320 ASN A N 1
ATOM 2705 C CA . ASN A 1 320 ? -13.104 -14.035 25.612 1.00 82.31 320 ASN A CA 1
ATOM 2706 C C . ASN A 1 320 ? -13.722 -14.233 27.002 1.00 82.31 320 ASN A C 1
ATOM 2708 O O . ASN A 1 320 ? -14.273 -15.296 27.275 1.00 82.31 320 ASN A O 1
ATOM 2712 N N . ALA A 1 321 ? -13.723 -13.194 27.842 1.00 81.25 321 ALA A N 1
ATOM 2713 C CA . ALA A 1 321 ? -14.372 -13.233 29.152 1.00 81.25 321 ALA A CA 1
ATOM 2714 C C . ALA A 1 321 ? -15.903 -13.408 29.068 1.00 81.25 321 ALA A C 1
ATOM 2716 O O . ALA A 1 321 ? -16.514 -13.937 29.991 1.00 81.25 321 ALA A O 1
ATOM 2717 N N . CYS A 1 322 ? -16.536 -12.996 27.965 1.00 82.81 322 CYS A N 1
ATOM 2718 C CA . CYS A 1 322 ? -17.973 -13.180 27.727 1.00 82.81 322 CYS A CA 1
ATOM 2719 C C . CYS A 1 322 ? -18.334 -14.561 27.145 1.00 82.81 322 CYS A C 1
ATOM 2721 O O . CYS A 1 322 ? -19.499 -14.796 26.817 1.00 82.81 322 CYS A O 1
ATOM 2723 N N . GLY A 1 323 ? -17.366 -15.471 26.995 1.00 84.19 323 GLY A N 1
ATOM 2724 C CA . GLY A 1 323 ? -17.606 -16.812 26.461 1.00 84.19 323 GLY A CA 1
ATOM 2725 C C . GLY A 1 323 ? -17.840 -16.846 24.949 1.00 84.19 323 GLY A C 1
ATOM 2726 O O . GLY A 1 323 ? -18.552 -17.724 24.466 1.00 84.19 323 GLY A O 1
ATOM 2727 N N . GLY A 1 324 ? -17.277 -15.888 24.200 1.00 83.69 324 GLY A N 1
ATOM 2728 C CA . GLY A 1 324 ? -17.248 -15.911 22.736 1.00 83.69 324 GLY A CA 1
ATOM 2729 C C . GLY A 1 324 ? -17.856 -14.684 22.051 1.00 83.69 324 GLY A C 1
ATOM 2730 O O . GLY A 1 324 ? -18.433 -13.793 22.675 1.00 83.69 324 GLY A O 1
ATOM 2731 N N . ARG A 1 325 ? -17.714 -14.644 20.718 1.00 83.94 325 ARG A N 1
ATOM 2732 C CA . ARG A 1 325 ? -18.050 -13.485 19.871 1.00 83.94 325 ARG A CA 1
ATOM 2733 C C . ARG A 1 325 ? -19.528 -13.109 19.901 1.00 83.94 325 ARG A C 1
ATOM 2735 O O . ARG A 1 325 ? -19.844 -11.941 20.095 1.00 83.94 325 ARG A O 1
ATOM 2742 N N . GLU A 1 326 ? -20.422 -14.075 19.709 1.00 85.88 326 GLU A N 1
ATOM 2743 C CA . GLU A 1 326 ? -21.859 -13.791 19.603 1.00 85.88 326 GLU A CA 1
ATOM 2744 C C . GLU A 1 326 ? -22.440 -13.306 20.934 1.00 85.88 326 GLU A C 1
ATOM 2746 O O . GLU A 1 326 ? -23.166 -12.313 20.965 1.00 85.88 326 GLU A O 1
ATOM 2751 N N . LYS A 1 327 ? -22.026 -13.920 22.052 1.00 85.31 327 LYS A N 1
ATOM 2752 C CA . LYS A 1 327 ? -22.394 -13.472 23.404 1.00 85.31 327 LYS A CA 1
ATOM 2753 C C . LYS A 1 327 ? -21.899 -12.054 23.677 1.00 85.31 327 LYS A C 1
ATOM 2755 O O . LYS A 1 327 ? -22.656 -11.219 24.167 1.00 85.31 327 LYS A O 1
ATOM 2760 N N . PHE A 1 328 ? -20.650 -11.759 23.315 1.00 85.19 328 PHE A N 1
ATOM 2761 C CA . PHE A 1 328 ? -20.095 -10.413 23.431 1.00 85.19 328 PHE A CA 1
ATOM 2762 C C . PHE A 1 328 ? -20.865 -9.394 22.581 1.00 85.19 328 PHE A C 1
ATOM 2764 O O . PHE A 1 328 ? -21.257 -8.347 23.085 1.00 85.19 328 PHE A O 1
ATOM 2771 N N . LYS A 1 329 ? -21.154 -9.712 21.316 1.00 86.38 329 LYS A N 1
ATOM 2772 C CA . LYS A 1 329 ? -21.906 -8.838 20.408 1.00 86.38 329 LYS A CA 1
ATOM 2773 C C . LYS A 1 329 ? -23.322 -8.563 20.917 1.00 86.38 329 LYS A C 1
ATOM 2775 O O . LYS A 1 329 ? -23.761 -7.416 20.895 1.00 86.38 329 LYS A O 1
ATOM 2780 N N . ALA A 1 330 ? -24.024 -9.586 21.405 1.00 86.00 330 ALA A N 1
ATOM 2781 C CA . ALA A 1 330 ? -25.336 -9.429 22.028 1.00 86.00 330 ALA A CA 1
ATOM 2782 C C . ALA A 1 330 ? -25.261 -8.527 23.270 1.00 86.00 330 ALA A C 1
ATOM 2784 O O . ALA A 1 330 ? -26.069 -7.612 23.414 1.00 86.00 330 ALA A O 1
ATOM 2785 N N . LYS A 1 331 ? -24.239 -8.721 24.114 1.00 85.81 331 LYS A N 1
ATOM 2786 C CA . LYS A 1 331 ? -23.987 -7.899 25.303 1.00 85.81 331 LYS A CA 1
ATOM 2787 C C . LYS A 1 331 ? -23.715 -6.433 24.956 1.00 85.81 331 LYS A C 1
ATOM 2789 O O . LYS A 1 331 ? -24.317 -5.561 25.570 1.00 85.81 331 LYS A O 1
ATOM 2794 N N . VAL A 1 332 ? -22.857 -6.152 23.972 1.00 85.88 332 VAL A N 1
ATOM 2795 C CA . VAL A 1 332 ? -22.566 -4.777 23.517 1.00 85.88 332 VAL A CA 1
ATOM 2796 C C . VAL A 1 332 ? -23.825 -4.115 22.956 1.00 85.88 332 VAL A C 1
ATOM 2798 O O . VAL A 1 332 ? -24.147 -2.994 23.338 1.00 85.88 332 VAL A O 1
ATOM 2801 N N . LYS A 1 333 ? -24.597 -4.820 22.119 1.00 87.12 333 LYS A N 1
ATOM 2802 C CA . LYS A 1 333 ? -25.869 -4.302 21.588 1.00 87.12 333 LYS A CA 1
ATOM 2803 C C . LYS A 1 333 ? -26.888 -4.006 22.684 1.00 87.12 333 LYS A C 1
ATOM 2805 O O . LYS A 1 333 ? -27.561 -2.983 22.620 1.00 87.12 333 LYS A O 1
ATOM 2810 N N . LEU A 1 334 ? -27.017 -4.894 23.670 1.00 86.31 334 LEU A N 1
ATOM 2811 C CA . LEU A 1 334 ? -27.919 -4.690 24.800 1.00 86.31 334 LEU A CA 1
ATOM 2812 C C . LEU A 1 334 ? -27.500 -3.461 25.612 1.00 86.31 334 LEU A C 1
ATOM 2814 O O . LEU A 1 334 ? -28.342 -2.618 25.898 1.00 86.31 334 LEU A O 1
ATOM 2818 N N . ARG A 1 335 ? -26.203 -3.319 25.912 1.00 83.50 335 ARG A N 1
ATOM 2819 C CA . ARG A 1 335 ? -25.667 -2.141 26.610 1.00 83.50 335 ARG A CA 1
ATOM 2820 C C . ARG A 1 335 ? -25.950 -0.848 25.860 1.00 83.50 335 ARG A C 1
ATOM 2822 O O . ARG A 1 335 ? -26.468 0.083 26.458 1.00 83.50 335 ARG A O 1
ATOM 2829 N N . LEU A 1 336 ? -25.683 -0.810 24.555 1.00 83.00 336 LEU A N 1
ATOM 2830 C CA . LEU A 1 336 ? -25.988 0.356 23.725 1.00 83.00 336 LEU A CA 1
ATOM 2831 C C . LEU A 1 336 ? -27.477 0.715 23.760 1.00 83.00 336 LEU A C 1
ATOM 2833 O O . LEU A 1 336 ? -27.805 1.886 23.917 1.00 83.00 336 LEU A O 1
ATOM 2837 N N . LYS A 1 337 ? -28.372 -0.277 23.670 1.00 86.38 337 LYS A N 1
ATOM 2838 C CA . LYS A 1 337 ? -29.822 -0.051 23.771 1.00 86.38 337 LYS A CA 1
ATOM 2839 C C . LYS A 1 337 ? -30.225 0.536 25.122 1.00 86.38 337 LYS A C 1
ATOM 2841 O O . LYS A 1 337 ? -30.993 1.489 25.141 1.00 86.38 337 LYS A O 1
ATOM 2846 N N . VAL A 1 338 ? -29.693 -0.007 26.221 1.00 82.62 338 VAL A N 1
ATOM 2847 C CA . VAL A 1 338 ? -29.936 0.515 27.578 1.00 82.62 338 VAL A CA 1
ATOM 2848 C C . VAL A 1 338 ? -29.449 1.961 27.684 1.00 82.62 338 VAL A C 1
ATOM 2850 O O . VAL A 1 338 ? -30.157 2.826 28.189 1.00 82.62 338 VAL A O 1
ATOM 2853 N N . ILE A 1 339 ? -28.272 2.265 27.129 1.00 78.56 339 ILE A N 1
ATOM 2854 C CA . ILE A 1 339 ? -27.754 3.632 27.156 1.00 78.56 339 ILE A CA 1
ATOM 2855 C C . ILE A 1 339 ? -28.596 4.599 26.336 1.00 78.56 339 ILE A C 1
ATOM 2857 O O . ILE A 1 339 ? -28.917 5.683 26.814 1.00 78.56 339 ILE A O 1
ATOM 2861 N N . GLN A 1 340 ? -29.029 4.190 25.150 1.00 82.81 340 GLN A N 1
ATOM 2862 C CA . GLN A 1 340 ? -29.924 4.995 24.328 1.00 82.81 340 GLN A CA 1
ATOM 2863 C C . GLN A 1 340 ? -31.277 5.232 25.011 1.00 82.81 340 GLN A C 1
ATOM 2865 O O . GLN A 1 340 ? -31.782 6.355 24.964 1.00 82.81 340 GLN A O 1
ATOM 2870 N N . SER A 1 341 ? -31.856 4.221 25.672 1.00 84.25 341 SER A N 1
ATOM 2871 C CA . SER A 1 341 ? -33.121 4.393 26.394 1.00 84.25 341 SER A CA 1
ATOM 2872 C C . SER A 1 341 ? -32.993 5.357 27.568 1.00 84.25 341 SER A C 1
ATOM 2874 O O . SER A 1 341 ? -33.878 6.189 27.752 1.00 84.25 341 SER A O 1
ATOM 2876 N N . ASP A 1 342 ? -31.890 5.299 28.315 1.00 76.62 342 ASP A N 1
ATOM 2877 C CA . ASP A 1 342 ? -31.668 6.183 29.464 1.00 76.62 342 ASP A CA 1
ATOM 2878 C C . ASP A 1 342 ? -31.481 7.636 29.013 1.00 76.62 342 ASP A C 1
ATOM 2880 O O . ASP A 1 342 ? -32.155 8.528 29.522 1.00 76.62 342 ASP A O 1
ATOM 2884 N N . ILE A 1 343 ? -30.673 7.874 27.971 1.00 75.19 343 ILE A N 1
ATOM 2885 C CA . ILE A 1 343 ? -30.512 9.210 27.368 1.00 75.19 343 ILE A CA 1
ATOM 2886 C C . ILE A 1 343 ? -31.861 9.759 26.882 1.00 75.19 343 ILE A C 1
ATOM 2888 O O . ILE A 1 343 ? -32.175 10.932 27.086 1.00 75.19 343 ILE A O 1
ATOM 2892 N N . THR A 1 344 ? -32.683 8.917 26.249 1.00 78.62 344 THR A N 1
ATOM 2893 C CA . THR A 1 344 ? -34.008 9.330 25.764 1.00 78.62 344 THR A CA 1
ATOM 2894 C C . THR A 1 344 ? -34.930 9.707 26.927 1.00 78.62 344 THR A C 1
ATOM 2896 O O . THR A 1 344 ? -35.621 10.718 26.842 1.00 78.62 344 THR A O 1
ATOM 2899 N N . ARG A 1 345 ? -34.906 8.953 28.035 1.00 75.12 345 ARG A N 1
ATOM 2900 C CA . ARG A 1 345 ? -35.680 9.270 29.248 1.00 75.12 345 ARG A CA 1
ATOM 2901 C C . ARG A 1 345 ? -35.241 10.586 29.886 1.00 75.12 345 ARG A C 1
ATOM 2903 O O . ARG A 1 345 ? -36.104 11.409 30.170 1.00 75.12 345 ARG A O 1
ATOM 2910 N N . HIS A 1 346 ? -33.939 10.824 30.043 1.00 68.38 346 HIS A N 1
ATOM 2911 C CA . HIS A 1 346 ? -33.432 12.086 30.598 1.00 68.38 346 HIS A CA 1
ATOM 2912 C C . HIS A 1 346 ? -33.765 13.295 29.713 1.00 68.38 346 HIS A C 1
ATOM 2914 O O . HIS A 1 346 ? -34.128 14.346 30.229 1.00 68.38 346 HIS A O 1
ATOM 2920 N N . ASN A 1 347 ? -33.736 13.147 28.384 1.00 69.62 347 ASN A N 1
ATOM 2921 C CA . ASN A 1 347 ? -34.143 14.220 27.470 1.00 69.62 347 ASN A CA 1
ATOM 2922 C C . ASN A 1 347 ? -35.655 14.511 27.506 1.00 69.62 347 ASN A C 1
ATOM 2924 O O . ASN A 1 347 ? -36.059 15.643 27.243 1.00 69.62 347 ASN A O 1
ATOM 2928 N N . ILE A 1 348 ? -36.491 13.509 27.802 1.00 66.06 348 ILE A N 1
ATOM 2929 C CA . ILE A 1 348 ? -37.941 13.690 27.984 1.00 66.06 348 ILE A CA 1
ATOM 2930 C C . ILE A 1 348 ? -38.226 14.347 29.340 1.00 66.06 348 ILE A C 1
ATOM 2932 O O . ILE A 1 348 ? -38.973 15.318 29.396 1.00 66.06 348 ILE A O 1
ATOM 2936 N N . LEU A 1 349 ? -37.592 13.872 30.416 1.00 56.38 349 LEU A N 1
ATOM 2937 C CA . LEU A 1 349 ? -37.759 14.429 31.762 1.00 56.38 349 LEU A CA 1
ATOM 2938 C C . LEU A 1 349 ? -37.233 15.868 31.853 1.00 56.38 349 LEU A C 1
ATOM 2940 O O . LEU A 1 349 ? -37.951 16.740 32.320 1.00 56.38 349 LEU A O 1
ATOM 2944 N N . GLY A 1 350 ? -36.064 16.163 31.277 1.00 52.12 350 GLY A N 1
ATOM 2945 C CA . GLY A 1 350 ? -35.524 17.525 31.236 1.00 52.12 350 GLY A CA 1
ATOM 2946 C C . GLY A 1 350 ? -36.372 18.513 30.424 1.00 52.12 350 GLY A C 1
ATOM 2947 O O . GLY A 1 350 ? -36.343 19.707 30.699 1.00 52.12 350 GLY A O 1
ATOM 2948 N N . LYS A 1 351 ? -37.163 18.043 29.447 1.00 50.66 351 LYS A N 1
ATOM 2949 C CA . LYS A 1 351 ? -38.149 18.888 28.748 1.00 50.66 351 LYS A CA 1
ATOM 2950 C C . LYS A 1 351 ? -39.422 19.098 29.566 1.00 50.66 351 LYS A C 1
ATOM 2952 O O . LYS A 1 351 ? -39.956 20.201 29.539 1.00 50.66 351 LYS A O 1
ATOM 2957 N N . ASN A 1 352 ? -39.870 18.076 30.293 1.00 49.81 352 ASN A N 1
ATOM 2958 C CA . ASN A 1 352 ? -41.087 18.140 31.101 1.00 49.81 352 ASN A CA 1
ATOM 2959 C C . ASN A 1 352 ? -40.897 18.942 32.400 1.00 49.81 352 ASN A C 1
ATOM 2961 O O . ASN A 1 352 ? -41.821 19.632 32.825 1.00 49.81 352 ASN A O 1
ATOM 2965 N N . ASP A 1 353 ? -39.697 18.917 32.986 1.00 43.84 353 ASP A N 1
ATOM 2966 C CA . ASP A 1 353 ? -39.361 19.730 34.160 1.00 43.84 353 ASP A CA 1
ATOM 2967 C C . ASP A 1 353 ? -39.170 21.208 33.797 1.00 43.84 353 ASP A C 1
ATOM 2969 O O . ASP A 1 353 ? -39.527 22.083 34.573 1.00 43.84 353 ASP A O 1
ATOM 2973 N N . LEU A 1 354 ? -38.700 21.527 32.585 1.00 39.97 354 LEU A N 1
ATOM 2974 C CA . LEU A 1 354 ? -38.658 22.914 32.101 1.00 39.97 354 LEU A CA 1
ATOM 2975 C C . LEU A 1 354 ? -40.051 23.460 31.745 1.00 39.97 354 LEU A C 1
ATOM 2977 O O . LEU A 1 354 ? -40.290 24.650 31.943 1.00 39.97 354 LEU A O 1
ATOM 2981 N N . SER A 1 355 ? -40.980 22.621 31.268 1.00 44.41 355 SER A N 1
ATOM 2982 C CA . SER A 1 355 ? -42.371 23.042 31.040 1.00 44.41 355 SER A CA 1
ATOM 2983 C C . SER A 1 355 ? -43.165 23.194 32.340 1.00 44.41 355 SER A C 1
ATOM 2985 O O . SER A 1 355 ? -43.921 24.151 32.460 1.00 44.41 355 SER A O 1
ATOM 2987 N N . SER A 1 356 ? -42.950 22.334 33.344 1.00 46.41 356 SER A N 1
ATOM 2988 C CA . SER A 1 356 ? -43.621 22.461 34.649 1.00 46.41 356 SER A CA 1
ATOM 2989 C C . SER A 1 356 ? -43.053 23.608 35.498 1.00 46.41 356 SER A C 1
ATOM 2991 O O . SER A 1 356 ? -43.796 24.248 36.241 1.00 46.41 356 SER A O 1
ATOM 2993 N N . PHE A 1 357 ? -41.766 23.945 35.341 1.00 39.00 357 PHE A N 1
ATOM 2994 C CA . PHE A 1 357 ? -41.162 25.107 36.003 1.00 39.00 357 PHE A CA 1
ATOM 2995 C C . PHE A 1 357 ? -41.570 26.440 35.347 1.00 39.00 357 PHE A C 1
ATOM 2997 O O . PHE A 1 357 ? -41.707 27.448 36.037 1.00 39.00 357 PHE A O 1
ATOM 3004 N N . MET A 1 358 ? -41.819 26.457 34.031 1.00 40.50 358 MET A N 1
ATOM 3005 C CA . MET A 1 358 ? -42.311 27.644 33.307 1.00 40.50 358 MET A CA 1
ATOM 3006 C C . MET A 1 358 ? -43.819 27.897 33.489 1.00 40.50 358 MET A C 1
ATOM 3008 O O . MET A 1 358 ? -44.264 29.021 33.269 1.00 40.50 358 MET A O 1
ATOM 3012 N N . GLU A 1 359 ? -44.597 26.906 33.932 1.00 45.12 359 GLU A N 1
ATOM 3013 C CA . GLU A 1 359 ? -46.025 27.074 34.260 1.00 45.12 359 GLU A CA 1
ATOM 3014 C C . GLU A 1 359 ? -46.284 27.391 35.749 1.00 45.12 359 GLU A C 1
ATOM 3016 O O . GLU A 1 359 ? -47.390 27.797 36.103 1.00 45.12 359 GLU A O 1
ATOM 3021 N N . GLY A 1 360 ? -45.273 27.271 36.622 1.00 43.19 360 GLY A N 1
ATOM 3022 C CA . GLY A 1 360 ? -45.418 27.429 38.078 1.00 43.19 360 GLY A CA 1
ATOM 3023 C C . GLY A 1 360 ? -44.993 28.774 38.681 1.00 43.19 360 GLY A C 1
ATOM 3024 O O . GLY A 1 360 ? -45.388 29.083 39.803 1.00 43.19 360 GLY A O 1
ATOM 3025 N N . THR A 1 361 ? -44.220 29.605 37.977 1.00 38.62 361 THR A N 1
ATOM 3026 C CA . THR A 1 361 ? -43.845 30.938 38.480 1.00 38.62 361 THR A CA 1
ATOM 3027 C C . THR A 1 361 ? -44.337 32.019 37.540 1.00 38.62 361 THR A C 1
ATOM 3029 O O . THR A 1 361 ? -43.748 32.290 36.492 1.00 38.62 361 THR A O 1
ATOM 3032 N N . GLY A 1 362 ? -45.437 32.643 37.959 1.00 37.19 362 GLY A N 1
ATOM 3033 C CA . GLY A 1 362 ? -45.912 33.898 37.414 1.00 37.19 362 GLY A CA 1
ATOM 3034 C C . GLY A 1 362 ? -44.796 34.939 37.326 1.00 37.19 362 GLY A C 1
ATOM 3035 O O . GLY A 1 362 ? -43.826 34.939 38.082 1.00 37.19 362 GLY A O 1
ATOM 3036 N N . ARG A 1 363 ? -44.972 35.808 36.335 1.00 44.78 363 ARG A N 1
ATOM 3037 C CA . ARG A 1 363 ? -44.163 36.978 35.995 1.00 44.78 363 ARG A CA 1
ATOM 3038 C C . ARG A 1 363 ? -43.542 37.646 37.231 1.00 44.78 363 ARG A C 1
ATOM 3040 O O . ARG A 1 363 ? -44.245 37.882 38.208 1.00 44.78 363 ARG A O 1
ATOM 3047 N N . ASN A 1 364 ? -42.278 38.053 37.074 1.00 43.59 364 ASN A N 1
ATOM 3048 C CA . ASN A 1 364 ? -41.478 38.956 37.923 1.00 43.59 364 ASN A CA 1
ATOM 3049 C C . ASN A 1 364 ? -40.439 38.269 38.826 1.00 43.59 364 ASN A C 1
ATOM 3051 O O . ASN A 1 364 ? -40.663 38.154 40.022 1.00 43.59 364 ASN A O 1
ATOM 3055 N N . ALA A 1 365 ? -39.271 37.905 38.276 1.00 36.09 365 ALA A N 1
ATOM 3056 C CA . ALA A 1 365 ? -37.983 37.933 38.998 1.00 36.09 365 ALA A CA 1
ATOM 3057 C C . ALA A 1 365 ? -36.813 37.501 38.088 1.00 36.09 365 ALA A C 1
ATOM 3059 O O . ALA A 1 365 ? -36.232 36.441 38.278 1.00 36.09 365 ALA A O 1
ATOM 3060 N N . TRP A 1 366 ? -36.455 38.310 37.088 1.00 30.83 366 TRP A N 1
ATOM 3061 C CA . TRP A 1 366 ? -35.125 38.245 36.458 1.00 30.83 366 TRP A CA 1
ATOM 3062 C C . TRP A 1 366 ? -34.526 39.653 36.440 1.00 30.83 366 TRP A C 1
ATOM 3064 O O . TRP A 1 366 ? -34.331 40.281 35.405 1.00 30.83 366 TRP A O 1
ATOM 3074 N N . SER A 1 367 ? -34.273 40.176 37.634 1.00 36.00 367 SER A N 1
ATOM 3075 C CA . SER A 1 367 ? -33.198 41.132 37.863 1.00 36.00 367 SER A CA 1
ATOM 3076 C C . SER A 1 367 ? -32.387 40.601 39.042 1.00 3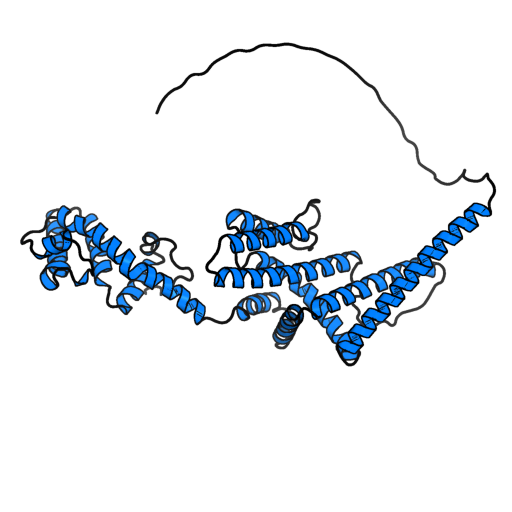6.00 367 SER A C 1
ATOM 3078 O O . SER A 1 367 ? -32.938 39.955 39.928 1.00 36.00 367 SER A O 1
ATOM 3080 N N . VAL A 1 368 ? -31.087 40.888 39.032 1.00 34.62 368 VAL A N 1
ATOM 3081 C CA . VAL A 1 368 ? -30.063 40.491 40.013 1.00 34.62 368 VAL A CA 1
ATOM 3082 C C . VAL A 1 368 ? -29.304 39.199 39.651 1.00 34.62 368 VAL A C 1
ATOM 30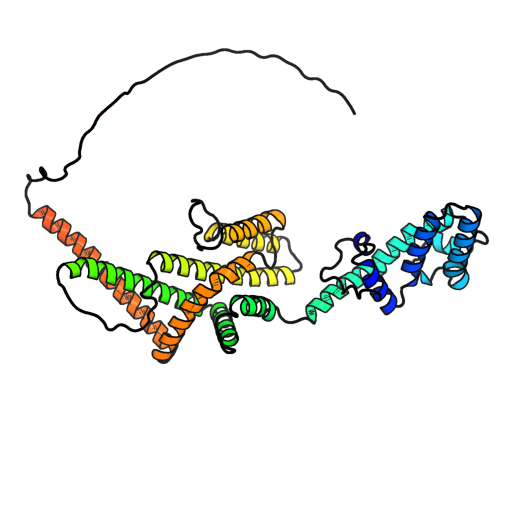84 O O . VAL A 1 368 ? -29.868 38.127 39.479 1.00 34.62 368 VAL A O 1
ATOM 3087 N N . 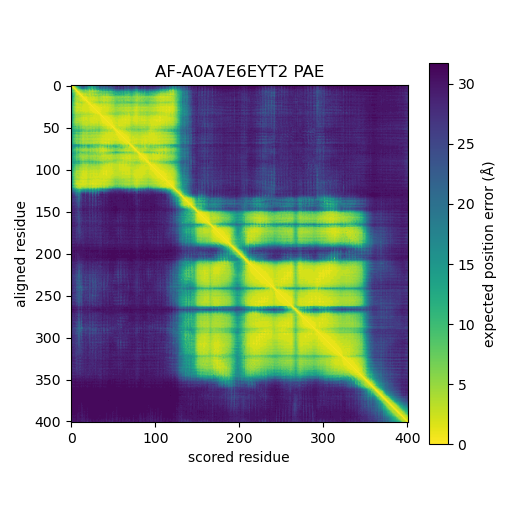CYS A 1 369 ? -27.976 39.361 39.577 1.00 30.03 369 CYS A N 1
ATOM 3088 C CA . CYS A 1 369 ? -26.911 38.355 39.441 1.00 30.03 369 CYS A CA 1
ATOM 3089 C C . CYS A 1 369 ? -26.441 37.936 38.036 1.00 30.03 369 CYS A C 1
ATOM 3091 O O . CYS A 1 369 ? -26.301 36.752 37.770 1.00 30.03 369 CYS A O 1
ATOM 3093 N N . LEU A 1 370 ? -25.998 38.894 37.212 1.00 30.97 370 LEU A N 1
ATOM 3094 C CA . LEU A 1 370 ? -24.736 38.732 36.467 1.00 30.97 370 LEU A CA 1
ATOM 3095 C C . LEU A 1 370 ? -23.975 40.066 36.463 1.00 30.97 370 LEU A C 1
ATOM 3097 O O . LEU A 1 370 ? -24.290 40.990 35.717 1.00 30.97 370 LEU A O 1
ATOM 3101 N N . GLY A 1 371 ? -22.987 40.168 37.354 1.00 29.44 371 GLY A N 1
ATOM 3102 C CA . GLY A 1 371 ? -22.032 41.268 37.394 1.00 29.44 371 GLY A CA 1
ATOM 3103 C C . GLY A 1 371 ? -21.097 41.208 36.189 1.00 29.44 371 GLY A C 1
ATOM 3104 O O . GLY A 1 371 ? -20.254 40.321 36.091 1.00 29.44 371 GLY A O 1
ATOM 3105 N N . VAL A 1 372 ? -21.250 42.173 35.289 1.00 33.44 372 VAL A N 1
ATOM 3106 C CA . VAL A 1 372 ? -20.294 42.489 34.225 1.00 33.44 372 VAL A CA 1
ATOM 3107 C C . VAL A 1 372 ? -19.549 43.759 34.643 1.00 33.44 372 VAL A C 1
ATOM 3109 O O . VAL A 1 372 ? -20.207 44.774 34.888 1.00 33.44 372 VAL A O 1
ATOM 3112 N N . PRO A 1 373 ? -18.205 43.773 34.701 1.00 30.66 373 PRO A N 1
ATOM 3113 C CA . PRO A 1 373 ? -17.468 45.022 34.780 1.00 30.66 373 PRO A CA 1
ATOM 3114 C C . PRO A 1 373 ? -17.495 45.725 33.419 1.00 30.66 373 PRO A C 1
ATOM 3116 O O . PRO A 1 373 ? -17.032 45.196 32.409 1.00 30.66 373 PRO A O 1
ATOM 3119 N N . LYS A 1 374 ? -18.052 46.938 33.422 1.00 34.06 374 LYS A N 1
ATOM 3120 C CA . LYS A 1 374 ? -17.938 47.941 32.362 1.00 34.06 374 LYS A CA 1
ATOM 3121 C C . LYS A 1 374 ? -16.558 48.599 32.418 1.00 34.06 374 LYS A C 1
ATOM 3123 O O . LYS A 1 374 ? -16.232 49.174 33.448 1.00 34.06 374 LYS A O 1
ATOM 3128 N N . THR A 1 375 ? -15.870 48.672 31.284 1.00 33.44 375 THR A N 1
ATOM 3129 C CA . THR A 1 375 ? -15.157 49.875 30.809 1.00 33.44 375 THR A CA 1
ATOM 3130 C C . THR A 1 375 ? -15.216 49.843 29.276 1.00 33.44 375 THR A C 1
ATOM 3132 O O . THR A 1 375 ? -14.754 48.902 28.646 1.00 33.44 375 THR A O 1
ATOM 3135 N N . TRP A 1 376 ? -16.148 50.619 28.713 1.00 29.34 376 TRP A N 1
ATOM 3136 C CA . TRP A 1 376 ? -15.904 51.845 27.929 1.00 29.34 376 TRP A CA 1
ATOM 3137 C C . TRP A 1 376 ? -15.377 51.544 26.514 1.00 29.34 376 TRP A C 1
ATOM 3139 O O . TRP A 1 376 ? -14.277 51.039 26.354 1.00 29.34 376 TRP A O 1
ATOM 3149 N N . SER A 1 377 ? -16.231 51.650 25.483 1.00 29.73 377 SER A N 1
ATOM 3150 C CA . SER A 1 377 ? -16.677 52.904 24.824 1.00 29.73 377 SER A CA 1
ATOM 3151 C C . SER A 1 377 ? -15.535 53.518 24.023 1.00 29.73 377 SER A C 1
ATOM 3153 O O . SER A 1 377 ? -14.449 53.671 24.556 1.00 29.73 377 SER A O 1
ATOM 3155 N N . SER A 1 378 ? -15.660 53.994 22.797 1.0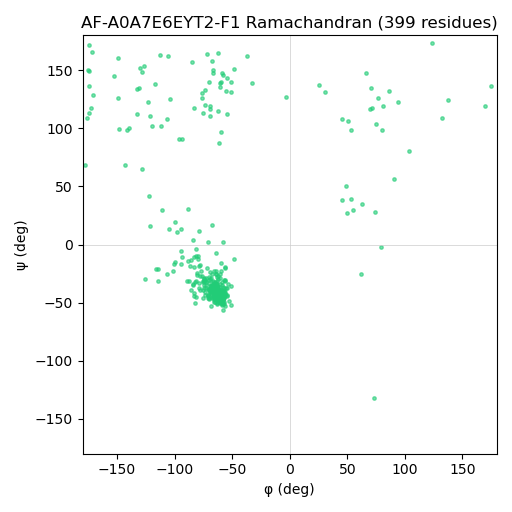0 29.47 378 SER A N 1
ATOM 3156 C CA . SER A 1 378 ? -16.658 54.030 21.723 1.00 29.47 378 SER A CA 1
ATOM 3157 C C . SER A 1 378 ? -15.887 54.713 20.587 1.00 29.47 378 SER A C 1
ATOM 3159 O O . SER A 1 378 ? -15.047 55.556 20.891 1.00 29.47 378 SER A O 1
ATOM 3161 N N . HIS A 1 379 ? -16.182 54.427 19.324 1.00 30.52 379 HIS A N 1
ATOM 3162 C CA . HIS A 1 379 ? -16.458 55.454 18.306 1.00 30.52 379 HIS A CA 1
ATOM 3163 C C . HIS A 1 379 ? -16.849 54.756 16.998 1.00 30.52 379 HIS A C 1
ATOM 3165 O O . HIS A 1 379 ? -16.039 54.112 16.334 1.00 30.52 379 HIS A O 1
ATOM 3171 N N . ALA A 1 380 ? -18.143 54.878 16.694 1.00 30.38 380 ALA A N 1
ATOM 3172 C CA . ALA A 1 380 ? -18.700 54.947 15.347 1.00 30.38 380 ALA A CA 1
ATOM 3173 C C . ALA A 1 380 ? -18.135 56.213 14.645 1.00 30.38 380 ALA A C 1
ATOM 3175 O O . ALA A 1 380 ? -17.542 57.054 15.315 1.00 30.38 380 ALA A O 1
ATOM 3176 N N . CYS A 1 381 ? -18.194 56.442 13.338 1.00 30.02 381 CYS A N 1
ATOM 3177 C CA . CYS A 1 381 ? -19.299 56.386 12.379 1.00 30.02 381 CYS A CA 1
ATOM 3178 C C . CYS A 1 381 ? -18.645 56.629 10.989 1.00 30.02 381 CYS A C 1
ATOM 3180 O O . CYS A 1 381 ? -17.633 57.322 10.918 1.00 30.02 381 CYS A O 1
ATOM 3182 N N . GLU A 1 382 ? -19.013 55.880 9.945 1.00 27.89 382 GLU A N 1
ATOM 3183 C CA . GLU A 1 382 ? -19.896 56.311 8.830 1.00 27.89 382 GLU A CA 1
ATOM 3184 C C . GLU A 1 382 ? -19.186 57.143 7.725 1.00 27.89 382 GLU A C 1
ATOM 3186 O O . GLU A 1 382 ? -18.487 58.096 8.034 1.00 27.89 382 GLU A O 1
ATOM 3191 N N . VAL A 1 383 ? -19.163 56.665 6.457 1.00 32.12 383 VAL A N 1
ATOM 3192 C CA . VAL A 1 383 ? -20.042 57.086 5.311 1.00 32.12 383 VAL A CA 1
ATOM 3193 C C . VAL A 1 383 ? -19.417 58.320 4.609 1.00 32.12 383 VAL A C 1
ATOM 3195 O O . VAL A 1 383 ? -18.963 59.223 5.287 1.00 32.12 383 VAL A O 1
ATOM 3198 N N . GLU A 1 384 ? -19.239 58.483 3.292 1.00 30.34 384 GLU A N 1
ATOM 3199 C CA . GLU A 1 384 ? -19.786 57.924 2.047 1.00 30.34 384 GLU A CA 1
ATOM 3200 C C . GLU A 1 384 ? -18.981 58.495 0.846 1.00 30.34 384 GLU A C 1
ATOM 3202 O O . GLU A 1 384 ? -18.279 59.489 1.012 1.00 30.34 384 GLU A O 1
ATOM 3207 N N . HIS A 1 385 ? -19.234 57.955 -0.362 1.00 31.39 385 HIS A N 1
ATOM 3208 C CA . HIS A 1 385 ? -19.241 58.650 -1.675 1.00 31.39 385 HIS A CA 1
ATOM 3209 C C . HIS A 1 385 ? -17.923 59.227 -2.261 1.00 31.39 385 HIS A C 1
ATOM 3211 O O . HIS A 1 385 ? -17.060 59.722 -1.560 1.00 31.39 385 HIS A O 1
ATOM 3217 N N . ASP A 1 386 ? -17.656 59.281 -3.573 1.00 31.83 386 ASP A N 1
ATOM 3218 C CA . ASP A 1 386 ? -18.277 58.816 -4.821 1.00 31.83 386 ASP A CA 1
ATOM 3219 C C . ASP A 1 386 ? -17.259 59.088 -5.967 1.00 31.83 386 ASP A C 1
ATOM 3221 O O . ASP A 1 386 ? -16.363 59.916 -5.823 1.00 31.83 386 ASP A O 1
ATOM 3225 N N . LYS A 1 387 ? -17.495 58.476 -7.135 1.00 34.19 387 LYS A N 1
ATOM 3226 C CA . LYS A 1 387 ? -17.142 58.941 -8.501 1.00 34.19 387 LYS A CA 1
ATOM 3227 C C . LYS A 1 387 ? -15.686 59.004 -9.031 1.00 34.19 387 LYS A C 1
ATOM 3229 O O . LYS A 1 387 ? -14.914 59.911 -8.767 1.00 34.19 387 LYS A O 1
ATOM 3234 N N . SER A 1 388 ? -15.502 58.172 -10.071 1.00 31.59 388 SER A N 1
ATOM 3235 C CA . SER A 1 388 ? -15.214 58.560 -11.475 1.00 31.59 388 SER A CA 1
ATOM 3236 C C . SER A 1 388 ? -13.834 59.133 -11.847 1.00 31.59 388 SER A C 1
ATOM 3238 O O . SER A 1 388 ? -13.518 60.263 -11.506 1.00 31.59 388 SER A O 1
ATOM 3240 N N . THR A 1 389 ? -13.077 58.438 -12.715 1.00 35.81 389 THR A N 1
ATOM 3241 C CA . THR A 1 389 ? -12.847 58.826 -14.137 1.00 35.81 389 THR A CA 1
ATOM 3242 C C . THR A 1 389 ? -11.748 57.995 -14.845 1.00 35.81 389 THR A C 1
ATOM 3244 O O . THR A 1 389 ? -10.587 57.982 -14.470 1.00 35.81 389 THR A O 1
ATOM 3247 N N . ARG A 1 390 ? -12.165 57.292 -15.909 1.00 34.19 390 ARG A N 1
ATOM 3248 C CA . ARG A 1 390 ? -11.658 57.264 -17.308 1.00 34.19 390 ARG A CA 1
ATOM 3249 C C . ARG A 1 390 ? -10.163 57.512 -17.668 1.00 34.19 390 ARG A C 1
ATOM 3251 O O . ARG A 1 390 ? -9.659 58.605 -17.447 1.00 34.19 390 ARG A O 1
ATOM 3258 N N . LYS A 1 391 ? -9.633 56.584 -18.503 1.00 34.59 391 LYS A N 1
ATOM 3259 C CA . LYS A 1 391 ? -8.770 56.688 -19.735 1.00 34.59 391 LYS A CA 1
ATOM 3260 C C . LYS A 1 391 ? -7.574 55.712 -19.673 1.00 34.59 391 LYS A C 1
ATOM 3262 O O . LYS A 1 391 ? -6.780 55.791 -18.754 1.00 34.59 391 LYS A O 1
ATOM 3267 N N . GLN A 1 392 ? -7.505 54.629 -20.461 1.00 37.94 392 GLN A N 1
ATOM 3268 C CA . GLN A 1 392 ? -7.140 54.491 -21.894 1.00 37.94 392 GLN A CA 1
ATOM 3269 C C . GLN A 1 392 ? -5.821 55.163 -22.333 1.00 37.94 392 GLN A C 1
ATOM 3271 O O . GLN A 1 392 ? -5.801 56.371 -22.530 1.00 37.94 392 GLN A O 1
ATOM 3276 N N . HIS A 1 393 ? -4.785 54.344 -22.575 1.00 35.34 393 HIS A N 1
ATOM 3277 C CA . HIS A 1 393 ? -3.969 54.221 -23.807 1.00 35.34 393 HIS A CA 1
ATOM 3278 C C . HIS A 1 393 ? -3.053 52.983 -23.642 1.00 35.34 393 HIS A C 1
ATOM 3280 O O . HIS A 1 393 ? -2.588 52.732 -22.538 1.00 35.34 393 HIS A O 1
ATOM 3286 N N . GLY A 1 394 ? -3.010 52.031 -24.589 1.00 33.16 394 GLY A N 1
ATOM 3287 C CA . GLY A 1 394 ? -2.052 51.987 -25.715 1.00 33.16 394 GLY A CA 1
ATOM 3288 C C . GLY A 1 394 ? -0.673 51.517 -25.206 1.00 33.16 394 GLY A C 1
ATOM 3289 O O . GLY A 1 394 ? -0.169 52.101 -24.264 1.00 33.16 394 GLY A O 1
ATOM 3290 N N . SER A 1 395 ? 0.032 50.501 -25.704 1.00 31.50 395 SER A N 1
ATOM 3291 C CA . SER A 1 395 ? 0.154 49.966 -27.062 1.00 31.50 395 SER A CA 1
ATOM 3292 C C . SER A 1 395 ? 1.020 48.686 -26.995 1.00 31.50 395 SER A C 1
ATOM 3294 O O . SER A 1 395 ? 1.916 48.604 -26.157 1.00 31.50 395 SER A O 1
ATOM 3296 N N . SER A 1 396 ? 0.805 47.706 -27.879 1.00 38.56 396 SER A N 1
ATOM 3297 C CA . SER A 1 396 ? 1.848 46.728 -28.279 1.00 38.56 396 SER A CA 1
ATOM 3298 C C . SER A 1 396 ? 2.907 47.439 -29.163 1.00 38.56 396 SER A C 1
ATOM 3300 O O . SER A 1 396 ? 2.584 48.534 -29.635 1.00 38.56 396 SER A O 1
ATOM 3302 N N . PRO A 1 397 ? 4.133 46.909 -29.420 1.00 53.03 397 PRO A N 1
ATOM 3303 C CA . PRO A 1 397 ? 4.334 45.687 -30.226 1.00 53.03 397 PRO A CA 1
ATOM 3304 C C . PRO A 1 397 ? 5.559 44.789 -29.887 1.00 53.03 397 PRO A C 1
ATOM 3306 O O . PRO A 1 397 ? 6.523 45.203 -29.257 1.00 53.03 397 PRO A O 1
ATOM 3309 N N . SER A 1 398 ? 5.449 43.535 -30.347 1.00 45.12 398 SER A N 1
ATOM 3310 C CA . SER A 1 398 ? 6.410 42.668 -31.070 1.00 45.12 398 SER A CA 1
ATOM 3311 C C . SER A 1 398 ? 7.932 42.868 -30.948 1.00 45.12 398 SER A C 1
ATOM 3313 O O . SER A 1 398 ? 8.393 43.976 -31.144 1.00 45.12 398 SER A O 1
ATOM 3315 N N . TYR A 1 399 ? 8.693 41.764 -30.805 1.00 37.69 399 TYR A N 1
ATOM 3316 C CA . TYR A 1 399 ? 9.804 41.273 -31.674 1.00 37.69 399 TYR A CA 1
ATOM 3317 C C . TYR A 1 399 ? 10.228 39.865 -31.166 1.00 37.69 399 TYR A C 1
ATOM 3319 O O . TYR A 1 399 ? 10.382 39.676 -29.966 1.00 37.69 399 TYR A O 1
ATOM 3327 N N . ILE A 1 400 ? 10.090 38.791 -31.958 1.00 48.06 400 ILE A N 1
ATOM 3328 C CA . ILE A 1 400 ? 11.119 38.116 -32.790 1.00 48.06 400 ILE A CA 1
ATOM 3329 C C . ILE A 1 400 ? 12.394 37.705 -32.020 1.00 48.06 400 ILE A C 1
ATOM 3331 O O . ILE A 1 400 ? 13.297 38.522 -31.861 1.00 48.06 400 ILE A O 1
ATOM 3335 N N . LEU A 1 401 ? 12.475 36.426 -31.619 1.00 47.53 401 LEU A N 1
ATOM 3336 C CA . LEU A 1 401 ? 13.462 35.409 -32.050 1.00 47.53 401 LEU A CA 1
ATOM 3337 C C . LEU A 1 401 ? 13.122 34.040 -31.442 1.00 47.53 401 LEU A C 1
ATOM 3339 O O . LEU A 1 401 ? 12.793 33.999 -30.235 1.00 47.53 401 LEU A O 1
#

Solvent-accessible surface area (backbone atoms only — not comparable to full-atom values): 24202 Å² total; per-residue (Å²): 135,84,78,80,76,69,76,70,92,65,71,72,92,46,76,75,49,38,74,35,94,73,35,35,65,51,51,50,52,52,24,49,76,69,75,51,40,53,40,58,52,51,54,52,51,56,59,51,48,70,73,50,81,54,66,69,63,33,51,52,50,46,51,51,52,44,46,68,44,18,63,74,50,55,24,56,63,46,66,54,92,50,74,67,45,51,49,56,34,73,46,93,74,79,52,71,68,63,61,51,63,47,47,67,53,42,53,50,34,48,44,70,74,41,43,59,62,55,49,48,55,53,57,56,51,56,73,72,53,69,67,86,70,49,59,68,50,49,57,41,52,62,73,45,63,87,61,86,59,86,62,53,62,55,53,50,53,47,51,58,52,39,48,70,66,58,62,42,50,58,53,51,48,51,46,52,49,40,54,48,52,51,51,52,47,53,53,52,49,49,66,58,38,74,77,57,82,88,85,87,94,82,79,75,101,60,80,81,80,59,53,78,68,52,47,56,29,50,49,48,36,48,54,49,44,52,49,47,52,50,49,44,53,51,47,53,51,34,60,72,55,74,64,40,68,68,51,50,49,53,51,46,51,52,52,50,49,50,39,57,74,56,62,58,56,93,56,87,87,62,54,65,56,72,59,63,68,66,60,52,49,48,37,53,49,44,38,71,74,70,44,85,57,83,63,55,54,48,68,61,45,60,69,46,41,62,61,51,47,55,54,46,54,52,51,50,52,53,23,57,74,49,75,32,66,68,54,29,52,52,50,50,52,51,50,42,50,54,51,52,52,50,55,52,50,52,57,50,50,59,51,52,54,55,52,55,55,65,73,69,59,75,89,87,85,92,76,91,88,82,92,71,90,85,80,80,88,84,82,85,79,83,92,79,90,80,83,88,85,93,82,92,79,90,79,87,84,90,83,93,133

Organism: NCBI:txid2607531

Sequence (401 aa):
MSVRRGRPTVPPTYFRDVFSKLYKEDFRRFLLKNRSLAPLQFLDLISEINKIQDKNFKQYKVNQVWRRFFKTDNGDALQCSDRIIDLLSTSEYVTIPFLKAAYPIVLKALEYNWFRKYEETFRQSEQSQKRPKFELLMSFKRAMRKISGSNILRKIGYLLTEIRKHGLSSTLSDYIECLYQEQLRDIQEITEEKLNRRRISHLKPRLKYLKLSEYRILKMRVDFFIEALSYKKAFQNYKKHCYLPVEKRRMKNKAQSIIKTFLSTENFTYSPLNVSPTLLSEAIMKFKREGISHGLFHNLALDVLPSIYKAWDIMHLEQNACGGREKFKAKVKLRLKVIQSDITRHNILGKNDLSSFMEGTGRNAWSVCLGVPKTWSSHACEVEHDKSTRKQHGSSPSYIL

Secondary structure (DSSP, 8-state):
-----PPPSS--SSGGGGGSTTTHHHHHHHHHHTT--HHHHHHHHHHHHTT---HHHHHHHHHHHHIIIIISSTTGGGT---HHHHHHHH-SS--HHHHHHHHHHHHHHHIIIIIHHHHHHHHHHHHHS--TTHHHHHHHHHHTTTS--THHHHHHHHHHHHHHTSHHHHHHHHHHHHHHHHHHHHHHHHHHHTTS--------S-GGGS-HHHHHHHHHHHHHHHHHHHHHHHHHHHHHTTT-HHHHHHHHHHHHHHIIIII--SSTT--TT---HHHHHHHHHHHHHH-S-TTTTHHHHHHHHHHHHHHHHHHHHHHHHTTSHHHHHHHHHHHHHHHHHHHHHHHHHHHHHHHHHHHHS-S----S---------------------------------

Foldseek 3Di:
DDDPQDQDLAADPDLVCCVDPNNVVVLCVVCVVVVLNLLVVLLVLLVVLVVDPDPVVSLVSVVVSLCVQCQPCNNVSLVFDDPLSNCSNPDPGDDSVSSVVCNVRSSVSCCVVPSVVVNVVSVVVVVVPDDPLVPLLVVLCVVCVVPDDPCVSVLVVVVVVVLVVVVVLVLLLLLLVLLLLVLVVVVVVCVVCVVPDDDDDDDDDDVSPDDSLVSQLLNLLSVLLSLLVVLLVLVVVCVVVVNDPVSLVVSLVSLVVSCVPQLDCPPPPAGSNRFDVVLSCQLVVCCVPVNGDNCSCVVVSSRSVVSNSVSVVNLVVVQVVLVHDVSSSVVSVVSVVVSVVVVVVVVVVVVVVVVVVVVPDDDDDPDDDDDDDDDDDDDDDDYDDDDDDDDDDDDDDDDDD

Radius of gyration: 37.08 Å; Cα contacts (8 Å, |Δi|>4): 237; chains: 1; bounding box: 92×76×96 Å

InterPro domains:
  IPR036305 RGS domain superfamily [SSF48097] (20-121)
  IPR053282 Regulator of G-protein signaling domain-containing protein [PTHR47079] (7-313)